Protein AF-0000000077101411 (afdb_homodimer)

Sequence (562 aa):
MYTNLKKVLKKADELNMAVGAFNTHSLEMLPAIILAAKEQGTPVIIQTSVGTAKYVGHKNLVSVCRTMSEEAGIDVVLHLDHAKEYDEIKEAIDAGYSSVMFDGSSLPLKENILKTQQIIEYARKFDVSVEAELGIVGGTEDGVAVSEAEVRYTDPKEAVDFVKKTGIDALAVAIGTNHGQYKSKTNINFERLKEIKEAVDLPLVIHGGTGVKDEDVRQVIDLGIRKFNVGTELLVTWTKKSKELFGQTSESSSLRNNVMPCIEAVNQVVQRKIELFKNLNMYTNLKKVLKKADELNMAVGAFNTHSLEMLPAIILAAKEQGTPVIIQTSVGTAKYVGHKNLVSVCRTMSEEAGIDVVLHLDHAKEYDEIKEAIDAGYSSVMFDGSSLPLKENILKTQQIIEYARKFDVSVEAELGIVGGTEDGVAVSEAEVRYTDPKEAVDFVKKTGIDALAVAIGTNHGQYKSKTNINFERLKEIKEAVDLPLVIHGGTGVKDEDVRQVIDLGIRKFNVGTELLVTWTKKSKELFGQTSESSSLRNNVMPCIEAVNQVVQRKIELFKNLN

pLDDT: mean 96.67, std 3.77, range [76.56, 99.0]

Secondary structure (DSSP, 8-state):
-B--HHHHHHHHHHTT--EEEEE-SSTTTHHHHHHHHHHHT--EEEEE-HHHHHHH-HHHHHHHHHHHHHHHTS-EEEEEEEE--HHHHHHHHHHT-SEEEE--TTS-HHHHHHHHHHHHHHHHTTT-EEEEEESB-EEEETTEEEPGGG-BPPPHHHHHHHHHHH--SEEEE-SS-EET--SS-PPP-HHHHHHHHHH--S-EEES-GGGS-HHHHHHHHHTTEEEEEE-HHHHHHHHHHHHHHHHHS-TTS-THHHHHHHHHHHHHHHHHHHHHHT---/-EE-HHHHHHHHHHTT--EEEEE-SSTTTHHHHHHHHHHHT--EEEEE-HHHHHHH-HHHHHHHHHHHHHHHTS-EEEEEEEE--HHHHHHHHHHT-SEEEE--TTS-HHHHHHHHHHHHHHHHTTT-EEEEEESB-EEEETTEEEPGGG-BPPPHHHHHHHHHHH--SEEEE-SS-EET--SS-PPP-HHHHHHHHHH--S-EEES-GGGS-HHHHHHHHHTTEEEEEE-HHHHHHHHHHHHHHHHHS-TTS-THHHHHHHHHHHHHHHHHHHHHHT---

Nearest PDB structures (foldseek):
  3q94-assembly1_A  TM=9.301E-01  e=3.418E-32  Bacillus anthracis str. 'Ames Ancestor'
  7ncc-assembly1_B  TM=9.217E-01  e=2.971E-30  Bacillus methanolicus MGA3
  8q5a-assembly1_A  TM=9.328E-01  e=5.622E-30  Hafnia paralvei
  3n9s-assembly1_A  TM=9.083E-01  e=1.793E-29  Helicobacter pylori 51
  1rvg-assembly2_D  TM=8.846E-01  e=6.804E-29  Thermus aquaticus

Solvent-accessible surface area (backbone atoms only — not comparable to full-atom values): 27478 Å² total; per-residue (Å²): 59,65,40,30,48,50,62,58,39,51,52,19,56,76,62,56,17,32,36,47,27,37,44,36,72,45,68,57,48,41,60,28,52,54,51,24,24,45,76,68,72,40,55,36,32,43,24,25,44,62,67,44,34,62,75,65,31,50,49,47,53,37,37,38,46,43,52,47,11,59,75,59,68,29,41,31,22,41,31,42,40,72,29,75,46,69,69,62,50,50,51,38,48,74,45,55,39,20,19,37,28,46,45,38,37,89,45,58,67,71,58,28,42,55,54,47,33,55,49,43,63,56,32,54,78,70,65,26,28,38,33,36,39,42,30,31,62,24,35,38,51,96,90,46,73,40,52,76,88,63,42,34,64,45,50,38,69,56,46,37,56,46,45,72,71,38,63,59,52,30,39,31,51,18,42,54,39,28,30,62,35,70,88,54,69,47,66,69,40,61,67,60,42,45,49,33,43,74,51,41,92,62,44,25,27,39,57,24,39,51,10,53,44,78,87,48,47,53,58,47,32,76,43,42,27,19,34,37,31,37,39,50,55,48,48,29,52,37,42,50,46,41,33,58,39,42,69,70,50,60,48,80,50,66,54,57,76,43,49,51,57,27,36,50,54,41,19,50,54,46,38,54,51,44,58,57,30,49,41,84,123,58,66,42,31,48,52,62,57,39,51,53,19,56,76,64,56,16,32,37,46,27,36,44,36,72,46,67,58,48,40,60,29,52,54,51,24,25,45,77,69,71,41,54,36,31,42,24,24,45,61,68,45,34,62,75,66,31,50,47,46,54,37,38,41,48,44,52,44,10,59,75,58,68,29,42,31,23,40,30,42,40,73,29,76,45,69,69,62,48,49,52,38,47,75,44,54,40,19,19,37,28,46,44,39,34,90,44,59,68,70,58,28,41,54,53,48,33,55,50,44,63,56,31,52,77,72,65,27,28,39,32,36,39,42,30,30,60,24,36,37,52,96,88,47,74,40,51,77,87,64,44,34,65,45,50,39,70,57,46,37,54,46,45,72,72,38,62,61,51,30,40,30,51,18,44,55,38,28,29,61,33,70,90,54,68,45,66,69,41,62,67,59,42,45,49,32,44,73,49,40,94,62,44,26,28,39,58,24,38,50,10,54,45,78,85,48,48,51,57,47,32,76,42,41,29,17,35,37,32,37,37,52,55,47,48,28,50,36,42,49,46,40,34,59,41,41,69,70,52,61,49,82,50,65,53,56,76,43,49,49,59,26,37,52,53,43,18,51,53,47,36,56,50,45,59,56,28,50,40,82,124

Organism: Anaerostipes caccae (strain DSM 14662 / CCUG 47493 / JCM 13470 / NCIMB 13811 / L1-92) (NCBI:txid411490)

Foldseek 3Di:
DAAADLVQLVVCLVLLFAAEEEEDQALLLLLLLLVLCLVVVGEHEYEYELVRCVVRPLLSSQVVQVVSCVVSVYYYAYEHPADADLVSLLVNVVSPHQEYEHEPQLPDLVVQLVVLQVSLVNNVVRNHAYEYEHWDAAADDPRDGDDPVRGGWGDLVSLLVSCVRRVHQEYETRFWAHPLDQPEATDGNLVSLLSNLVRDDHAYEYDNLNRHDLVCLLSSSNSRHHYYYDYNVLVVLLVVQLVVQVVPDDPPDDCCSRSVVSSVSSSVVSNVVSVSRSSPD/DEAADLVQLVVCLVLLFAAEEEEDQALLLLLLLLVLCLVVVGEHEYEYELVRCVVRPLLSSVVVQVVSCVVSVYYYAYEHPADADLVSLLVNVVSPHQEYEHEPQLPPLVVQLVVLQVSLVNNVVRNHAYEYEHWDAAEDDPRDGDDPVRGGWGDLVSLLVSCVRRVHQEYETRFWAHPLDQPEATDGNLVSLLSNLVSDDHAYEYDNLNRHDLVCLLSSSNSRHHYYYDYNVLVVLLVVQLVVQVVPDDPPDDCCSRSVVSSVSSSVVSNVVSVSRSSPD

Structure (mmCIF, N/CA/C/O backbone):
data_AF-0000000077101411-model_v1
#
loop_
_entity.id
_entity.type
_entity.pdbx_description
1 polymer 'Ketose-bisphosphate aldolase'
#
loop_
_atom_site.group_PDB
_atom_site.id
_atom_site.type_symbol
_atom_site.label_atom_id
_atom_site.label_alt_id
_atom_site.label_comp_id
_atom_site.label_asym_id
_atom_site.label_entity_id
_atom_site.label_seq_id
_atom_site.pdbx_PDB_ins_code
_atom_site.Cartn_x
_atom_site.Cartn_y
_atom_site.Cartn_z
_atom_site.occupancy
_atom_site.B_iso_or_equiv
_atom_site.auth_seq_id
_atom_site.auth_comp_id
_atom_site.auth_asym_id
_atom_site.auth_atom_id
_atom_site.pdbx_PDB_model_num
ATOM 1 N N . MET A 1 1 ? 11.133 15.031 -6.23 1 95.75 1 MET A N 1
ATOM 2 C CA . MET A 1 1 ? 12.195 14.383 -5.473 1 95.75 1 MET A CA 1
ATOM 3 C C . MET A 1 1 ? 11.766 14.141 -4.027 1 95.75 1 MET A C 1
ATOM 5 O O . MET A 1 1 ? 10.977 14.906 -3.473 1 95.75 1 MET A O 1
ATOM 9 N N . TYR A 1 2 ? 12.211 13.039 -3.502 1 98.75 2 TYR A N 1
ATOM 10 C CA . TYR A 1 2 ? 12.062 12.82 -2.066 1 98.75 2 TYR A CA 1
ATOM 11 C C . TYR A 1 2 ? 12.93 13.789 -1.273 1 98.75 2 TYR A C 1
ATOM 13 O O . TYR A 1 2 ? 14.148 13.797 -1.409 1 98.75 2 TYR A O 1
ATOM 21 N N . THR A 1 3 ? 12.312 14.648 -0.481 1 98.81 3 THR A N 1
ATOM 22 C CA . THR A 1 3 ? 13.008 15.773 0.135 1 98.81 3 THR A CA 1
ATOM 23 C C . THR A 1 3 ? 12.477 16.031 1.544 1 98.81 3 THR A C 1
ATOM 25 O O . THR A 1 3 ? 11.797 15.172 2.121 1 98.81 3 THR A O 1
ATOM 28 N N . ASN A 1 4 ? 12.914 17.078 2.174 1 98.75 4 ASN A N 1
ATOM 29 C CA . ASN A 1 4 ? 12.523 17.297 3.561 1 98.75 4 ASN A CA 1
ATOM 30 C C . ASN A 1 4 ? 11.641 18.531 3.703 1 98.75 4 ASN A C 1
ATOM 32 O O . ASN A 1 4 ? 11.422 19.266 2.732 1 98.75 4 ASN A O 1
ATOM 36 N N . LEU A 1 5 ? 11.133 18.719 4.836 1 98.81 5 LEU A N 1
ATOM 37 C CA . LEU A 1 5 ? 10.125 19.734 5.148 1 98.81 5 LEU A CA 1
ATOM 38 C C . LEU A 1 5 ? 10.688 21.141 4.941 1 98.81 5 LEU A C 1
ATOM 40 O O . LEU A 1 5 ? 10.008 22 4.375 1 98.81 5 LEU A O 1
ATOM 44 N N . LYS A 1 6 ? 11.883 21.422 5.363 1 98.62 6 LYS A N 1
ATOM 45 C CA . LYS A 1 6 ? 12.516 22.734 5.297 1 98.62 6 LYS A CA 1
ATOM 46 C C . LYS A 1 6 ? 12.539 23.25 3.865 1 98.62 6 LYS A C 1
ATOM 48 O O . LYS A 1 6 ? 12.195 24.406 3.619 1 98.62 6 LYS A O 1
ATOM 53 N N . LYS A 1 7 ? 12.891 22.438 2.963 1 98.44 7 LYS A N 1
ATOM 54 C CA . LYS A 1 7 ? 13.031 22.828 1.563 1 98.44 7 LYS A CA 1
ATOM 55 C C . LYS A 1 7 ? 11.672 23.188 0.96 1 98.44 7 LYS A C 1
ATOM 57 O O . LYS A 1 7 ? 11.539 24.203 0.291 1 98.44 7 LYS A O 1
ATOM 62 N N . VAL A 1 8 ? 10.656 22.344 1.237 1 98.69 8 VAL A N 1
ATOM 63 C CA . VAL A 1 8 ? 9.367 22.594 0.586 1 98.69 8 VAL A CA 1
ATOM 64 C C . VAL A 1 8 ? 8.68 23.797 1.231 1 98.69 8 VAL A C 1
ATOM 66 O O . VAL A 1 8 ? 7.977 24.547 0.557 1 98.69 8 VAL A O 1
ATOM 69 N N . LEU A 1 9 ? 8.898 24.047 2.484 1 98.81 9 LEU A N 1
ATOM 70 C CA . LEU A 1 9 ? 8.25 25.172 3.143 1 98.81 9 LEU A CA 1
ATOM 71 C C . LEU A 1 9 ? 8.938 26.484 2.785 1 98.81 9 LEU A C 1
ATOM 73 O O . LEU A 1 9 ? 8.305 27.547 2.762 1 98.81 9 LEU A O 1
ATOM 77 N N . LYS A 1 10 ? 10.25 26.438 2.533 1 98.19 10 LYS A N 1
ATOM 78 C CA . LYS A 1 10 ? 10.938 27.625 2.041 1 98.19 10 LYS A CA 1
ATOM 79 C C . LYS A 1 10 ? 10.336 28.094 0.723 1 98.19 10 LYS A C 1
ATOM 81 O O . LYS A 1 10 ? 10.086 29.297 0.547 1 98.19 10 LYS A O 1
ATOM 86 N N . LYS A 1 11 ? 10.133 27.156 -0.109 1 97.5 11 LYS A N 1
ATOM 87 C CA . LYS A 1 11 ? 9.523 27.484 -1.393 1 97.5 11 LYS A CA 1
ATOM 88 C C . LYS A 1 11 ? 8.109 28.016 -1.202 1 97.5 11 LYS A C 1
ATOM 90 O O . LYS A 1 11 ? 7.691 28.938 -1.909 1 97.5 11 LYS A O 1
ATOM 95 N N . ALA A 1 12 ? 7.355 27.406 -0.344 1 98.44 12 ALA A N 1
ATOM 96 C CA . ALA A 1 12 ? 6.004 27.875 -0.044 1 98.44 12 ALA A CA 1
ATOM 97 C C . ALA A 1 12 ? 6.023 29.312 0.469 1 98.44 12 ALA A C 1
ATOM 99 O O . ALA A 1 12 ? 5.148 30.109 0.124 1 98.44 12 ALA A O 1
ATOM 100 N N . ASP A 1 13 ? 6.953 29.578 1.263 1 98 13 ASP A N 1
ATOM 101 C CA . ASP A 1 13 ? 7.094 30.922 1.802 1 98 13 ASP A CA 1
ATOM 102 C C . ASP A 1 13 ? 7.383 31.938 0.69 1 98 13 ASP A C 1
ATOM 104 O O . ASP A 1 13 ? 6.785 33 0.652 1 98 13 ASP A O 1
ATOM 108 N N . GLU A 1 14 ? 8.25 31.594 -0.204 1 97.69 14 GLU A N 1
ATOM 109 C CA . GLU A 1 14 ? 8.625 32.438 -1.318 1 97.69 14 GLU A CA 1
ATOM 110 C C . GLU A 1 14 ? 7.434 32.719 -2.227 1 97.69 14 GLU A C 1
ATOM 112 O O . GLU A 1 14 ? 7.328 33.812 -2.814 1 97.69 14 GLU A O 1
ATOM 117 N N . LEU A 1 15 ? 6.523 31.812 -2.248 1 97.94 15 LEU A N 1
ATOM 118 C CA . LEU A 1 15 ? 5.406 31.922 -3.18 1 97.94 15 LEU A CA 1
ATOM 119 C C . LEU A 1 15 ? 4.129 32.312 -2.455 1 97.94 15 LEU A C 1
ATOM 121 O O . LEU A 1 15 ? 3.057 32.375 -3.061 1 97.94 15 LEU A O 1
ATOM 125 N N . ASN A 1 16 ? 4.203 32.531 -1.181 1 98.06 16 ASN A N 1
ATOM 126 C CA . ASN A 1 16 ? 3.064 32.844 -0.328 1 98.06 16 ASN A CA 1
ATOM 127 C C . ASN A 1 16 ? 1.934 31.828 -0.494 1 98.06 16 ASN A C 1
ATOM 129 O O . ASN A 1 16 ? 0.8 32.219 -0.796 1 98.06 16 ASN A O 1
ATOM 133 N N . MET A 1 17 ? 2.205 30.609 -0.353 1 98.62 17 MET A N 1
ATOM 134 C CA . MET A 1 17 ? 1.271 29.484 -0.348 1 98.62 17 MET A CA 1
ATOM 135 C C . MET A 1 17 ? 1.553 28.547 0.819 1 98.62 17 MET A C 1
ATOM 137 O O . MET A 1 17 ? 2.467 28.781 1.608 1 98.62 17 MET A O 1
ATOM 141 N N . ALA A 1 18 ? 0.764 27.578 0.95 1 98.75 18 ALA A N 1
ATOM 142 C CA . ALA A 1 18 ? 1 26.516 1.925 1 98.75 18 ALA A CA 1
ATOM 143 C C . ALA A 1 18 ? 1.083 25.156 1.243 1 98.75 18 ALA A C 1
ATOM 145 O O . ALA A 1 18 ? 0.519 24.953 0.163 1 98.75 18 ALA A O 1
ATOM 146 N N . VAL A 1 19 ? 1.831 24.281 1.826 1 98.88 19 VAL A N 1
ATOM 147 C CA . VAL A 1 19 ? 1.909 22.906 1.351 1 98.88 19 VAL A CA 1
ATOM 148 C C . VAL A 1 19 ? 0.971 22.031 2.17 1 98.88 19 VAL A C 1
ATOM 150 O O . VAL A 1 19 ? 0.963 22.094 3.4 1 98.88 19 VAL A O 1
ATOM 153 N N . GLY A 1 20 ? 0.142 21.281 1.446 1 98.75 20 GLY A N 1
ATOM 154 C CA . GLY A 1 20 ? -0.737 20.344 2.137 1 98.75 20 GLY A CA 1
ATOM 155 C C . GLY A 1 20 ? -0.001 19.172 2.742 1 98.75 20 GLY A C 1
ATOM 156 O O . GLY A 1 20 ? 0.811 18.516 2.072 1 98.75 20 GLY A O 1
ATOM 157 N N . ALA A 1 21 ? -0.187 18.938 4.004 1 98.88 21 ALA A N 1
ATOM 158 C CA . ALA A 1 21 ? 0.235 17.734 4.699 1 98.88 21 ALA A CA 1
ATOM 159 C C . ALA A 1 21 ? -0.954 16.812 4.965 1 98.88 21 ALA A C 1
ATOM 161 O O . ALA A 1 21 ? -1.835 17.141 5.762 1 98.88 21 ALA A O 1
ATOM 162 N N . PHE A 1 22 ? -0.94 15.719 4.332 1 98.88 22 PHE A N 1
ATOM 163 C CA . PHE A 1 22 ? -2.104 14.844 4.355 1 98.88 22 PHE A CA 1
ATOM 164 C C . PHE A 1 22 ? -1.776 13.531 5.059 1 98.88 22 PHE A C 1
ATOM 166 O O . PHE A 1 22 ? -0.807 12.852 4.707 1 98.88 22 PHE A O 1
ATOM 173 N N . ASN A 1 23 ? -2.568 13.211 6.059 1 98.19 23 ASN A N 1
ATOM 174 C CA . ASN A 1 23 ? -2.387 11.93 6.734 1 98.19 23 ASN A CA 1
ATOM 175 C C . ASN A 1 23 ? -2.809 10.766 5.848 1 98.19 23 ASN A C 1
ATOM 177 O O . ASN A 1 23 ? -3.965 10.68 5.434 1 98.19 23 ASN A O 1
ATOM 181 N N . THR A 1 24 ? -1.89 9.922 5.562 1 98.69 24 THR A N 1
ATOM 182 C CA . THR A 1 24 ? -2.309 8.617 5.051 1 98.69 24 THR A CA 1
ATOM 183 C C . THR A 1 24 ? -2.676 7.68 6.195 1 98.69 24 THR A C 1
ATOM 185 O O . THR A 1 24 ? -1.91 7.523 7.148 1 98.69 24 THR A O 1
ATOM 188 N N . HIS A 1 25 ? -3.816 7.043 6.094 1 97.75 25 HIS A N 1
ATOM 189 C CA . HIS A 1 25 ? -4.297 6.156 7.145 1 97.75 25 HIS A CA 1
ATOM 190 C C . HIS A 1 25 ? -4.043 4.691 6.793 1 97.75 25 HIS A C 1
ATOM 192 O O . HIS A 1 25 ? -4.348 3.797 7.582 1 97.75 25 HIS A O 1
ATOM 198 N N . SER A 1 26 ? -3.549 4.414 5.633 1 97.69 26 SER A N 1
ATOM 199 C CA . SER A 1 26 ? -3.164 3.1 5.137 1 97.69 26 SER A CA 1
ATOM 200 C C . SER A 1 26 ? -2.135 3.211 4.016 1 97.69 26 SER A C 1
ATOM 202 O O . SER A 1 26 ? -1.92 4.297 3.471 1 97.69 26 SER A O 1
ATOM 204 N N . LEU A 1 27 ? -1.498 2.1 3.75 1 98.5 27 LEU A N 1
ATOM 205 C CA . LEU A 1 27 ? -0.558 2.072 2.635 1 98.5 27 LEU A CA 1
ATOM 206 C C . LEU A 1 27 ? -1.272 2.34 1.313 1 98.5 27 LEU A C 1
ATOM 208 O O . LEU A 1 27 ? -0.711 2.973 0.417 1 98.5 27 LEU A O 1
ATOM 212 N N . GLU A 1 28 ? -2.494 1.936 1.19 1 97.75 28 GLU A N 1
ATOM 213 C CA . GLU A 1 28 ? -3.303 2.031 -0.021 1 97.75 28 GLU A CA 1
ATOM 214 C C . GLU A 1 28 ? -3.693 3.479 -0.312 1 97.75 28 GLU A C 1
ATOM 216 O O . GLU A 1 28 ? -3.844 3.863 -1.473 1 97.75 28 GLU A O 1
ATOM 221 N N . MET A 1 29 ? -3.881 4.281 0.655 1 98.44 29 MET A N 1
ATOM 222 C CA . MET A 1 29 ? -4.316 5.668 0.517 1 98.44 29 MET A CA 1
ATOM 223 C C . MET A 1 29 ? -3.176 6.551 0.025 1 98.44 29 MET A C 1
ATOM 225 O O . MET A 1 29 ? -3.404 7.531 -0.685 1 98.44 29 MET A O 1
ATOM 229 N N . LEU A 1 30 ? -2 6.188 0.296 1 98.75 30 LEU A N 1
ATOM 230 C CA . LEU A 1 30 ? -0.797 6.988 0.102 1 98.75 30 LEU A CA 1
ATOM 231 C C . LEU A 1 30 ? -0.651 7.406 -1.357 1 98.75 30 LEU A C 1
ATOM 233 O O . LEU A 1 30 ? -0.5 8.594 -1.656 1 98.75 30 LEU A O 1
ATOM 237 N N . PRO A 1 31 ? -0.777 6.492 -2.342 1 98.69 31 PRO A N 1
ATOM 238 C CA . PRO A 1 31 ? -0.606 6.887 -3.742 1 98.69 31 PRO A CA 1
ATOM 239 C C . PRO A 1 31 ? -1.644 7.91 -4.199 1 98.69 31 PRO A C 1
ATOM 241 O O . PRO A 1 31 ? -1.344 8.773 -5.031 1 98.69 31 PRO A O 1
ATOM 244 N N . ALA A 1 32 ? -2.852 7.852 -3.66 1 98.44 32 ALA A N 1
ATOM 245 C CA . ALA A 1 32 ? -3.918 8.781 -4.031 1 98.44 32 ALA A CA 1
ATOM 246 C C . ALA A 1 32 ? -3.523 10.219 -3.719 1 98.44 32 ALA A C 1
ATOM 248 O O . ALA A 1 32 ? -3.842 11.133 -4.48 1 98.44 32 ALA A O 1
ATOM 249 N N . ILE A 1 33 ? -2.869 10.375 -2.648 1 98.94 33 ILE A N 1
ATOM 250 C CA . ILE A 1 33 ? -2.461 11.703 -2.195 1 98.94 33 ILE A CA 1
ATOM 251 C C . ILE A 1 33 ? -1.379 12.25 -3.121 1 98.94 33 ILE A C 1
ATOM 253 O O . ILE A 1 33 ? -1.475 13.391 -3.592 1 98.94 33 ILE A O 1
ATOM 257 N N . ILE A 1 34 ? -0.382 11.477 -3.424 1 98.88 34 ILE A N 1
ATOM 258 C CA . ILE A 1 34 ? 0.739 11.93 -4.242 1 98.88 34 ILE A CA 1
ATOM 259 C C . ILE A 1 34 ? 0.258 12.219 -5.66 1 98.88 34 ILE A C 1
ATOM 261 O O . ILE A 1 34 ? 0.679 13.195 -6.277 1 98.88 34 ILE A O 1
ATOM 265 N N . LEU A 1 35 ? -0.62 11.383 -6.164 1 98.56 35 LEU A N 1
ATOM 266 C CA . LEU A 1 35 ? -1.13 11.578 -7.516 1 98.56 35 LEU A CA 1
ATOM 267 C C . LEU A 1 35 ? -1.921 12.883 -7.609 1 98.56 35 LEU A C 1
ATOM 269 O O . LEU A 1 35 ? -1.857 13.578 -8.625 1 98.56 35 LEU A O 1
ATOM 273 N N . ALA A 1 36 ? -2.703 13.188 -6.559 1 98.81 36 ALA A N 1
ATOM 274 C CA . ALA A 1 36 ? -3.422 14.461 -6.531 1 98.81 36 ALA A CA 1
ATOM 275 C C . ALA A 1 36 ? -2.455 15.641 -6.609 1 98.81 36 ALA A C 1
ATOM 277 O O . ALA A 1 36 ? -2.699 16.609 -7.34 1 98.81 36 ALA A O 1
ATOM 278 N N . ALA A 1 37 ? -1.398 15.562 -5.852 1 98.88 37 ALA A N 1
ATOM 279 C CA . ALA A 1 37 ? -0.394 16.625 -5.859 1 98.88 37 ALA A CA 1
ATOM 280 C C . ALA A 1 37 ? 0.276 16.734 -7.227 1 98.88 37 ALA A C 1
ATOM 282 O O . ALA A 1 37 ? 0.547 17.844 -7.707 1 98.88 37 ALA A O 1
ATOM 283 N N . LYS A 1 38 ? 0.576 15.586 -7.852 1 98.75 38 LYS A N 1
ATOM 284 C CA . LYS A 1 38 ? 1.137 15.57 -9.195 1 98.75 38 LYS A CA 1
ATOM 285 C C . LYS A 1 38 ? 0.242 16.328 -10.18 1 98.75 38 LYS A C 1
ATOM 287 O O . LYS A 1 38 ? 0.723 17.156 -10.953 1 98.75 38 LYS A O 1
ATOM 292 N N . GLU A 1 39 ? -1.044 16.031 -10.102 1 98.5 39 GLU A N 1
ATOM 293 C CA . GLU A 1 39 ? -2.01 16.672 -10.992 1 98.5 39 GLU A CA 1
ATOM 294 C C . GLU A 1 39 ? -2.045 18.172 -10.789 1 98.5 39 GLU A C 1
ATOM 296 O O . GLU A 1 39 ? -2.266 18.938 -11.734 1 98.5 39 GLU A O 1
ATOM 301 N N . GLN A 1 40 ? -1.78 18.609 -9.555 1 98.25 40 GLN A N 1
ATOM 302 C CA . GLN A 1 40 ? -1.831 20.016 -9.203 1 98.25 40 GLN A CA 1
ATOM 303 C C . GLN A 1 40 ? -0.474 20.688 -9.406 1 98.25 40 GLN A C 1
ATOM 305 O O . GLN A 1 40 ? -0.365 21.906 -9.352 1 98.25 40 GLN A O 1
ATOM 310 N N . GLY A 1 41 ? 0.576 19.891 -9.609 1 97.94 41 GLY A N 1
ATOM 311 C CA . GLY A 1 41 ? 1.914 20.406 -9.844 1 97.94 41 GLY A CA 1
ATOM 312 C C . GLY A 1 41 ? 2.529 21.047 -8.609 1 97.94 41 GLY A C 1
ATOM 313 O O . GLY A 1 41 ? 3.188 22.094 -8.703 1 97.94 41 GLY A O 1
ATOM 314 N N . THR A 1 42 ? 2.242 20.5 -7.434 1 98.56 42 THR A N 1
ATOM 315 C CA . THR A 1 42 ? 2.76 21.047 -6.184 1 98.56 42 THR A CA 1
ATOM 316 C C . THR A 1 42 ? 3.527 19.984 -5.402 1 98.56 42 THR A C 1
ATOM 318 O O . THR A 1 42 ? 3.34 18.781 -5.629 1 98.56 42 THR A O 1
ATOM 321 N N . PRO A 1 43 ? 4.445 20.422 -4.488 1 98.81 43 PRO A N 1
ATOM 322 C CA . PRO A 1 43 ? 4.93 19.469 -3.488 1 98.81 43 PRO A CA 1
ATOM 323 C C . PRO A 1 43 ? 3.824 18.969 -2.559 1 98.81 43 PRO A C 1
ATOM 325 O O . PRO A 1 43 ? 2.76 19.594 -2.48 1 98.81 43 PRO A O 1
ATOM 328 N N . VAL A 1 44 ? 4.102 17.875 -1.938 1 98.94 44 VAL A N 1
ATOM 329 C CA . VAL A 1 44 ? 3.125 17.344 -0.993 1 98.94 44 VAL A CA 1
ATOM 330 C C . VAL A 1 44 ? 3.848 16.734 0.206 1 98.94 44 VAL A C 1
ATOM 332 O O . VAL A 1 44 ? 4.977 16.266 0.081 1 98.94 44 VAL A O 1
ATOM 335 N N . ILE A 1 45 ? 3.236 16.844 1.348 1 98.94 45 ILE A N 1
ATOM 336 C CA . ILE A 1 45 ? 3.713 16.188 2.566 1 98.94 45 ILE A CA 1
ATOM 337 C C . ILE A 1 45 ? 2.799 15.023 2.92 1 98.94 45 ILE A C 1
ATOM 339 O O . ILE A 1 45 ? 1.604 15.211 3.16 1 98.94 45 ILE A O 1
ATOM 343 N N . ILE A 1 46 ? 3.365 13.828 2.857 1 98.94 46 ILE A N 1
ATOM 344 C CA . ILE A 1 46 ? 2.691 12.648 3.387 1 98.94 46 ILE A CA 1
ATOM 345 C C . ILE A 1 46 ? 2.953 12.531 4.887 1 98.94 46 ILE A C 1
ATOM 347 O O . ILE A 1 46 ? 4.105 12.477 5.32 1 98.94 46 ILE A O 1
ATOM 351 N N . GLN A 1 47 ? 1.836 12.453 5.586 1 98.44 47 GLN A N 1
ATOM 352 C CA . GLN A 1 47 ? 1.973 12.398 7.039 1 98.44 47 GLN A CA 1
ATOM 353 C C . GLN A 1 47 ? 1.41 11.094 7.594 1 98.44 47 GLN A C 1
ATOM 355 O O . GLN A 1 47 ? 0.396 10.594 7.105 1 98.44 47 GLN A O 1
ATOM 360 N N . THR A 1 48 ? 2.131 10.594 8.578 1 98.44 48 THR A N 1
ATOM 361 C CA . THR A 1 48 ? 1.612 9.43 9.289 1 98.44 48 THR A CA 1
ATOM 362 C C . THR A 1 48 ? 1.629 9.672 10.797 1 98.44 48 THR A C 1
ATOM 364 O O . THR A 1 48 ? 2.535 10.32 11.32 1 98.44 48 THR A O 1
ATOM 367 N N . SER A 1 49 ? 0.646 9.125 11.5 1 97.44 49 SER A N 1
ATOM 368 C CA . SER A 1 49 ? 0.798 8.938 12.938 1 97.44 49 SER A CA 1
ATOM 369 C C . SER A 1 49 ? 1.818 7.844 13.25 1 97.44 49 SER A C 1
ATOM 371 O O . SER A 1 49 ? 2.221 7.094 12.359 1 97.44 49 SER A O 1
ATOM 373 N N . VAL A 1 50 ? 2.221 7.785 14.523 1 97.56 50 VAL A N 1
ATOM 374 C CA . VAL A 1 50 ? 3.121 6.727 14.961 1 97.56 50 VAL A CA 1
ATOM 375 C C . VAL A 1 50 ? 2.461 5.367 14.758 1 97.56 50 VAL A C 1
ATOM 377 O O . VAL A 1 50 ? 3.104 4.422 14.289 1 97.56 50 VAL A O 1
ATOM 380 N N . GLY A 1 51 ? 1.168 5.266 15.047 1 96.69 51 GLY A N 1
ATOM 381 C CA . GLY A 1 51 ? 0.436 4.02 14.898 1 96.69 51 GLY A CA 1
ATOM 382 C C . GLY A 1 51 ? 0.368 3.535 13.461 1 96.69 51 GLY A C 1
ATOM 383 O O . GLY A 1 51 ? 0.597 2.355 13.188 1 96.69 51 GLY A O 1
ATOM 384 N N . THR A 1 52 ? 0.069 4.449 12.547 1 97.62 52 THR A N 1
ATOM 385 C CA . THR A 1 52 ? -0.012 4.09 11.133 1 97.62 52 THR A CA 1
ATOM 386 C C . THR A 1 52 ? 1.355 3.666 10.602 1 97.62 52 THR A C 1
ATOM 388 O O . THR A 1 52 ? 1.462 2.689 9.859 1 97.62 52 THR A O 1
ATOM 391 N N . ALA A 1 53 ? 2.373 4.402 11.016 1 98.38 53 ALA A N 1
ATOM 392 C CA . ALA A 1 53 ? 3.73 4.066 10.594 1 98.38 53 ALA A CA 1
ATOM 393 C C . ALA A 1 53 ? 4.105 2.652 11.031 1 98.38 53 ALA A C 1
ATOM 395 O O . ALA A 1 53 ? 4.715 1.9 10.266 1 98.38 53 ALA A O 1
ATOM 396 N N . LYS A 1 54 ? 3.723 2.299 12.25 1 96.94 54 LYS A N 1
ATOM 397 C CA . LYS A 1 54 ? 4.098 1.006 12.812 1 96.94 54 LYS A CA 1
ATOM 398 C C . LYS A 1 54 ? 3.371 -0.135 12.109 1 96.94 54 LYS A C 1
ATOM 400 O O . LYS A 1 54 ? 3.986 -1.141 11.742 1 96.94 54 LYS A O 1
ATOM 405 N N . TYR A 1 55 ? 2.076 0.029 11.859 1 95.75 55 TYR A N 1
ATOM 406 C CA . TYR A 1 55 ? 1.365 -1.128 11.328 1 95.75 55 TYR A CA 1
ATOM 407 C C . TYR A 1 55 ? 1.652 -1.309 9.844 1 95.75 55 TYR A C 1
ATOM 409 O O . TYR A 1 55 ? 1.688 -2.436 9.344 1 95.75 55 TYR A O 1
ATOM 417 N N . VAL A 1 56 ? 1.895 -0.184 9.078 1 97.88 56 VAL A N 1
ATOM 418 C CA . VAL A 1 56 ? 2.176 -0.257 7.652 1 97.88 56 VAL A CA 1
ATOM 419 C C . VAL A 1 56 ? 3.625 -0.68 7.43 1 97.88 56 VAL A C 1
ATOM 421 O O . VAL A 1 56 ? 3.93 -1.405 6.48 1 97.88 56 VAL A O 1
ATOM 424 N N . GLY A 1 57 ? 4.52 -0.233 8.391 1 98.31 57 GLY A N 1
ATOM 425 C CA . GLY A 1 57 ? 5.957 -0.368 8.219 1 98.31 57 GLY A CA 1
ATOM 426 C C . GLY A 1 57 ? 6.617 0.896 7.699 1 98.31 57 GLY A C 1
ATOM 427 O O . GLY A 1 57 ? 6.34 1.336 6.582 1 98.31 57 GLY A O 1
ATOM 428 N N . HIS A 1 58 ? 7.566 1.421 8.5 1 98.81 58 HIS A N 1
ATOM 429 C CA . HIS A 1 58 ? 8.242 2.672 8.164 1 98.81 58 HIS A CA 1
ATOM 430 C C . HIS A 1 58 ? 8.906 2.59 6.793 1 98.81 58 HIS A C 1
ATOM 432 O O . HIS A 1 58 ? 8.742 3.49 5.969 1 98.81 58 HIS A O 1
ATOM 438 N N . LYS A 1 59 ? 9.578 1.521 6.547 1 98.88 59 LYS A N 1
ATOM 439 C CA . LYS A 1 59 ? 10.367 1.404 5.328 1 98.88 59 LYS A CA 1
ATOM 440 C C . LYS A 1 59 ? 9.469 1.239 4.105 1 98.88 59 LYS A C 1
ATOM 442 O O . LYS A 1 59 ? 9.812 1.683 3.008 1 98.88 59 LYS A O 1
ATOM 447 N N . ASN A 1 60 ? 8.281 0.551 4.289 1 98.88 60 ASN A N 1
ATOM 448 C CA . ASN A 1 60 ? 7.32 0.481 3.197 1 98.88 60 ASN A CA 1
ATOM 449 C C . ASN A 1 60 ? 6.844 1.87 2.781 1 98.88 60 ASN A C 1
ATOM 451 O O . ASN A 1 60 ? 6.758 2.168 1.588 1 98.88 60 ASN A O 1
ATOM 455 N N . LEU A 1 61 ? 6.535 2.705 3.766 1 98.94 61 LEU A N 1
ATOM 456 C CA . LEU A 1 61 ? 6.113 4.074 3.498 1 98.94 61 LEU A CA 1
ATOM 457 C C . LEU A 1 61 ? 7.207 4.848 2.768 1 98.94 61 LEU A C 1
ATOM 459 O O . LEU A 1 61 ? 6.938 5.516 1.769 1 98.94 61 LEU A O 1
ATOM 463 N N . VAL A 1 62 ? 8.398 4.719 3.232 1 98.94 62 VAL A N 1
ATOM 464 C CA . VAL A 1 62 ? 9.531 5.418 2.631 1 98.94 62 VAL A CA 1
ATOM 465 C C . VAL A 1 62 ? 9.711 4.965 1.184 1 98.94 62 VAL A C 1
ATOM 467 O O . VAL A 1 62 ? 9.867 5.793 0.284 1 98.94 62 VAL A O 1
ATOM 470 N N . SER A 1 63 ? 9.664 3.676 0.946 1 98.88 63 SER A N 1
ATOM 471 C CA . SER A 1 63 ? 9.906 3.125 -0.383 1 98.88 63 SER A CA 1
ATOM 472 C C . SER A 1 63 ? 8.867 3.617 -1.385 1 98.88 63 SER A C 1
ATOM 474 O O . SER A 1 63 ? 9.203 3.98 -2.512 1 98.88 63 SER A O 1
ATOM 476 N N . VAL A 1 64 ? 7.629 3.637 -0.993 1 98.88 64 VAL A N 1
ATOM 477 C CA . VAL A 1 64 ? 6.57 4.074 -1.897 1 98.88 64 VAL A CA 1
ATOM 478 C C . VAL A 1 64 ? 6.695 5.574 -2.148 1 98.88 64 VAL A C 1
ATOM 480 O O . VAL A 1 64 ? 6.566 6.035 -3.285 1 98.88 64 VAL A O 1
ATOM 483 N N . CYS A 1 65 ? 6.934 6.336 -1.12 1 98.94 65 CYS A N 1
ATOM 484 C CA . CYS A 1 65 ? 7.098 7.773 -1.288 1 98.94 65 CYS A CA 1
ATOM 485 C C . CYS A 1 65 ? 8.242 8.086 -2.242 1 98.94 65 CYS A C 1
ATOM 487 O O . CYS A 1 65 ? 8.102 8.914 -3.141 1 98.94 65 CYS A O 1
ATOM 489 N N . ARG A 1 66 ? 9.391 7.453 -2.021 1 98.88 66 ARG A N 1
ATOM 490 C CA . ARG A 1 66 ? 10.539 7.68 -2.895 1 98.88 66 ARG A CA 1
ATOM 491 C C . ARG A 1 66 ? 10.211 7.297 -4.336 1 98.88 66 ARG A C 1
ATOM 493 O O . ARG A 1 66 ? 10.492 8.055 -5.262 1 98.88 66 ARG A O 1
ATOM 500 N N . THR A 1 67 ? 9.633 6.148 -4.5 1 98.81 67 THR A N 1
ATOM 501 C CA . THR A 1 67 ? 9.281 5.645 -5.824 1 98.81 67 THR A CA 1
ATOM 502 C C . THR A 1 67 ? 8.328 6.598 -6.531 1 98.81 67 THR A C 1
ATOM 504 O O . THR A 1 67 ? 8.57 6.988 -7.676 1 98.81 67 THR A O 1
ATOM 507 N N . MET A 1 68 ? 7.34 7.035 -5.84 1 98.81 68 MET A N 1
ATOM 508 C CA . MET A 1 68 ? 6.309 7.844 -6.488 1 98.81 68 MET A CA 1
ATOM 509 C C . MET A 1 68 ? 6.797 9.273 -6.699 1 98.81 68 MET A C 1
ATOM 511 O O . MET A 1 68 ? 6.395 9.938 -7.66 1 98.81 68 MET A O 1
ATOM 515 N N . SER A 1 69 ? 7.645 9.742 -5.793 1 98.81 69 SER A N 1
ATOM 516 C CA . SER A 1 69 ? 8.211 11.07 -6.035 1 98.81 69 SER A CA 1
ATOM 517 C C . SER A 1 69 ? 8.977 11.109 -7.352 1 98.81 69 SER A C 1
ATOM 519 O O . SER A 1 69 ? 8.859 12.07 -8.117 1 98.81 69 SER A O 1
ATOM 521 N N . GLU A 1 70 ? 9.75 10.102 -7.605 1 98.5 70 GLU A N 1
ATOM 522 C CA . GLU A 1 70 ? 10.508 10 -8.844 1 98.5 70 GLU A CA 1
ATOM 523 C C . GLU A 1 70 ? 9.586 9.875 -10.055 1 98.5 70 GLU A C 1
ATOM 525 O O . GLU A 1 70 ? 9.766 10.578 -11.047 1 98.5 70 GLU A O 1
ATOM 530 N N . GLU A 1 71 ? 8.609 9.047 -9.992 1 97.94 71 GLU A N 1
ATOM 531 C CA . GLU A 1 71 ? 7.699 8.797 -11.109 1 97.94 71 GLU A CA 1
ATOM 532 C C . GLU A 1 71 ? 6.855 10.031 -11.414 1 97.94 71 GLU A C 1
ATOM 534 O O . GLU A 1 71 ? 6.594 10.328 -12.586 1 97.94 71 GLU A O 1
ATOM 539 N N . ALA A 1 72 ? 6.445 10.688 -10.352 1 98.06 72 ALA A N 1
ATOM 540 C CA . ALA A 1 72 ? 5.531 11.82 -10.508 1 98.06 72 ALA A CA 1
ATOM 541 C C . ALA A 1 72 ? 6.289 13.094 -10.859 1 98.06 72 ALA A C 1
ATOM 543 O O . ALA A 1 72 ? 5.711 14.039 -11.391 1 98.06 72 ALA A O 1
ATOM 544 N N . GLY A 1 73 ? 7.562 13.148 -10.484 1 98.38 73 GLY A N 1
ATOM 545 C CA . GLY A 1 73 ? 8.367 14.328 -10.758 1 98.38 73 GLY A CA 1
ATOM 546 C C . GLY A 1 73 ? 8.023 15.508 -9.875 1 98.38 73 GLY A C 1
ATOM 547 O O . GLY A 1 73 ? 8.039 16.656 -10.328 1 98.38 73 GLY A O 1
ATOM 548 N N . ILE A 1 74 ? 7.574 15.242 -8.648 1 98.62 74 ILE A N 1
ATOM 549 C CA . ILE A 1 74 ? 7.273 16.312 -7.707 1 98.62 74 ILE A CA 1
ATOM 550 C C . ILE A 1 74 ? 8.008 16.062 -6.395 1 98.62 74 ILE A C 1
ATOM 552 O O . ILE A 1 74 ? 8.484 14.953 -6.141 1 98.62 74 ILE A O 1
ATOM 556 N N . ASP A 1 75 ? 8.078 17.078 -5.555 1 98.94 75 ASP A N 1
ATOM 557 C CA . ASP A 1 75 ? 8.688 16.953 -4.234 1 98.94 75 ASP A CA 1
ATOM 558 C C . ASP A 1 75 ? 7.727 16.281 -3.248 1 98.94 75 ASP A C 1
ATOM 560 O O . ASP A 1 75 ? 6.578 16.703 -3.117 1 98.94 75 ASP A O 1
ATOM 564 N N . VAL A 1 76 ? 8.188 15.227 -2.621 1 98.94 76 VAL A N 1
ATOM 565 C CA . VAL A 1 76 ? 7.406 14.508 -1.623 1 98.94 76 VAL A CA 1
ATOM 566 C C . VAL A 1 76 ? 8.164 14.477 -0.299 1 98.94 76 VAL A C 1
ATOM 568 O O . VAL A 1 76 ? 9.359 14.148 -0.267 1 98.94 76 VAL A O 1
ATOM 571 N N . VAL A 1 77 ? 7.531 14.867 0.755 1 98.94 77 VAL A N 1
ATOM 572 C CA . VAL A 1 77 ? 8.047 14.781 2.117 1 98.94 77 VAL A CA 1
ATOM 573 C C . VAL A 1 77 ? 7.289 13.703 2.893 1 98.94 77 VAL A C 1
ATOM 575 O O . VAL A 1 77 ? 6.062 13.617 2.805 1 98.94 77 VAL A O 1
ATOM 578 N N . LEU A 1 78 ? 7.949 12.836 3.516 1 99 78 LEU A N 1
ATOM 579 C CA . LEU A 1 78 ? 7.332 11.922 4.473 1 99 78 LEU A CA 1
ATOM 580 C C . LEU A 1 78 ? 7.578 12.383 5.902 1 99 78 LEU A C 1
ATOM 582 O O . LEU A 1 78 ? 8.727 12.547 6.32 1 99 78 LEU A O 1
ATOM 586 N N . HIS A 1 79 ? 6.445 12.594 6.641 1 98.94 79 HIS A N 1
ATOM 587 C CA . HIS A 1 79 ? 6.465 13.305 7.918 1 98.94 79 HIS A CA 1
ATOM 588 C C . HIS A 1 79 ? 5.816 12.469 9.016 1 98.94 79 HIS A C 1
ATOM 590 O O . HIS A 1 79 ? 4.66 12.062 8.891 1 98.94 79 HIS A O 1
ATOM 596 N N . LEU A 1 80 ? 6.598 12.133 10.117 1 98.88 80 LEU A N 1
ATOM 597 C CA . LEU A 1 80 ? 6.008 11.523 11.305 1 98.88 80 LEU A CA 1
ATOM 598 C C . LEU A 1 80 ? 5.332 12.578 12.172 1 98.88 80 LEU A C 1
ATOM 600 O O . LEU A 1 80 ? 6 13.469 12.711 1 98.88 80 LEU A O 1
ATOM 604 N N . ASP A 1 81 ? 4.051 12.391 12.328 1 97.69 81 ASP A N 1
ATOM 605 C CA . ASP A 1 81 ? 3.227 13.398 12.984 1 97.69 81 ASP A CA 1
ATOM 606 C C . ASP A 1 81 ? 2.967 13.047 14.445 1 97.69 81 ASP A C 1
ATOM 608 O O . ASP A 1 81 ? 2.758 11.875 14.773 1 97.69 81 ASP A O 1
ATOM 612 N N . HIS A 1 82 ? 3.082 14.023 15.398 1 96.94 82 HIS A N 1
ATOM 613 C CA . HIS A 1 82 ? 2.684 14 16.797 1 96.94 82 HIS A CA 1
ATOM 614 C C . HIS A 1 82 ? 3.414 12.898 17.562 1 96.94 82 HIS A C 1
ATOM 616 O O . HIS A 1 82 ? 2.812 12.195 18.375 1 96.94 82 HIS A O 1
ATOM 622 N N . ALA A 1 83 ? 4.598 12.625 17.234 1 97.69 83 ALA A N 1
ATOM 623 C CA . ALA A 1 83 ? 5.379 11.695 18.047 1 97.69 83 ALA A CA 1
ATOM 624 C C . ALA A 1 83 ? 5.723 12.312 19.391 1 97.69 83 ALA A C 1
ATOM 626 O O . ALA A 1 83 ? 6.047 13.5 19.484 1 97.69 83 ALA A O 1
ATOM 627 N N . LYS A 1 84 ? 5.742 11.516 20.438 1 96.56 84 LYS A N 1
ATOM 628 C CA . LYS A 1 84 ? 5.973 12.031 21.781 1 96.56 84 LYS A CA 1
ATOM 629 C C . LYS A 1 84 ? 7.215 11.406 22.406 1 96.56 84 LYS A C 1
ATOM 631 O O . LYS A 1 84 ? 7.719 11.883 23.422 1 96.56 84 LYS A O 1
ATOM 636 N N . GLU A 1 85 ? 7.691 10.375 21.734 1 97.19 85 GLU A N 1
ATOM 637 C CA . GLU A 1 85 ? 8.828 9.641 22.281 1 97.19 85 GLU A CA 1
ATOM 638 C C . GLU A 1 85 ? 10.023 9.688 21.328 1 97.19 85 GLU A C 1
ATOM 640 O O . GLU A 1 85 ? 9.875 9.516 20.125 1 97.19 85 GLU A O 1
ATOM 645 N N . TYR A 1 86 ? 11.133 9.859 21.953 1 98.12 86 TYR A N 1
ATOM 646 C CA . TYR A 1 86 ? 12.383 9.938 21.203 1 98.12 86 TYR A CA 1
ATOM 647 C C . TYR A 1 86 ? 12.586 8.688 20.359 1 98.12 86 TYR A C 1
ATOM 649 O O . TYR A 1 86 ? 12.969 8.781 19.188 1 98.12 86 TYR A O 1
ATOM 657 N N . ASP A 1 87 ? 12.367 7.547 20.922 1 98.25 87 ASP A N 1
ATOM 658 C CA . ASP A 1 87 ? 12.633 6.285 20.25 1 98.25 87 ASP A CA 1
ATOM 659 C C . ASP A 1 87 ? 11.766 6.133 19 1 98.25 87 ASP A C 1
ATOM 661 O O . ASP A 1 87 ? 12.195 5.562 18 1 98.25 87 ASP A O 1
ATOM 665 N N . GLU A 1 88 ? 10.531 6.59 19.062 1 98.12 88 GLU A N 1
ATOM 666 C CA . GLU A 1 88 ? 9.641 6.559 17.906 1 98.12 88 GLU A CA 1
ATOM 667 C C . GLU A 1 88 ? 10.172 7.43 16.781 1 98.12 88 GLU A C 1
ATOM 669 O O . GLU A 1 88 ? 10.133 7.039 15.609 1 98.12 88 GLU A O 1
ATOM 674 N N . ILE A 1 89 ? 10.625 8.531 17.172 1 98.75 89 ILE A N 1
ATOM 675 C CA . ILE A 1 89 ? 11.164 9.492 16.203 1 98.75 89 ILE A CA 1
ATOM 676 C C . ILE A 1 89 ? 12.445 8.938 15.586 1 98.75 89 ILE A C 1
ATOM 678 O O . ILE A 1 89 ? 12.625 8.984 14.367 1 98.75 89 ILE A O 1
ATOM 682 N N . LYS A 1 90 ? 13.32 8.422 16.406 1 98.75 90 LYS A N 1
ATOM 683 C CA . LYS A 1 90 ? 14.57 7.836 15.93 1 98.75 90 LYS A CA 1
ATOM 684 C C . LYS A 1 90 ? 14.297 6.699 14.945 1 98.75 90 LYS A C 1
ATOM 686 O O . LYS A 1 90 ? 14.992 6.562 13.938 1 98.75 90 LYS A O 1
ATOM 691 N N . GLU A 1 91 ? 13.344 5.906 15.281 1 98.75 91 GLU A N 1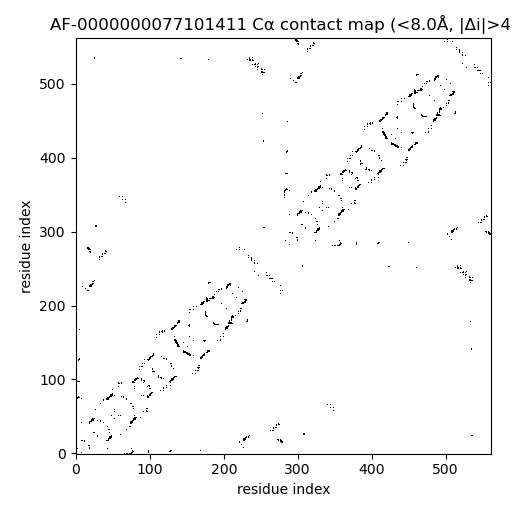
ATOM 692 C CA . GLU A 1 91 ? 12.984 4.793 14.406 1 98.75 91 GLU A CA 1
ATOM 693 C C . GLU A 1 91 ? 12.57 5.285 13.023 1 98.75 91 GLU A C 1
ATOM 695 O O . GLU A 1 91 ? 12.977 4.707 12.008 1 98.75 91 GLU A O 1
ATOM 700 N N . ALA A 1 92 ? 11.734 6.277 12.984 1 98.88 92 ALA A N 1
ATOM 701 C CA . ALA A 1 92 ? 11.273 6.84 11.719 1 98.88 92 ALA A CA 1
ATOM 702 C C . ALA A 1 92 ? 12.445 7.41 10.922 1 98.88 92 ALA A C 1
ATOM 704 O O . ALA A 1 92 ? 12.562 7.164 9.719 1 98.88 92 ALA A O 1
ATOM 705 N N . ILE A 1 93 ? 13.297 8.148 11.617 1 98.94 93 ILE A N 1
ATOM 706 C CA . ILE A 1 93 ? 14.445 8.742 10.953 1 98.94 93 ILE A CA 1
ATOM 707 C C . ILE A 1 93 ? 15.344 7.645 10.391 1 98.94 93 ILE A C 1
ATOM 709 O O . ILE A 1 93 ? 15.766 7.711 9.227 1 98.94 93 ILE A O 1
ATOM 713 N N . ASP A 1 94 ? 15.594 6.613 11.203 1 98.88 94 ASP A N 1
ATOM 714 C CA . ASP A 1 94 ? 16.453 5.508 10.781 1 98.88 94 ASP A CA 1
ATOM 715 C C . ASP A 1 94 ? 15.859 4.785 9.578 1 98.88 94 ASP A C 1
ATOM 717 O O . ASP A 1 94 ? 16.594 4.25 8.742 1 98.88 94 ASP A O 1
ATOM 721 N N . ALA A 1 95 ? 14.578 4.82 9.43 1 98.81 95 ALA A N 1
ATOM 722 C CA . ALA A 1 95 ? 13.906 4.133 8.328 1 98.81 95 ALA A CA 1
ATOM 723 C C . ALA A 1 95 ? 13.961 4.965 7.051 1 98.81 95 ALA A C 1
ATOM 725 O O . ALA A 1 95 ? 13.734 4.445 5.953 1 98.81 95 ALA A O 1
ATOM 726 N N . GLY A 1 96 ? 14.141 6.301 7.246 1 98.88 96 GLY A N 1
ATOM 727 C CA . GLY A 1 96 ? 14.289 7.117 6.051 1 98.88 96 GLY A CA 1
ATOM 728 C C . GLY A 1 96 ? 13.273 8.242 5.961 1 98.88 96 GLY A C 1
ATOM 729 O O . GLY A 1 96 ? 13.164 8.906 4.93 1 98.88 96 GLY A O 1
ATOM 730 N N . TYR A 1 97 ? 12.484 8.469 7.008 1 98.94 97 TYR A N 1
ATOM 731 C CA . TYR A 1 97 ? 11.625 9.648 7.016 1 98.94 97 TYR A CA 1
ATOM 732 C C . TYR A 1 97 ? 12.438 10.914 6.793 1 98.94 97 TYR A C 1
ATOM 734 O O . TYR A 1 97 ? 13.555 11.047 7.309 1 98.94 97 TYR A O 1
ATOM 742 N N . SER A 1 98 ? 11.828 11.836 6.102 1 98.94 98 SER A N 1
ATOM 743 C CA . SER A 1 98 ? 12.578 13.047 5.773 1 98.94 98 SER A CA 1
ATOM 744 C C . SER A 1 98 ? 12.156 14.211 6.656 1 98.94 98 SER A C 1
ATOM 746 O O . SER A 1 98 ? 12.742 15.297 6.578 1 98.94 98 SER A O 1
ATOM 748 N N . SER A 1 99 ? 11.156 13.992 7.457 1 98.94 99 SER A N 1
ATOM 749 C CA . SER A 1 99 ? 10.648 14.977 8.406 1 98.94 99 SER A CA 1
ATOM 750 C C . SER A 1 99 ? 9.984 14.305 9.602 1 98.94 99 SER A C 1
ATOM 752 O O . SER A 1 99 ? 9.391 13.234 9.469 1 98.94 99 SER A O 1
ATOM 754 N N . VAL A 1 100 ? 10.133 14.906 10.766 1 98.94 100 VAL A N 1
ATOM 755 C CA . VAL A 1 100 ? 9.484 14.391 11.969 1 98.94 100 VAL A CA 1
ATOM 756 C C . VAL A 1 100 ? 8.977 15.555 12.82 1 98.94 100 VAL A C 1
ATOM 758 O O . VAL A 1 100 ? 9.492 16.672 12.734 1 98.94 100 VAL A O 1
ATOM 761 N N . MET A 1 101 ? 7.98 15.258 13.539 1 98.69 101 MET A N 1
ATOM 762 C CA . MET A 1 101 ? 7.488 16.219 14.531 1 98.69 101 MET A CA 1
ATOM 763 C C . MET A 1 101 ? 7.633 15.648 15.938 1 98.69 101 MET A C 1
ATOM 765 O O . MET A 1 101 ? 7.363 14.469 16.172 1 98.69 101 MET A O 1
ATOM 769 N N . PHE A 1 102 ? 8.109 16.438 16.844 1 98.5 102 PHE A N 1
ATOM 770 C CA . PHE A 1 102 ? 8.016 16.156 18.266 1 98.5 102 PHE A CA 1
ATOM 771 C C . PHE A 1 102 ? 6.898 16.953 18.922 1 98.5 102 PHE A C 1
ATOM 773 O O . PHE A 1 102 ? 6.906 18.188 18.859 1 98.5 102 PHE A O 1
ATOM 780 N N . ASP A 1 103 ? 5.98 16.281 19.438 1 97.56 103 ASP A N 1
ATOM 781 C CA . ASP A 1 103 ? 4.887 16.938 20.156 1 97.56 103 ASP A CA 1
ATOM 782 C C . ASP A 1 103 ? 5.168 17 21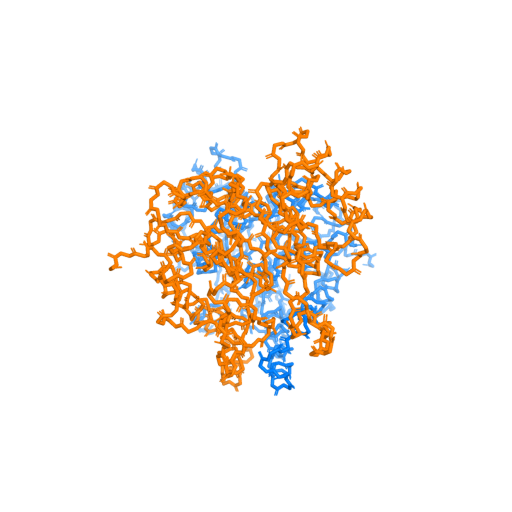.656 1 97.56 103 ASP A C 1
ATOM 784 O O . ASP A 1 103 ? 4.734 16.125 22.406 1 97.56 103 ASP A O 1
ATOM 788 N N . GLY A 1 104 ? 5.82 18.031 22.031 1 97.19 104 GLY A N 1
ATOM 789 C CA . GLY A 1 104 ? 6.066 18.297 23.453 1 97.19 104 GLY A CA 1
ATOM 790 C C . GLY A 1 104 ? 5.133 19.344 24.031 1 97.19 104 GLY A C 1
ATOM 791 O O . GLY A 1 104 ? 5.453 19.969 25.047 1 97.19 104 GLY A O 1
ATOM 792 N N . SER A 1 105 ? 4.039 19.531 23.391 1 94.94 105 SER A N 1
ATOM 793 C CA . SER A 1 105 ? 3.174 20.656 23.703 1 94.94 105 SER A CA 1
ATOM 794 C C . SER A 1 105 ? 2.617 20.562 25.125 1 94.94 105 SER A C 1
ATOM 796 O O . SER A 1 105 ? 2.305 21.578 25.75 1 94.94 105 SER A O 1
ATOM 798 N N . SER A 1 106 ? 2.471 19.359 25.656 1 93.69 106 SER A N 1
ATOM 799 C CA . SER A 1 106 ? 1.898 19.172 26.984 1 93.69 106 SER A CA 1
ATOM 800 C C . SER A 1 106 ? 2.963 19.281 28.062 1 93.69 106 SER A C 1
ATOM 802 O O . SER A 1 106 ? 2.648 19.266 29.25 1 93.69 106 SER A O 1
ATOM 804 N N . LEU A 1 107 ? 4.199 19.438 27.703 1 96.81 107 LEU A N 1
ATOM 805 C CA . LEU A 1 107 ? 5.309 19.531 28.656 1 96.81 107 LEU A CA 1
ATOM 806 C C . LEU A 1 107 ? 5.547 20.969 29.062 1 96.81 107 LEU A C 1
ATOM 808 O O . LEU A 1 107 ? 5.227 21.906 28.312 1 96.81 107 LEU A O 1
ATOM 812 N N . PRO A 1 108 ? 6.129 21.125 30.266 1 97.19 108 PRO A N 1
ATOM 813 C CA . PRO A 1 108 ? 6.672 22.453 30.547 1 97.19 108 PRO A CA 1
ATOM 814 C C . PRO A 1 108 ? 7.668 22.922 29.484 1 97.19 108 PRO A C 1
ATOM 816 O O . PRO A 1 108 ? 8.422 22.125 28.953 1 97.19 108 PRO A O 1
ATOM 819 N N . LEU A 1 109 ? 7.699 24.203 29.266 1 97.81 109 LEU A N 1
ATOM 820 C CA . LEU A 1 109 ? 8.461 24.797 28.172 1 97.81 109 LEU A CA 1
ATOM 821 C C . LEU A 1 109 ? 9.914 24.328 28.203 1 97.81 109 LEU A C 1
ATOM 823 O O . LEU A 1 109 ? 10.461 23.938 27.172 1 97.81 109 LEU A O 1
ATOM 827 N N . LYS A 1 110 ? 10.539 24.391 29.375 1 98.12 110 LYS A N 1
ATOM 828 C CA . LYS A 1 110 ? 11.945 23.984 29.516 1 98.12 110 LYS A CA 1
ATOM 829 C C . LYS A 1 110 ? 12.148 22.547 29.062 1 98.12 110 LYS A C 1
ATOM 831 O O . LYS A 1 110 ? 13.117 22.234 28.375 1 98.12 110 LYS A O 1
ATOM 836 N N . GLU A 1 111 ? 11.328 21.625 29.469 1 98.25 111 GLU A N 1
ATOM 837 C CA . GLU A 1 111 ? 11.422 20.219 29.094 1 98.25 111 GLU A CA 1
ATOM 838 C C . GLU A 1 111 ? 11.188 20.031 27.594 1 98.25 111 GLU A C 1
ATOM 840 O O . GLU A 1 111 ? 11.852 19.219 26.953 1 98.25 111 GLU A O 1
ATOM 845 N N . ASN A 1 112 ? 10.195 20.719 27.078 1 98.5 112 ASN A N 1
ATOM 846 C CA . ASN A 1 112 ? 9.945 20.703 25.641 1 98.5 112 ASN A CA 1
ATOM 847 C C . ASN A 1 112 ? 11.188 21.125 24.844 1 98.5 112 ASN A C 1
ATOM 849 O O . ASN A 1 112 ? 11.555 20.469 23.875 1 98.5 112 ASN A O 1
ATOM 853 N N . ILE A 1 113 ? 11.844 22.172 25.297 1 98.69 113 ILE A N 1
ATOM 854 C CA . ILE A 1 113 ? 13.047 22.672 24.641 1 98.69 113 ILE A CA 1
ATOM 855 C C . ILE A 1 113 ? 14.133 21.609 24.672 1 98.69 113 ILE A C 1
ATOM 857 O O . ILE A 1 113 ? 14.727 21.266 23.641 1 98.69 113 ILE A O 1
ATOM 861 N N . LEU A 1 114 ? 14.359 20.969 25.828 1 98.56 114 LEU A N 1
ATOM 862 C CA . LEU A 1 114 ? 15.422 19.984 26 1 98.56 114 LEU A CA 1
ATOM 863 C C . LEU A 1 114 ? 15.188 18.781 25.109 1 98.56 114 LEU A C 1
ATOM 865 O O . LEU A 1 114 ? 16.109 18.312 24.422 1 98.56 114 LEU A O 1
ATOM 869 N N . LYS A 1 115 ? 14.023 18.312 25.094 1 98.62 115 LYS A N 1
ATOM 870 C CA . LYS A 1 115 ? 13.711 17.125 24.297 1 98.62 115 LYS A CA 1
ATOM 871 C C . LYS A 1 115 ? 13.766 17.438 22.797 1 98.62 115 LYS A C 1
ATOM 873 O O . LYS A 1 115 ? 14.25 16.625 22.016 1 98.62 115 LYS A O 1
ATOM 878 N N . THR A 1 116 ? 13.258 18.562 22.453 1 98.75 116 THR A N 1
ATOM 879 C CA . THR A 1 116 ? 13.32 18.984 21.062 1 98.75 116 THR A CA 1
ATOM 880 C C . THR A 1 116 ? 14.766 19.109 20.594 1 98.75 116 THR A C 1
ATOM 882 O O . THR A 1 116 ? 15.094 18.719 19.469 1 98.75 116 THR A O 1
ATOM 885 N N . GLN A 1 117 ? 15.602 19.672 21.422 1 98.75 117 GLN A N 1
ATOM 886 C CA . GLN A 1 117 ? 17.016 19.797 21.094 1 98.75 117 GLN A CA 1
ATOM 887 C C . GLN A 1 117 ? 17.641 18.438 20.828 1 98.75 117 GLN A C 1
ATOM 889 O O . GLN A 1 117 ? 18.438 18.281 19.906 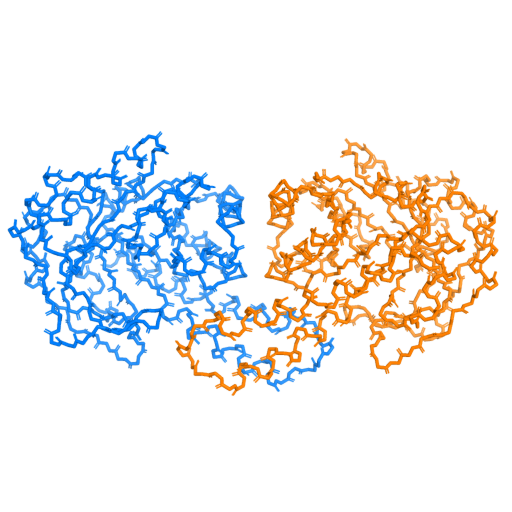1 98.75 117 GLN A O 1
ATOM 894 N N . GLN A 1 118 ? 17.297 17.5 21.656 1 98.5 118 GLN A N 1
ATOM 895 C CA . GLN A 1 118 ? 17.797 16.141 21.469 1 98.5 118 GLN A CA 1
ATOM 896 C C . GLN A 1 118 ? 17.391 15.578 20.109 1 98.5 118 GLN A C 1
ATOM 898 O O . GLN A 1 118 ? 18.203 14.953 19.422 1 98.5 118 GLN A O 1
ATOM 903 N N . ILE A 1 119 ? 16.188 15.812 19.781 1 98.75 119 ILE A N 1
ATOM 904 C CA . ILE A 1 119 ? 15.656 15.328 18.516 1 98.75 119 ILE A CA 1
ATOM 905 C C . ILE A 1 119 ? 16.375 16.031 17.359 1 98.75 119 ILE A C 1
ATOM 907 O O . ILE A 1 119 ? 16.75 15.383 16.375 1 98.75 119 ILE A O 1
ATOM 911 N N . ILE A 1 120 ? 16.562 17.312 17.484 1 98.69 120 ILE A N 1
ATOM 912 C CA . ILE A 1 120 ? 17.219 18.094 16.453 1 98.69 120 ILE A CA 1
ATOM 913 C C . ILE A 1 120 ? 18.641 17.578 16.234 1 98.69 120 ILE A C 1
ATOM 915 O O . ILE A 1 120 ? 19.078 17.438 15.094 1 98.69 120 ILE A O 1
ATOM 919 N N . GLU A 1 121 ? 19.328 17.328 17.266 1 98.44 121 GLU A N 1
ATOM 920 C CA . GLU A 1 121 ? 20.688 16.828 17.172 1 98.44 121 GLU A CA 1
ATOM 921 C C . GLU A 1 121 ? 20.766 15.531 16.375 1 98.44 121 GLU A C 1
ATOM 923 O O . GLU A 1 121 ? 21.656 15.352 15.547 1 98.44 121 GLU A O 1
ATOM 928 N N . TYR A 1 122 ? 19.828 14.703 16.609 1 98.69 122 TYR A N 1
ATOM 929 C CA . TYR A 1 122 ? 19.812 13.438 15.875 1 98.69 122 TYR A CA 1
ATOM 930 C C . TYR A 1 122 ? 19.359 13.641 14.438 1 98.69 122 TYR A C 1
ATOM 932 O O . TYR A 1 122 ? 19.984 13.125 13.508 1 98.69 122 TYR A O 1
ATOM 940 N N . ALA A 1 123 ? 18.312 14.375 14.258 1 98.81 123 ALA A N 1
ATOM 941 C CA . ALA A 1 123 ? 17.688 14.57 12.945 1 98.81 123 ALA A CA 1
ATOM 942 C C . ALA A 1 123 ? 18.656 15.227 11.969 1 98.81 123 ALA A C 1
ATOM 944 O O . ALA A 1 123 ? 18.688 14.883 10.789 1 98.81 123 ALA A O 1
ATOM 945 N N . ARG A 1 124 ? 19.453 16.109 12.43 1 98.12 124 ARG A N 1
ATOM 946 C CA . ARG A 1 124 ? 20.359 16.891 11.578 1 98.12 124 ARG A CA 1
ATOM 947 C C . ARG A 1 124 ? 21.438 15.992 10.977 1 98.12 124 ARG A C 1
ATOM 949 O O . ARG A 1 124 ? 21.891 16.234 9.859 1 98.12 124 ARG A O 1
ATOM 956 N N . LYS A 1 125 ? 21.766 14.93 11.695 1 98.25 125 LYS A N 1
ATOM 957 C CA . LYS A 1 125 ? 22.75 13.984 11.18 1 98.25 125 LYS A CA 1
ATOM 958 C C . LYS A 1 125 ? 22.281 13.367 9.859 1 98.25 125 LYS A C 1
ATOM 960 O O . LYS A 1 125 ? 23.094 12.914 9.055 1 98.25 125 LYS A O 1
ATOM 965 N N . PHE A 1 126 ? 21.016 13.391 9.609 1 98.44 126 PHE A N 1
ATOM 966 C CA . PHE A 1 126 ? 20.453 12.703 8.453 1 98.44 126 PHE A CA 1
ATOM 967 C C . PHE A 1 126 ? 19.734 13.68 7.539 1 98.44 126 PHE A C 1
ATOM 969 O O . PHE A 1 126 ? 18.984 13.266 6.652 1 98.44 126 PHE A O 1
ATOM 976 N N . ASP A 1 127 ? 19.844 14.984 7.773 1 98.44 127 ASP A N 1
ATOM 977 C CA . ASP A 1 127 ? 19.172 16.047 7.012 1 98.44 127 ASP A CA 1
ATOM 978 C C . ASP A 1 127 ? 17.656 15.914 7.094 1 98.44 127 ASP A C 1
ATOM 980 O O . ASP A 1 127 ? 16.953 16.109 6.098 1 98.44 127 ASP A O 1
ATOM 984 N N . VAL A 1 128 ? 17.188 15.5 8.234 1 98.94 128 VAL A N 1
ATOM 985 C CA . VAL A 1 128 ? 15.75 15.383 8.5 1 98.94 128 VAL A CA 1
ATOM 986 C C . VAL A 1 128 ? 15.242 16.656 9.164 1 98.94 128 VAL A C 1
ATOM 988 O O . VAL A 1 128 ? 15.875 17.172 10.086 1 98.94 128 VAL A O 1
ATOM 991 N N . SER A 1 129 ? 14.109 17.188 8.664 1 98.94 129 SER A N 1
ATOM 992 C CA . SER A 1 129 ? 13.523 18.391 9.242 1 98.94 129 SER A CA 1
ATOM 993 C C . SER A 1 129 ? 12.742 18.078 10.516 1 98.94 129 SER A C 1
ATOM 995 O O . SER A 1 129 ? 12.219 16.969 10.664 1 98.94 129 SER A O 1
ATOM 997 N N . VAL A 1 130 ? 12.664 19.062 11.391 1 98.94 130 VAL A N 1
ATOM 998 C CA . VAL A 1 130 ? 11.977 18.859 12.664 1 98.94 130 VAL A CA 1
ATOM 999 C C . VAL A 1 130 ? 10.914 19.938 12.859 1 98.94 130 VAL A C 1
ATOM 1001 O O . VAL A 1 130 ? 11.211 21.125 12.781 1 98.94 130 VAL A O 1
ATOM 1004 N N . GLU A 1 131 ? 9.727 19.5 13.016 1 98.94 131 GLU A N 1
ATOM 1005 C CA . GLU A 1 131 ? 8.594 20.328 13.445 1 98.94 131 GLU A CA 1
ATOM 1006 C C . GLU A 1 131 ? 8.305 20.141 14.93 1 98.94 131 GLU A C 1
ATOM 1008 O O . GLU A 1 131 ? 8.461 19.047 15.469 1 98.94 131 GLU A O 1
ATOM 1013 N N . ALA A 1 132 ? 7.938 21.172 15.594 1 98.75 132 ALA A N 1
ATOM 1014 C CA . ALA A 1 132 ? 7.5 21.094 16.984 1 98.75 132 ALA A CA 1
ATOM 1015 C C . ALA A 1 132 ? 6.223 21.906 17.203 1 98.75 132 ALA A C 1
ATOM 1017 O O . ALA A 1 132 ? 5.777 22.625 16.297 1 98.75 132 ALA A O 1
ATOM 1018 N N . GLU A 1 133 ? 5.656 21.703 18.359 1 98.06 133 GLU A N 1
ATOM 1019 C CA . GLU A 1 133 ? 4.375 22.344 18.641 1 98.06 133 GLU A CA 1
ATOM 1020 C C . GLU A 1 133 ? 4.43 23.109 19.953 1 98.06 133 GLU A C 1
ATOM 1022 O O . GLU A 1 133 ? 5 22.641 20.938 1 98.06 133 GLU A O 1
ATOM 1027 N N . LEU A 1 134 ? 3.969 24.266 19.922 1 98.25 134 LEU A N 1
ATOM 1028 C CA . LEU A 1 134 ? 3.705 25.078 21.109 1 98.25 134 LEU A CA 1
ATOM 1029 C C . LEU A 1 134 ? 2.217 25.375 21.25 1 98.25 134 LEU A C 1
ATOM 1031 O O . LEU A 1 134 ? 1.542 25.641 20.25 1 98.25 134 LEU A O 1
ATOM 1035 N N . GLY A 1 135 ? 1.736 25.453 22.453 1 96.88 135 GLY A N 1
ATOM 1036 C CA . GLY A 1 135 ? 0.301 25.469 22.688 1 96.88 135 GLY A CA 1
ATOM 1037 C C . GLY A 1 135 ? -0.33 24.094 22.625 1 96.88 135 GLY A C 1
ATOM 1038 O O . GLY A 1 135 ? 0.335 23.109 22.266 1 96.88 135 GLY A O 1
ATOM 1039 N N . ILE A 1 136 ? -1.512 24.047 23.094 1 95.25 136 ILE A N 1
ATOM 1040 C CA . ILE A 1 136 ? -2.217 22.766 23.094 1 95.25 136 ILE A CA 1
ATOM 1041 C C . ILE A 1 136 ? -3.441 22.859 22.188 1 95.25 136 ILE A C 1
ATOM 1043 O O . ILE A 1 136 ? -4.391 23.578 22.484 1 95.25 136 ILE A O 1
ATOM 1047 N N . VAL A 1 137 ? -3.369 22.109 21.078 1 93.38 137 VAL A N 1
ATOM 1048 C CA . VAL A 1 137 ? -4.488 22.047 20.141 1 93.38 137 VAL A CA 1
ATOM 1049 C C . VAL A 1 137 ? -5.559 21.094 20.672 1 93.38 137 VAL A C 1
ATOM 1051 O O . VAL A 1 137 ? -5.25 20.016 21.156 1 93.38 137 VAL A O 1
ATOM 1054 N N . GLY A 1 138 ? -6.781 21.484 20.594 1 91.06 138 GLY A N 1
ATOM 1055 C CA . GLY A 1 138 ? -7.879 20.703 21.141 1 91.06 138 GLY A CA 1
ATOM 1056 C C . GLY A 1 138 ? -8.359 19.609 20.188 1 91.06 138 GLY A C 1
ATOM 1057 O O . GLY A 1 138 ? -7.762 19.391 19.141 1 91.06 138 GLY A O 1
ATOM 1058 N N . GLY A 1 139 ? -9.383 18.812 20.734 1 91.31 139 GLY A N 1
ATOM 1059 C CA . GLY A 1 139 ? -10.031 17.797 19.922 1 91.31 139 GLY A CA 1
ATOM 1060 C C . GLY A 1 139 ? -9.461 16.406 20.156 1 91.31 139 GLY A C 1
ATOM 1061 O O . GLY A 1 139 ? -8.93 16.109 21.219 1 91.31 139 GLY A O 1
ATOM 1062 N N . THR A 1 140 ? -9.789 15.586 19.219 1 85.38 140 THR A N 1
ATOM 1063 C CA . THR A 1 140 ? -9.375 14.188 19.328 1 85.38 140 THR A CA 1
ATOM 1064 C C . THR A 1 140 ? -8.547 13.766 18.109 1 85.38 140 THR A C 1
ATOM 1066 O O . THR A 1 140 ? -8.953 13.984 16.969 1 85.38 140 THR A O 1
ATOM 1069 N N . GLU A 1 141 ? -7.391 13.227 18.438 1 80.38 141 GLU A N 1
ATOM 1070 C CA . GLU A 1 141 ? -6.527 12.688 17.391 1 80.38 141 GLU A CA 1
ATOM 1071 C C . GLU A 1 141 ? -6.07 11.273 17.719 1 80.38 141 GLU A C 1
ATOM 1073 O O . GLU A 1 141 ? -5.543 11.023 18.812 1 80.38 141 GLU A O 1
ATOM 1078 N N . ASP A 1 142 ? -6.246 10.391 16.828 1 79.69 142 ASP A N 1
ATOM 1079 C CA . ASP A 1 142 ? -5.848 8.992 16.953 1 79.69 142 ASP A CA 1
ATOM 1080 C C . ASP A 1 142 ? -6.316 8.406 18.281 1 79.69 142 ASP A C 1
ATOM 1082 O O . ASP A 1 142 ? -5.531 7.793 19.016 1 79.69 142 ASP A O 1
ATOM 1086 N N . GLY A 1 143 ? -7.477 8.695 18.625 1 78.06 143 GLY A N 1
ATOM 1087 C CA . GLY A 1 143 ? -8.117 8.125 19.797 1 78.06 143 GLY A CA 1
ATOM 1088 C C . GLY A 1 143 ? -7.781 8.859 21.078 1 78.06 143 GLY A C 1
ATOM 1089 O O . GLY A 1 143 ? -8.305 8.531 22.141 1 78.06 143 GLY A O 1
ATOM 1090 N N . VAL A 1 144 ? -6.906 9.93 21.109 1 80 144 VAL A N 1
ATOM 1091 C CA . VAL A 1 144 ? -6.52 10.703 22.281 1 80 144 VAL A CA 1
ATOM 1092 C C . VAL A 1 144 ? -7.262 12.031 22.297 1 80 144 VAL A C 1
ATOM 1094 O O . VAL A 1 144 ? -7.066 12.867 21.406 1 80 144 VAL A O 1
ATOM 1097 N N . ALA A 1 145 ? -8 12.312 23.344 1 87.19 145 ALA A N 1
ATOM 1098 C CA . ALA A 1 145 ? -8.812 13.523 23.438 1 87.19 145 ALA A CA 1
ATOM 1099 C C . ALA A 1 145 ? -8.148 14.555 24.344 1 87.19 145 ALA A C 1
ATOM 1101 O O . ALA A 1 145 ? -7.602 14.211 25.391 1 87.19 145 ALA A O 1
ATOM 1102 N N . VAL A 1 146 ? -8.133 15.75 23.797 1 87.88 146 VAL A N 1
ATOM 1103 C CA . VAL A 1 146 ? -7.746 16.906 24.609 1 87.88 146 VAL A CA 1
ATOM 1104 C C . VAL A 1 146 ? -8.992 17.703 25 1 87.88 146 VAL A C 1
ATOM 1106 O O . VAL A 1 146 ? -9.758 18.125 24.125 1 87.88 146 VAL A O 1
ATOM 1109 N N . SER A 1 147 ? -9.133 17.859 26.25 1 87 147 SER A N 1
ATOM 1110 C CA . SER A 1 147 ? -10.312 18.594 26.719 1 87 147 SER A CA 1
ATOM 1111 C C . SER A 1 147 ? -10.18 20.094 26.438 1 87 147 SER A C 1
ATOM 1113 O O . SER A 1 147 ? -9.062 20.609 26.328 1 87 147 SER A O 1
ATOM 1115 N N . GLU A 1 148 ? -11.297 20.719 26.359 1 85.69 148 GLU A N 1
ATOM 1116 C CA . GLU A 1 148 ? -11.328 22.156 26.094 1 85.69 148 GLU A CA 1
ATOM 1117 C C . GLU A 1 148 ? -10.578 22.922 27.172 1 85.69 148 GLU A C 1
ATOM 1119 O O . GLU A 1 148 ? -9.961 23.953 26.891 1 85.69 148 GLU A O 1
ATOM 1124 N N . ALA A 1 149 ? -10.609 22.422 28.344 1 90.5 149 ALA A N 1
ATOM 1125 C CA . ALA A 1 149 ? -9.984 23.094 29.484 1 90.5 149 ALA A CA 1
ATOM 1126 C C . ALA A 1 149 ? -8.461 23.078 29.359 1 90.5 149 ALA A C 1
ATOM 1128 O O . ALA A 1 149 ? -7.777 23.891 29.984 1 90.5 149 ALA A O 1
ATOM 1129 N N . GLU A 1 150 ? -8.031 22.172 28.562 1 92 150 GLU A N 1
ATOM 1130 C CA . GLU A 1 150 ? -6.59 22 28.438 1 92 150 GLU A CA 1
ATOM 1131 C C . GLU A 1 150 ? -6.035 22.797 27.25 1 92 150 GLU A C 1
ATOM 1133 O O . GLU A 1 150 ? -4.824 23 27.141 1 92 150 GLU A O 1
ATOM 1138 N N . VAL A 1 151 ? -6.902 23.328 26.5 1 93.19 151 VAL A N 1
ATOM 1139 C CA . VAL A 1 151 ? -6.496 24.062 25.312 1 93.19 151 VAL A CA 1
ATOM 1140 C C . VAL A 1 151 ? -5.766 25.328 25.719 1 93.19 151 VAL A C 1
ATOM 1142 O O . VAL A 1 151 ? -6.176 26.016 26.656 1 93.19 151 VAL A O 1
ATOM 1145 N N . ARG A 1 152 ? -4.68 25.578 25.062 1 95.75 152 ARG A N 1
ATOM 1146 C CA . ARG A 1 152 ? -3.873 26.766 25.312 1 95.75 152 ARG A CA 1
ATOM 1147 C C . ARG A 1 152 ? -3.273 27.297 24.016 1 95.75 152 ARG A C 1
ATOM 1149 O O . ARG A 1 152 ? -2.545 26.594 23.328 1 95.75 152 ARG A O 1
ATOM 1156 N N . TYR A 1 153 ? -3.537 28.562 23.797 1 97.31 153 TYR A N 1
ATOM 1157 C CA . TYR A 1 153 ? -2.984 29.188 22.594 1 97.31 153 TYR A CA 1
ATOM 1158 C C . TYR A 1 153 ? -1.476 29.359 22.719 1 97.31 153 TYR A C 1
ATOM 1160 O O . TYR A 1 153 ? -0.953 29.531 23.828 1 97.31 153 TYR A O 1
ATOM 1168 N N . THR A 1 154 ? -0.799 29.266 21.625 1 98.31 154 THR A N 1
ATOM 1169 C CA . THR A 1 154 ? 0.64 29.5 21.578 1 98.31 154 THR A CA 1
ATOM 1170 C C . THR A 1 154 ? 0.972 30.922 22.047 1 98.31 154 THR A C 1
ATOM 1172 O O . THR A 1 154 ? 0.362 31.891 21.609 1 98.31 154 THR A O 1
ATOM 1175 N N . ASP A 1 155 ? 1.874 31.016 22.938 1 98.06 155 ASP A N 1
ATOM 1176 C CA . ASP A 1 155 ? 2.357 32.312 23.438 1 98.06 155 ASP A CA 1
ATOM 1177 C C . ASP A 1 155 ? 3.506 32.812 22.578 1 98.06 155 ASP A C 1
ATOM 1179 O O . ASP A 1 155 ? 4.562 32.188 22.484 1 98.06 155 ASP A O 1
ATOM 1183 N N . PRO A 1 156 ? 3.369 34 21.984 1 98.44 156 PRO A N 1
ATOM 1184 C CA . PRO A 1 156 ? 4.406 34.531 21.094 1 98.44 156 PRO A CA 1
ATOM 1185 C C . PRO A 1 156 ? 5.762 34.656 21.781 1 98.44 156 PRO A C 1
ATOM 1187 O O . PRO A 1 156 ? 6.801 34.438 21.156 1 98.44 156 PRO A O 1
ATOM 1190 N N . LYS A 1 157 ? 5.738 35 23.047 1 98 157 LYS A N 1
ATOM 1191 C CA . LYS A 1 157 ? 7.004 35.156 23.766 1 98 157 LYS A CA 1
ATOM 1192 C C . LYS A 1 157 ? 7.688 33.812 23.953 1 98 157 LYS A C 1
ATOM 1194 O O . LYS A 1 157 ? 8.906 33.688 23.766 1 98 157 LYS A O 1
ATOM 1199 N N . GLU A 1 158 ? 6.914 32.844 24.281 1 98.19 158 GLU A N 1
ATOM 1200 C CA . GLU A 1 158 ? 7.453 31.484 24.391 1 98.19 158 GLU A CA 1
ATOM 1201 C C . GLU A 1 158 ? 7.965 30.984 23.047 1 98.19 158 GLU A C 1
ATOM 1203 O O . GLU A 1 158 ? 8.977 30.281 22.984 1 98.19 158 GLU A O 1
ATOM 1208 N N . ALA A 1 159 ? 7.27 31.359 22.031 1 98.69 159 ALA A N 1
ATOM 1209 C CA . ALA A 1 159 ? 7.656 30.938 20.688 1 98.69 159 ALA A CA 1
ATOM 1210 C C . ALA A 1 159 ? 9.039 31.469 20.328 1 98.69 159 ALA A C 1
ATOM 1212 O O . ALA A 1 159 ? 9.859 30.734 19.75 1 98.69 159 ALA A O 1
ATOM 1213 N N . VAL A 1 160 ? 9.305 32.719 20.609 1 98.56 160 VAL A N 1
ATOM 1214 C CA . VAL A 1 160 ? 10.602 33.344 20.312 1 98.56 160 VAL A CA 1
ATOM 1215 C C . VAL A 1 160 ? 11.703 32.531 21.016 1 98.56 160 VAL A C 1
ATOM 1217 O O . VAL A 1 160 ? 12.695 32.156 20.391 1 98.56 160 VAL A O 1
ATOM 1220 N N . ASP A 1 161 ? 11.469 32.344 22.312 1 98.12 161 ASP A N 1
ATOM 1221 C CA . ASP A 1 161 ? 12.461 31.625 23.125 1 98.12 161 ASP A CA 1
ATOM 1222 C C . ASP A 1 161 ? 12.648 30.188 22.609 1 98.12 161 ASP A C 1
ATOM 1224 O O . ASP A 1 161 ? 13.781 29.719 22.484 1 98.12 161 ASP A O 1
ATOM 1228 N N . PHE A 1 162 ? 11.617 29.547 22.359 1 98.69 162 PHE A N 1
ATOM 1229 C CA . PHE A 1 162 ? 11.609 28.156 21.906 1 98.69 162 PHE A CA 1
ATOM 1230 C C . PHE A 1 162 ? 12.359 28 20.594 1 98.69 162 PHE A C 1
ATOM 1232 O O . PHE A 1 162 ? 13.227 27.141 20.453 1 98.69 162 PHE A O 1
ATOM 1239 N N . VAL A 1 163 ? 12.031 28.812 19.641 1 98.62 163 VAL A N 1
ATOM 1240 C CA . VAL A 1 163 ? 12.625 28.75 18.312 1 98.62 163 VAL A CA 1
ATOM 1241 C C . VAL A 1 163 ? 14.125 29.047 18.391 1 98.62 163 VAL A C 1
ATOM 1243 O O . VAL A 1 163 ? 14.938 28.359 17.766 1 98.62 163 VAL A O 1
ATOM 1246 N N . LYS A 1 164 ? 14.469 30.047 19.141 1 98.19 164 LYS A N 1
ATOM 1247 C CA . LYS A 1 164 ? 15.867 30.438 19.297 1 98.19 164 LYS A CA 1
ATOM 1248 C C . LYS A 1 164 ? 16.688 29.312 19.906 1 98.19 164 LYS A C 1
ATOM 1250 O O . LYS A 1 164 ? 17.812 29.047 19.484 1 98.19 164 LYS A O 1
ATOM 1255 N N . LYS A 1 165 ? 16.125 28.625 20.812 1 98.5 165 LYS A N 1
ATOM 1256 C CA . LYS A 1 165 ? 16.875 27.641 21.594 1 98.5 165 LYS A CA 1
ATOM 1257 C C . LYS A 1 165 ? 16.891 26.281 20.891 1 98.5 165 LYS A C 1
ATOM 1259 O O . LYS A 1 165 ? 17.781 25.469 21.141 1 98.5 165 LYS A O 1
ATOM 1264 N N . THR A 1 166 ? 15.938 25.969 20.078 1 98.56 166 THR A N 1
ATOM 1265 C CA . THR A 1 166 ? 15.828 24.625 19.531 1 98.56 166 THR A CA 1
ATOM 1266 C C . THR A 1 166 ? 16.281 24.594 18.078 1 98.56 166 THR A C 1
ATOM 1268 O O . THR A 1 166 ? 16.797 23.578 17.594 1 98.56 166 THR A O 1
ATOM 1271 N N . GLY A 1 167 ? 16 25.641 17.344 1 98.12 167 GLY A N 1
ATOM 1272 C CA . GLY A 1 167 ? 16.359 25.656 15.93 1 98.12 167 GLY A CA 1
ATOM 1273 C C . GLY A 1 167 ? 15.469 24.781 15.07 1 98.12 167 GLY A C 1
ATOM 1274 O O . GLY A 1 167 ? 15.914 24.219 14.07 1 98.12 167 GLY A O 1
ATOM 1275 N N . ILE A 1 168 ? 14.234 24.625 15.43 1 98.75 168 ILE A N 1
ATOM 1276 C CA . ILE A 1 168 ? 13.297 23.812 14.672 1 98.75 168 ILE A CA 1
ATOM 1277 C C . ILE A 1 168 ? 13.078 24.422 13.289 1 98.75 168 ILE A C 1
ATOM 1279 O O . ILE A 1 168 ? 13.422 25.578 13.062 1 98.75 168 ILE A O 1
ATOM 1283 N N . ASP A 1 169 ? 12.484 23.594 12.375 1 98.81 169 ASP A N 1
ATOM 1284 C CA . ASP A 1 169 ? 12.312 24.031 10.992 1 98.81 169 ASP A CA 1
ATOM 1285 C C . ASP A 1 169 ? 10.914 24.578 10.75 1 98.81 169 ASP A C 1
ATOM 1287 O O . ASP A 1 169 ? 10.688 25.312 9.781 1 98.81 169 ASP A O 1
ATOM 1291 N N . ALA A 1 170 ? 9.992 24.172 11.57 1 98.88 170 ALA A N 1
ATOM 1292 C CA . ALA A 1 170 ? 8.602 24.609 11.484 1 98.88 170 ALA A CA 1
ATOM 1293 C C . ALA A 1 170 ? 7.922 24.547 12.852 1 98.88 170 ALA A C 1
ATOM 1295 O O . ALA A 1 170 ? 8.273 23.719 13.688 1 98.88 170 ALA A O 1
ATOM 1296 N N . LEU A 1 171 ? 6.969 25.422 13.078 1 98.88 171 LEU A N 1
ATOM 1297 C CA . LEU A 1 171 ? 6.297 25.5 14.367 1 98.88 171 LEU A CA 1
ATOM 1298 C C . LEU A 1 171 ? 4.789 25.344 14.211 1 98.88 171 LEU A C 1
ATOM 1300 O O . LEU A 1 171 ? 4.137 26.188 13.586 1 98.88 171 LEU A O 1
ATOM 1304 N N . ALA A 1 172 ? 4.27 24.297 14.742 1 98.75 172 ALA A N 1
ATOM 1305 C CA . ALA A 1 172 ? 2.822 24.141 14.852 1 98.75 172 ALA A CA 1
ATOM 1306 C C . ALA A 1 172 ? 2.266 25.016 15.977 1 98.75 172 ALA A C 1
ATOM 1308 O O . ALA A 1 172 ? 2.773 24.984 17.094 1 98.75 172 ALA A O 1
ATOM 1309 N N . VAL A 1 173 ? 1.211 25.734 15.688 1 98.44 173 VAL A N 1
ATOM 1310 C CA . VAL A 1 173 ? 0.712 26.703 16.656 1 98.44 173 VAL A CA 1
ATOM 1311 C C . VAL A 1 173 ? -0.747 26.391 17 1 98.44 173 VAL A C 1
ATOM 131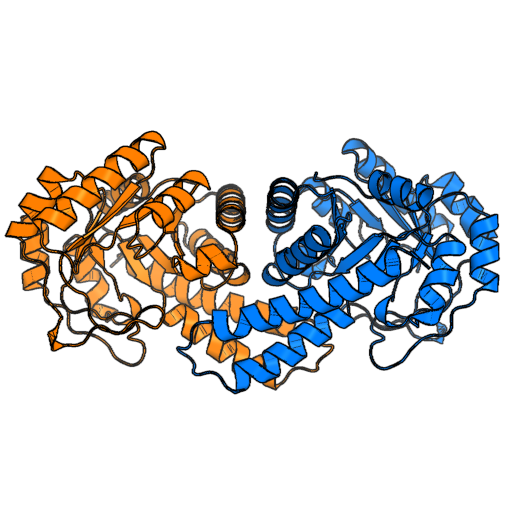3 O O . VAL A 1 173 ? -1.498 25.922 16.141 1 98.44 173 VAL A O 1
ATOM 1316 N N . ALA A 1 174 ? -1.069 26.688 18.203 1 97.25 174 ALA A N 1
ATOM 1317 C CA . ALA A 1 174 ? -2.457 26.594 18.656 1 97.25 174 ALA A CA 1
ATOM 1318 C C . ALA A 1 174 ? -3.141 27.969 18.578 1 97.25 174 ALA A C 1
ATOM 1320 O O . ALA A 1 174 ? -2.803 28.875 19.344 1 97.25 174 ALA A O 1
ATOM 1321 N N . ILE A 1 175 ? -4.09 28.062 17.703 1 97.25 175 ILE A N 1
ATOM 1322 C CA . ILE A 1 175 ? -4.734 29.344 17.484 1 97.25 175 ILE A CA 1
ATOM 1323 C C . ILE A 1 175 ? -6.242 29.156 17.328 1 97.25 175 ILE A C 1
ATOM 1325 O O . ILE A 1 175 ? -6.906 29.922 16.625 1 97.25 175 ILE A O 1
ATOM 1329 N N . GLY A 1 176 ? -6.734 27.984 17.828 1 94.62 176 GLY A N 1
ATOM 1330 C CA . GLY A 1 176 ? -8.18 27.812 17.891 1 94.62 176 GLY A CA 1
ATOM 1331 C C . GLY A 1 176 ? -8.664 26.594 17.125 1 94.62 176 GLY A C 1
ATOM 1332 O O . GLY A 1 176 ? -9.82 26.188 17.266 1 94.62 176 GLY A O 1
ATOM 1333 N N . THR A 1 177 ? -7.84 25.906 16.297 1 93.62 177 THR A N 1
ATOM 1334 C CA . THR A 1 177 ? -8.234 24.703 15.562 1 93.62 177 THR A CA 1
ATOM 1335 C C . THR A 1 177 ? -8.32 23.5 16.5 1 93.62 177 THR A C 1
ATOM 1337 O O . THR A 1 177 ? -7.824 23.562 17.625 1 93.62 177 THR A O 1
ATOM 1340 N N . ASN A 1 178 ? -8.992 22.484 16.016 1 92.31 178 ASN A N 1
ATOM 1341 C CA . ASN A 1 178 ? -9.141 21.25 16.766 1 92.31 178 ASN A CA 1
ATOM 1342 C C . ASN A 1 178 ? -8.859 20.031 15.906 1 92.31 178 ASN A C 1
ATOM 1344 O O . ASN A 1 178 ? -9.258 19.984 14.742 1 92.31 178 ASN A O 1
ATOM 1348 N N . HIS A 1 179 ? -8.164 19.062 16.516 1 90.38 179 HIS A N 1
ATOM 1349 C CA . HIS A 1 179 ? -8.023 17.766 15.859 1 90.38 179 HIS A CA 1
ATOM 1350 C C . HIS A 1 179 ? -9.375 17.062 15.719 1 90.38 179 HIS A C 1
ATOM 1352 O O . HIS A 1 179 ? -10.211 17.141 16.625 1 90.38 179 HIS A O 1
ATOM 1358 N N . GLY A 1 180 ? -9.594 16.328 14.641 1 88.5 180 GLY A N 1
ATOM 1359 C CA . GLY A 1 180 ? -10.758 15.477 14.484 1 88.5 180 GLY A CA 1
ATOM 1360 C C . GLY A 1 180 ? -12.016 16.25 14.102 1 88.5 180 GLY A C 1
ATOM 1361 O O . GLY A 1 180 ? -13.078 15.648 13.922 1 88.5 180 GLY A O 1
ATOM 1362 N N . GLN A 1 181 ? -11.961 17.453 14.008 1 84.25 181 GLN A N 1
ATOM 1363 C CA . GLN A 1 181 ? -13.125 18.281 13.672 1 84.25 181 GLN A CA 1
ATOM 1364 C C . GLN A 1 181 ? -13.461 18.172 12.188 1 84.25 181 GLN A C 1
ATOM 1366 O O . GLN A 1 181 ? -12.695 18.641 11.344 1 84.25 181 GLN A O 1
ATOM 1371 N N . TYR A 1 182 ? -14.633 17.469 11.922 1 84 182 TYR A N 1
ATOM 1372 C CA . TYR A 1 182 ? -14.992 17.328 10.516 1 84 182 TYR A CA 1
ATOM 1373 C C . TYR A 1 182 ? -16.469 17.641 10.297 1 84 182 TYR A C 1
ATOM 1375 O O . TYR A 1 182 ? -16.938 17.719 9.156 1 84 182 TYR A O 1
ATOM 1383 N N . LYS A 1 183 ? -17.219 17.875 11.414 1 85.62 183 LYS A N 1
ATOM 1384 C CA . LYS A 1 183 ? -18.641 18.188 11.289 1 85.62 183 LYS A CA 1
ATOM 1385 C C . LYS A 1 183 ? -18.891 19.688 11.414 1 85.62 183 LYS A C 1
ATOM 1387 O O . LYS A 1 183 ? -19.906 20.188 10.914 1 85.62 183 LYS A O 1
ATOM 1392 N N . SER A 1 184 ? -17.922 20.266 12.078 1 86.5 184 SER A N 1
ATOM 1393 C CA . SER A 1 184 ? -18.031 21.703 12.273 1 86.5 184 SER A CA 1
ATOM 1394 C C . SER A 1 184 ? -16.719 22.406 11.953 1 86.5 184 SER A C 1
ATOM 1396 O O . SER A 1 184 ? -15.688 21.766 11.75 1 86.5 184 SER A O 1
ATOM 1398 N N . LYS A 1 185 ? -16.906 23.812 11.828 1 90.56 185 LYS A N 1
ATOM 1399 C CA . LYS A 1 185 ? -15.719 24.609 11.547 1 90.56 185 LYS A CA 1
ATOM 1400 C C . LYS A 1 185 ? -15.289 25.406 12.773 1 90.56 185 LYS A C 1
ATOM 1402 O O . LYS A 1 185 ? -16.094 25.672 13.664 1 90.56 185 LYS A O 1
ATOM 1407 N N . THR A 1 186 ? -14.023 25.672 12.789 1 90.69 186 THR A N 1
ATOM 1408 C CA . THR A 1 186 ? -13.461 26.359 13.953 1 90.69 186 THR A CA 1
ATOM 1409 C C . THR A 1 186 ? -13.281 27.844 13.656 1 90.69 186 THR A C 1
ATOM 1411 O O . THR A 1 186 ? -13.312 28.266 12.5 1 90.69 186 THR A O 1
ATOM 1414 N N . ASN A 1 187 ? -13.219 28.625 14.781 1 91.06 187 ASN A N 1
ATOM 1415 C CA . ASN A 1 187 ? -12.867 30.047 14.68 1 91.06 187 ASN A CA 1
ATOM 1416 C C . ASN A 1 187 ? -11.391 30.281 15.008 1 91.06 187 ASN A C 1
ATOM 1418 O O . ASN A 1 187 ? -10.938 29.969 16.109 1 91.06 187 ASN A O 1
ATOM 1422 N N . ILE A 1 188 ? -10.719 30.859 14.07 1 96.44 188 ILE A N 1
ATOM 1423 C CA . ILE A 1 188 ? -9.281 31.109 14.172 1 96.44 188 ILE A CA 1
ATOM 1424 C C . ILE A 1 188 ? -9.031 32.406 14.922 1 96.44 188 ILE A C 1
ATOM 1426 O O . ILE A 1 188 ? -9.719 33.406 14.688 1 96.44 188 ILE A O 1
ATOM 1430 N N . ASN A 1 189 ? -8.172 32.406 15.844 1 97.25 189 ASN A N 1
ATOM 1431 C CA . ASN A 1 189 ? -7.691 33.625 16.484 1 97.25 189 ASN A CA 1
ATOM 1432 C C . ASN A 1 189 ? -6.637 34.344 15.641 1 97.25 189 ASN A C 1
ATOM 1434 O O . ASN A 1 189 ? -5.438 34.188 15.898 1 97.25 189 ASN A O 1
ATOM 1438 N N . PHE A 1 190 ? -7.043 35.156 14.703 1 98.19 190 PHE A N 1
ATOM 1439 C CA . PHE A 1 190 ? -6.172 35.812 13.742 1 98.19 190 PHE A CA 1
ATOM 1440 C C . PHE A 1 190 ? -5.219 36.781 14.438 1 98.19 190 PHE A C 1
ATOM 1442 O O . PHE A 1 190 ? -4.082 36.969 14 1 98.19 190 PHE A O 1
ATOM 1449 N N . GLU A 1 191 ? -5.719 37.375 15.492 1 98.12 191 GLU A N 1
ATOM 1450 C CA . GLU A 1 191 ? -4.859 38.312 16.25 1 98.12 191 GLU A CA 1
ATOM 1451 C C . GLU A 1 191 ? -3.656 37.562 16.828 1 98.12 191 GLU A C 1
ATOM 1453 O O . GLU A 1 191 ? -2.521 38.031 16.719 1 98.12 191 GLU A O 1
ATOM 1458 N N . ARG A 1 192 ? -3.938 36.469 17.438 1 98.12 192 ARG A N 1
ATOM 1459 C CA . ARG A 1 192 ? -2.863 35.656 18 1 98.12 192 ARG A CA 1
ATOM 1460 C C . ARG A 1 192 ? -1.893 35.188 16.922 1 98.12 192 ARG A C 1
ATOM 1462 O O . ARG A 1 192 ? -0.677 35.188 17.125 1 98.12 192 ARG A O 1
ATOM 1469 N N . LEU A 1 193 ? -2.4 34.75 15.82 1 98.44 193 LEU A N 1
ATOM 1470 C CA . LEU A 1 193 ? -1.561 34.312 14.711 1 98.44 193 LEU A CA 1
ATOM 1471 C C . LEU A 1 193 ? -0.654 35.438 14.227 1 98.44 193 LEU A C 1
ATOM 1473 O O . LEU A 1 193 ? 0.528 35.219 13.961 1 98.44 193 LEU A O 1
ATOM 1477 N N . LYS A 1 194 ? -1.206 36.625 14.109 1 98.38 194 LYS A N 1
ATOM 1478 C CA . LYS A 1 194 ? -0.429 37.781 13.695 1 98.38 194 LYS A CA 1
ATOM 1479 C C . LYS A 1 194 ? 0.706 38.062 14.68 1 98.38 194 LYS A C 1
ATOM 1481 O O . LYS A 1 194 ? 1.834 38.344 14.266 1 98.38 194 LYS A O 1
ATOM 1486 N N . GLU A 1 195 ? 0.392 37.969 15.945 1 98.62 195 GLU A N 1
ATOM 1487 C CA . GLU A 1 195 ? 1.401 38.188 16.984 1 98.62 195 GLU A CA 1
ATOM 1488 C C . GLU A 1 195 ? 2.543 37.188 16.844 1 98.62 195 GLU A C 1
ATOM 1490 O O . GLU A 1 195 ? 3.715 37.562 16.984 1 98.62 195 GLU A O 1
ATOM 1495 N N . ILE A 1 196 ? 2.201 35.938 16.656 1 98.62 196 ILE A N 1
ATOM 1496 C CA . ILE A 1 196 ? 3.203 34.875 16.547 1 98.62 196 ILE A CA 1
ATOM 1497 C C . ILE A 1 196 ? 4.062 35.125 15.297 1 98.62 196 ILE A C 1
ATOM 1499 O O . ILE A 1 196 ? 5.289 35 15.359 1 98.62 196 ILE A O 1
ATOM 1503 N N . LYS A 1 197 ? 3.402 35.406 14.18 1 98.19 197 LYS A N 1
ATOM 1504 C CA . LYS A 1 197 ? 4.102 35.656 12.922 1 98.19 197 LYS A CA 1
ATOM 1505 C C . LYS A 1 197 ? 5.117 36.812 13.07 1 98.19 197 LYS A C 1
ATOM 1507 O O . LYS A 1 197 ? 6.215 36.719 12.516 1 98.19 197 LYS A O 1
ATOM 1512 N N . GLU A 1 198 ? 4.73 37.781 13.773 1 98.06 198 GLU A N 1
ATOM 1513 C CA . GLU A 1 198 ? 5.602 38.938 13.984 1 98.06 198 GLU A CA 1
ATOM 1514 C C . GLU A 1 198 ? 6.754 38.594 14.922 1 98.06 198 GLU A C 1
ATOM 1516 O O . GLU A 1 198 ? 7.812 39.219 14.875 1 98.06 198 GLU A O 1
ATOM 1521 N N . ALA A 1 199 ? 6.547 37.594 15.734 1 98.31 199 ALA A N 1
ATOM 1522 C CA . ALA A 1 199 ? 7.5 37.281 16.797 1 98.31 199 ALA A CA 1
ATOM 1523 C C . ALA A 1 199 ? 8.578 36.312 16.297 1 98.31 199 ALA A C 1
ATOM 1525 O O . ALA A 1 199 ? 9.711 36.344 16.781 1 98.31 199 ALA A O 1
ATOM 1526 N N . VAL A 1 200 ? 8.234 35.438 15.383 1 97.69 200 VAL A N 1
ATOM 1527 C CA . VAL A 1 200 ? 9.195 34.438 14.938 1 97.69 200 VAL A CA 1
ATOM 1528 C C . VAL A 1 200 ? 9.281 34.438 13.414 1 97.69 200 VAL A C 1
ATOM 1530 O O . VAL A 1 200 ? 8.297 34.75 12.734 1 97.69 200 VAL A O 1
ATOM 1533 N N . ASP A 1 201 ? 10.5 34.094 12.914 1 95 201 ASP A N 1
ATOM 1534 C CA . ASP A 1 201 ? 10.75 34.031 11.477 1 95 201 ASP A CA 1
ATOM 1535 C C . ASP A 1 201 ? 10.93 32.594 11 1 95 201 ASP A C 1
ATOM 1537 O O . ASP A 1 201 ? 12.031 32.219 10.586 1 95 201 ASP A O 1
ATOM 1541 N N . LEU A 1 202 ? 10 31.812 10.984 1 96.69 202 LEU A N 1
ATOM 1542 C CA . LEU A 1 202 ? 9.992 30.469 10.43 1 96.69 202 LEU A CA 1
ATOM 1543 C C . LEU A 1 202 ? 8.586 30.047 10.008 1 96.69 202 LEU A C 1
ATOM 1545 O O . LEU A 1 202 ? 7.602 30.609 10.484 1 96.69 202 LEU A O 1
ATOM 1549 N N . PRO A 1 203 ? 8.43 29.078 9.148 1 98.5 203 PRO A N 1
ATOM 1550 C CA . PRO A 1 203 ? 7.113 28.609 8.703 1 98.5 203 PRO A CA 1
ATOM 1551 C C . PRO A 1 203 ? 6.238 28.125 9.852 1 98.5 203 PRO A C 1
ATOM 1553 O O . PRO A 1 203 ? 6.715 27.406 10.734 1 98.5 203 PRO A O 1
ATOM 1556 N N . LEU A 1 204 ? 5.023 28.562 9.859 1 98.88 204 LEU A N 1
ATOM 1557 C CA . LEU A 1 204 ? 4.043 28.125 10.852 1 98.88 204 LEU A CA 1
ATOM 1558 C C . LEU A 1 204 ? 3.141 27.047 10.273 1 98.88 204 LEU A C 1
ATOM 1560 O O . LEU A 1 204 ? 2.955 26.969 9.055 1 98.88 204 LEU A O 1
ATOM 1564 N N . VAL A 1 205 ? 2.646 26.219 11.18 1 98.81 205 VAL A N 1
ATOM 1565 C CA . VAL A 1 205 ? 1.874 25.047 10.773 1 98.81 205 VAL A CA 1
ATOM 1566 C C . VAL A 1 205 ? 0.516 25.062 11.469 1 98.81 205 VAL A C 1
ATOM 1568 O O . VAL A 1 205 ? 0.428 25.344 12.664 1 98.81 205 VAL A O 1
ATOM 1571 N N . ILE A 1 206 ? -0.498 24.719 10.727 1 97.19 206 ILE A N 1
ATOM 1572 C CA . ILE A 1 206 ? -1.823 24.531 11.305 1 97.19 206 ILE A CA 1
ATOM 1573 C C . ILE A 1 206 ? -2.107 23.031 11.461 1 97.19 206 ILE A C 1
ATOM 1575 O O . ILE A 1 206 ? -2.049 22.281 10.484 1 97.19 206 ILE A O 1
ATOM 1579 N N . HIS A 1 207 ? -2.367 22.594 12.641 1 96.31 207 HIS A N 1
ATOM 1580 C CA . HIS A 1 207 ? -2.982 21.2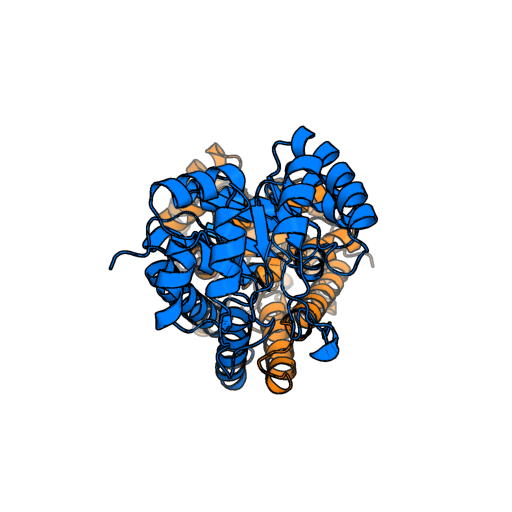97 12.914 1 96.31 207 HIS A CA 1
ATOM 1581 C C . HIS A 1 207 ? -4.504 21.406 12.961 1 96.31 207 HIS A C 1
ATOM 1583 O O . HIS A 1 207 ? -5.043 22.484 13.25 1 96.31 207 HIS A O 1
ATOM 1589 N N . GLY A 1 208 ? -5.219 20.359 12.641 1 92.75 208 GLY A N 1
ATOM 1590 C CA . GLY A 1 208 ? -6.668 20.422 12.586 1 92.75 208 GLY A CA 1
ATOM 1591 C C . GLY A 1 208 ? -7.188 21.203 11.391 1 92.75 208 GLY A C 1
ATOM 1592 O O . GLY A 1 208 ? -8.203 21.891 11.484 1 92.75 208 GLY A O 1
ATOM 1593 N N . GLY A 1 209 ? -6.516 21.062 10.352 1 91.38 209 GLY A N 1
ATOM 1594 C CA . GLY A 1 209 ? -6.84 21.828 9.148 1 91.38 209 GLY A CA 1
ATOM 1595 C C . GLY A 1 209 ? -8.203 21.484 8.578 1 91.38 209 GLY A C 1
ATOM 1596 O O . GLY A 1 209 ? -8.828 22.312 7.91 1 91.38 209 GLY A O 1
ATOM 1597 N N . THR A 1 210 ? -8.703 20.359 8.891 1 90.94 210 THR A N 1
ATOM 1598 C CA . THR A 1 210 ? -10.016 19.938 8.43 1 90.94 210 THR A CA 1
ATOM 1599 C C . THR A 1 210 ? -11.094 20.922 8.875 1 90.94 210 THR A C 1
ATOM 1601 O O . THR A 1 210 ? -12.078 21.141 8.164 1 90.94 210 THR A O 1
ATOM 1604 N N . GLY A 1 211 ? -10.93 21.516 9.961 1 92 211 GLY A N 1
ATOM 1605 C CA . GLY A 1 211 ? -11.953 22.375 10.539 1 92 211 GLY A CA 1
ATOM 1606 C C . GLY A 1 211 ? -11.836 23.828 10.117 1 92 211 GLY A C 1
ATOM 1607 O O . GLY A 1 211 ? -12.68 24.641 10.477 1 92 211 GLY A O 1
ATOM 1608 N N . VAL A 1 212 ? -10.844 24.172 9.414 1 94.5 212 VAL A N 1
ATOM 1609 C CA . VAL A 1 212 ? -10.648 25.562 9.016 1 94.5 212 VAL A CA 1
ATOM 1610 C C . VAL A 1 212 ? -11.586 25.906 7.859 1 94.5 212 VAL A C 1
ATOM 1612 O O . VAL A 1 212 ? -11.664 25.172 6.875 1 94.5 212 VAL A O 1
ATOM 1615 N N . LYS A 1 213 ? -12.281 27.031 7.969 1 95.81 213 LYS A N 1
ATOM 1616 C CA . LYS A 1 213 ? -13.172 27.5 6.91 1 95.81 213 LYS A CA 1
ATOM 1617 C C . LYS A 1 213 ? -12.383 27.875 5.656 1 95.81 213 LYS A C 1
ATOM 1619 O O . LYS A 1 213 ? -11.32 28.484 5.746 1 95.81 213 LYS A O 1
ATOM 1624 N N . ASP A 1 214 ? -12.945 27.516 4.492 1 94.12 214 ASP A N 1
ATOM 1625 C CA . ASP A 1 214 ? -12.289 27.844 3.229 1 94.12 214 ASP A CA 1
ATOM 1626 C C . ASP A 1 214 ? -11.953 29.328 3.154 1 94.12 214 ASP A C 1
ATOM 1628 O O . ASP A 1 214 ? -10.891 29.703 2.658 1 94.12 214 ASP A O 1
ATOM 1632 N N . GLU A 1 215 ? -12.836 30.172 3.674 1 94.69 215 GLU A N 1
ATOM 1633 C CA . GLU A 1 215 ? -12.68 31.609 3.576 1 94.69 215 GLU A CA 1
ATOM 1634 C C . GLU A 1 215 ? -11.523 32.094 4.449 1 94.69 215 GLU A C 1
ATOM 1636 O O . GLU A 1 215 ? -11.023 33.219 4.262 1 94.69 215 GLU A O 1
ATOM 1641 N N . ASP A 1 216 ? -11.141 31.281 5.434 1 96.94 216 ASP A N 1
ATOM 1642 C CA . ASP A 1 216 ? -10.086 31.688 6.363 1 96.94 216 ASP A CA 1
ATOM 1643 C C . ASP A 1 216 ? -8.711 31.25 5.844 1 96.94 216 ASP A C 1
ATOM 1645 O O . ASP A 1 216 ? -7.684 31.734 6.324 1 96.94 216 ASP A O 1
ATOM 1649 N N . VAL A 1 217 ? -8.625 30.344 4.898 1 96.94 217 VAL A N 1
ATOM 1650 C CA . VAL A 1 217 ? -7.391 29.703 4.465 1 96.94 217 VAL A CA 1
ATOM 1651 C C . VAL A 1 217 ? -6.43 30.766 3.91 1 96.94 217 VAL A C 1
ATOM 1653 O O . VAL A 1 217 ? -5.246 30.766 4.254 1 96.94 217 VAL A O 1
ATOM 1656 N N . ARG A 1 218 ? -6.926 31.672 3.162 1 96.69 218 ARG A N 1
ATOM 1657 C CA . ARG A 1 218 ? -6.082 32.719 2.582 1 96.69 218 ARG A CA 1
ATOM 1658 C C . ARG A 1 218 ? -5.438 33.562 3.668 1 96.69 218 ARG A C 1
ATOM 1660 O O . ARG A 1 218 ? -4.234 33.844 3.623 1 96.69 218 ARG A O 1
ATOM 1667 N N . GLN A 1 219 ? -6.273 33.969 4.578 1 97.12 219 GLN A N 1
ATOM 1668 C CA . GLN A 1 219 ? -5.793 34.875 5.621 1 97.12 219 GLN A CA 1
ATOM 1669 C C . GLN A 1 219 ? -4.719 34.188 6.477 1 97.12 219 GLN A C 1
ATOM 1671 O O . GLN A 1 219 ? -3.725 34.812 6.84 1 97.12 219 GLN A O 1
ATOM 1676 N N . VAL A 1 220 ? -4.922 32.906 6.84 1 97.56 220 VAL A N 1
ATOM 1677 C CA . VAL A 1 220 ? -3.938 32.25 7.688 1 97.56 220 VAL A CA 1
ATOM 1678 C C . VAL A 1 220 ? -2.633 32.062 6.914 1 97.56 220 VAL A C 1
ATOM 1680 O O . VAL A 1 220 ? -1.546 32.156 7.492 1 97.56 220 VAL A O 1
ATOM 1683 N N . ILE A 1 221 ? -2.719 31.812 5.582 1 98.38 221 ILE A N 1
ATOM 1684 C CA . ILE A 1 221 ? -1.52 31.688 4.758 1 98.38 221 ILE A CA 1
ATOM 1685 C C . ILE A 1 221 ? -0.798 33.031 4.707 1 98.38 221 ILE A C 1
ATOM 1687 O O . ILE A 1 221 ? 0.42 33.094 4.887 1 98.38 221 ILE A O 1
ATOM 1691 N N . ASP A 1 222 ? -1.562 34.125 4.555 1 97.62 222 ASP A N 1
ATOM 1692 C CA . ASP A 1 222 ? -0.979 35.438 4.492 1 97.62 222 ASP A CA 1
ATOM 1693 C C . ASP A 1 222 ? -0.289 35.812 5.809 1 97.62 222 ASP A C 1
ATOM 1695 O O . ASP A 1 222 ? 0.624 36.625 5.828 1 97.62 222 ASP A O 1
ATOM 1699 N N . LEU A 1 223 ? -0.75 35.125 6.879 1 97.88 223 LEU A N 1
ATOM 1700 C CA . LEU A 1 223 ? -0.193 35.406 8.195 1 97.88 223 LEU A CA 1
ATOM 1701 C C . LEU A 1 223 ? 0.868 34.375 8.57 1 97.88 223 LEU A C 1
ATOM 1703 O O . LEU A 1 223 ? 1.146 34.156 9.75 1 97.88 223 LEU A O 1
ATOM 1707 N N . GLY A 1 224 ? 1.356 33.625 7.633 1 98.12 224 GLY A N 1
ATOM 1708 C CA . GLY A 1 224 ? 2.605 32.906 7.887 1 98.12 224 GLY A CA 1
ATOM 1709 C C . GLY A 1 224 ? 2.455 31.406 7.902 1 98.12 224 GLY A C 1
ATOM 1710 O O . GLY A 1 224 ? 3.447 30.672 7.957 1 98.12 224 GLY A O 1
ATOM 1711 N N . ILE A 1 225 ? 1.212 30.906 7.758 1 98.69 225 ILE A N 1
ATOM 1712 C CA . ILE A 1 225 ? 1.031 29.453 7.703 1 98.69 225 ILE A CA 1
ATOM 1713 C C . ILE A 1 225 ? 1.571 28.922 6.383 1 98.69 225 ILE A C 1
ATOM 1715 O O . ILE A 1 225 ? 1.227 29.422 5.312 1 98.69 225 ILE A O 1
ATOM 1719 N N . ARG A 1 226 ? 2.371 27.906 6.477 1 98.88 226 ARG A N 1
ATOM 1720 C CA . ARG A 1 226 ? 3 27.344 5.281 1 98.88 226 ARG A CA 1
ATOM 1721 C C . ARG A 1 226 ? 2.752 25.844 5.18 1 98.88 226 ARG A C 1
ATOM 1723 O O . ARG A 1 226 ? 3.061 25.234 4.16 1 98.88 226 ARG A O 1
ATOM 1730 N N . LYS A 1 227 ? 2.252 25.203 6.199 1 98.81 227 LYS A N 1
ATOM 1731 C CA . LYS A 1 227 ? 1.871 23.797 6.234 1 98.81 227 LYS A CA 1
ATOM 1732 C C . LYS A 1 227 ? 0.492 23.609 6.863 1 98.81 227 LYS A C 1
ATOM 1734 O O . LYS A 1 227 ? 0.217 24.156 7.934 1 98.81 227 LYS A O 1
ATOM 1739 N N . PHE A 1 228 ? -0.374 22.891 6.141 1 97.88 228 PHE A N 1
ATOM 1740 C CA . PHE A 1 228 ? -1.721 22.594 6.605 1 97.88 228 PHE A CA 1
ATOM 1741 C C . PHE A 1 228 ? -1.905 21.094 6.793 1 97.88 228 PHE A C 1
ATOM 1743 O O . PHE A 1 228 ? -1.854 20.328 5.824 1 97.88 228 PHE A O 1
ATOM 1750 N N . ASN A 1 229 ? -2.188 20.672 8.016 1 97.75 229 ASN A N 1
ATOM 1751 C CA . ASN A 1 229 ? -2.486 19.266 8.266 1 97.75 229 ASN A CA 1
ATOM 1752 C C . ASN A 1 229 ? -3.947 18.938 7.957 1 97.75 229 ASN A C 1
ATOM 1754 O O . ASN A 1 229 ? -4.852 19.594 8.477 1 97.75 229 ASN A O 1
ATOM 1758 N N . VAL A 1 230 ? -4.18 18.016 7.148 1 96.81 230 VAL A N 1
ATOM 1759 C CA . VAL A 1 230 ? -5.512 17.484 6.867 1 96.81 230 VAL A CA 1
ATOM 1760 C C . VAL A 1 230 ? -5.516 15.969 7.059 1 96.81 230 VAL A C 1
ATOM 1762 O O . VAL A 1 230 ? -4.762 15.25 6.395 1 96.81 230 VAL A O 1
ATOM 1765 N N . GLY A 1 231 ? -6.258 15.438 7.988 1 96 231 GLY A N 1
ATOM 1766 C CA . GLY A 1 231 ? -6.27 14.008 8.258 1 96 231 GLY A CA 1
ATOM 1767 C C . GLY A 1 231 ? -7.672 13.43 8.352 1 96 231 GLY A C 1
ATOM 1768 O O . GLY A 1 231 ? -8.023 12.508 7.613 1 96 231 GLY A O 1
ATOM 1769 N N . THR A 1 232 ? -8.5 14.062 9.195 1 95.06 232 THR A N 1
ATOM 1770 C CA . THR A 1 232 ? -9.812 13.523 9.523 1 95.06 232 THR A CA 1
ATOM 1771 C C . THR A 1 232 ? -10.703 13.492 8.281 1 95.06 232 THR A C 1
ATOM 1773 O O . THR A 1 232 ? -11.492 12.562 8.102 1 95.06 232 THR A O 1
ATOM 1776 N N . GLU A 1 233 ? -10.617 14.477 7.488 1 95.94 233 GLU A N 1
ATOM 1777 C CA . GLU A 1 233 ? -11.438 14.531 6.285 1 95.94 233 GLU A CA 1
ATOM 1778 C C . GLU A 1 233 ? -11.133 13.359 5.355 1 95.94 233 GLU A C 1
ATOM 1780 O O . GLU A 1 233 ? -12.039 12.805 4.73 1 95.94 233 GLU A O 1
ATOM 1785 N N . LEU A 1 234 ? -9.883 12.984 5.203 1 98 234 LEU A N 1
ATOM 1786 C CA . LEU A 1 234 ? -9.508 11.859 4.363 1 98 234 LEU A CA 1
ATOM 1787 C C . LEU A 1 234 ? -10.008 10.547 4.953 1 98 234 LEU A C 1
ATOM 1789 O O . LEU A 1 234 ? -10.531 9.695 4.234 1 98 234 LEU A O 1
ATOM 1793 N N . LEU A 1 235 ? -9.852 10.43 6.285 1 96.94 235 LEU A N 1
ATOM 1794 C CA . LEU A 1 235 ? -10.305 9.234 6.988 1 96.94 235 LEU A CA 1
ATOM 1795 C C . LEU A 1 235 ? -11.805 9.039 6.812 1 96.94 235 LEU A C 1
ATOM 1797 O O . LEU A 1 235 ? -12.258 7.953 6.441 1 96.94 235 LEU A O 1
ATOM 1801 N N . VAL A 1 236 ? -12.531 10.07 7.059 1 96.88 236 VAL A N 1
ATOM 1802 C CA . VAL A 1 236 ? -13.992 10.016 6.992 1 96.88 236 VAL A CA 1
ATOM 1803 C C . VAL A 1 236 ? -14.43 9.727 5.559 1 96.88 236 VAL A C 1
ATOM 1805 O O . VAL A 1 236 ? -15.336 8.914 5.332 1 96.88 236 VAL A O 1
ATOM 1808 N N . THR A 1 237 ? -13.789 10.375 4.594 1 97.88 237 THR A N 1
ATOM 1809 C CA . THR A 1 237 ? -14.094 10.172 3.182 1 97.88 237 THR A CA 1
ATOM 1810 C C . THR A 1 237 ? -13.891 8.711 2.791 1 97.88 237 THR A C 1
ATOM 1812 O O . THR A 1 237 ? -14.766 8.094 2.178 1 97.88 237 THR A O 1
ATOM 1815 N N . TRP A 1 238 ? -12.773 8.133 3.137 1 98 238 TRP A N 1
ATOM 1816 C CA . TRP A 1 238 ? -12.461 6.742 2.826 1 98 238 TRP A CA 1
ATOM 1817 C C . TRP A 1 238 ? -13.461 5.801 3.49 1 98 238 TRP A C 1
ATOM 1819 O O . TRP A 1 238 ? -13.984 4.883 2.848 1 98 238 TRP A O 1
ATOM 1829 N N . THR A 1 239 ? -13.727 6.039 4.781 1 97.06 239 THR A N 1
ATOM 1830 C CA . THR A 1 239 ? -14.586 5.148 5.559 1 97.06 239 THR A CA 1
ATOM 1831 C C . THR A 1 239 ? -16.016 5.172 5.027 1 97.06 239 THR A C 1
ATOM 1833 O O . THR A 1 239 ? -16.641 4.121 4.863 1 97.06 239 THR A O 1
ATOM 1836 N N . LYS A 1 240 ? -16.531 6.387 4.738 1 96.94 240 LYS A N 1
ATOM 1837 C CA . LYS A 1 240 ? -17.891 6.508 4.215 1 96.94 240 LYS A CA 1
ATOM 1838 C C . LYS A 1 240 ? -18.031 5.777 2.879 1 96.94 240 LYS A C 1
ATOM 1840 O O . LYS A 1 240 ? -18.984 5.027 2.674 1 96.94 240 LYS A O 1
ATOM 1845 N N . LYS A 1 241 ? -17.094 5.992 1.99 1 97.25 241 LYS A N 1
ATOM 1846 C CA . LYS A 1 241 ? -17.125 5.359 0.674 1 97.25 241 LYS A CA 1
ATOM 1847 C C . LYS A 1 241 ? -16.984 3.844 0.787 1 97.25 241 LYS A C 1
ATOM 1849 O O . LYS A 1 241 ? -17.688 3.098 0.099 1 97.25 241 LYS A O 1
ATOM 1854 N N . SER A 1 242 ? -16.094 3.365 1.634 1 96.75 242 SER A N 1
ATOM 1855 C CA . SER A 1 242 ? -15.906 1.935 1.857 1 96.75 242 SER A CA 1
ATOM 1856 C C . SER A 1 242 ? -17.172 1.289 2.395 1 96.75 242 SER A C 1
ATOM 1858 O O . SER A 1 242 ? -17.578 0.218 1.934 1 96.75 242 SER A O 1
ATOM 1860 N N . LYS A 1 243 ? -17.719 1.949 3.389 1 95.12 243 LYS A N 1
ATOM 1861 C CA . LYS A 1 243 ? -18.969 1.45 3.98 1 95.12 243 LYS A CA 1
ATOM 1862 C C . LYS A 1 243 ? -20.047 1.283 2.922 1 95.12 243 LYS A C 1
ATOM 1864 O O . LYS A 1 243 ? -20.719 0.252 2.873 1 95.12 243 LYS A O 1
ATOM 1869 N N . GLU A 1 244 ? -20.219 2.234 2.088 1 95.62 244 GLU A N 1
ATOM 1870 C CA . GLU A 1 244 ? -21.203 2.217 1.01 1 95.62 244 GLU A CA 1
ATOM 1871 C C . GLU A 1 244 ? -20.938 1.074 0.035 1 95.62 244 GLU A C 1
ATOM 1873 O O . GLU A 1 244 ? -21.828 0.287 -0.269 1 95.62 244 GLU A O 1
ATOM 1878 N N . LEU A 1 245 ? -19.719 0.901 -0.403 1 96 245 LEU A N 1
ATOM 1879 C CA . LEU A 1 245 ? -19.391 0.003 -1.505 1 96 245 LEU A CA 1
ATOM 1880 C C . LEU A 1 245 ? -19.312 -1.442 -1.023 1 96 245 LEU A C 1
ATOM 1882 O O . LEU A 1 245 ? -19.859 -2.344 -1.662 1 96 245 LEU A O 1
ATOM 1886 N N . PHE A 1 246 ? -18.594 -1.686 0.077 1 93.75 246 PHE A N 1
ATOM 1887 C CA . PHE A 1 246 ? -18.484 -3.053 0.569 1 93.75 246 PHE A CA 1
ATOM 1888 C C . PHE A 1 246 ? -19.844 -3.607 0.95 1 93.75 246 PHE A C 1
ATOM 1890 O O . PHE A 1 246 ? -20.094 -4.809 0.822 1 93.75 246 PHE A O 1
ATOM 1897 N N . GLY A 1 247 ? -20.703 -2.746 1.37 1 90.75 247 GLY A N 1
ATOM 1898 C CA . GLY A 1 247 ? -22.062 -3.168 1.701 1 90.75 247 GLY A CA 1
ATOM 1899 C C . GLY A 1 247 ? -22.812 -3.738 0.515 1 90.75 247 GLY A C 1
ATOM 1900 O O . GLY A 1 247 ? -23.688 -4.582 0.681 1 90.75 247 GLY A O 1
ATOM 1901 N N . GLN A 1 248 ? -22.406 -3.393 -0.678 1 92.25 248 GLN A N 1
ATOM 1902 C CA . GLN A 1 248 ? -23.172 -3.74 -1.877 1 92.25 248 GLN A CA 1
ATOM 1903 C C . GLN A 1 248 ? -22.438 -4.789 -2.707 1 92.25 248 GLN A C 1
ATOM 1905 O O . GLN A 1 248 ? -23.016 -5.367 -3.631 1 92.25 248 GLN A O 1
ATOM 1910 N N . THR A 1 249 ? -21.312 -5.09 -2.381 1 90.94 249 THR A N 1
ATOM 1911 C CA . THR A 1 249 ? -20.484 -5.91 -3.256 1 90.94 249 THR A CA 1
ATOM 1912 C C . THR A 1 249 ? -20.594 -7.383 -2.877 1 90.94 249 THR A C 1
ATOM 1914 O O . THR A 1 249 ? -20.703 -7.719 -1.696 1 90.94 249 THR A O 1
ATOM 1917 N N . SER A 1 250 ? -20.547 -8.211 -3.959 1 91.38 250 SER A N 1
ATOM 1918 C CA . SER A 1 250 ? -20.422 -9.641 -3.703 1 91.38 250 SER A CA 1
ATOM 1919 C C . SER A 1 250 ? -19.047 -9.984 -3.148 1 91.38 250 SER A C 1
ATOM 1921 O O . SER A 1 250 ? -18.078 -9.266 -3.396 1 91.38 250 SER A O 1
ATOM 1923 N N . GLU A 1 251 ? -18.969 -11.055 -2.416 1 90.62 251 GLU A N 1
ATOM 1924 C CA . GLU A 1 251 ? -17.734 -11.43 -1.744 1 90.62 251 GLU A CA 1
ATOM 1925 C C . GLU A 1 251 ? -16.641 -11.781 -2.752 1 90.62 251 GLU A C 1
ATOM 1927 O O . GLU A 1 251 ? -15.453 -11.719 -2.436 1 90.62 251 GLU A O 1
ATOM 1932 N N . SER A 1 252 ? -17.016 -12.133 -3.951 1 90.19 252 SER A N 1
ATOM 1933 C CA . SER A 1 252 ? -16.047 -12.57 -4.941 1 90.19 252 SER A CA 1
ATOM 1934 C C . SER A 1 252 ? -15.766 -11.477 -5.961 1 90.19 252 SER A C 1
ATOM 1936 O O . SER A 1 252 ? -15.039 -11.695 -6.938 1 90.19 252 SER A O 1
ATOM 1938 N N . SER A 1 253 ? -16.344 -10.344 -5.688 1 91.31 253 SER A N 1
ATOM 1939 C CA . SER A 1 253 ? -16.109 -9.219 -6.594 1 91.31 253 SER A CA 1
ATOM 1940 C C . SER A 1 253 ? -14.68 -8.703 -6.461 1 91.31 253 SER A C 1
ATOM 1942 O O . SER A 1 253 ? -14.094 -8.742 -5.375 1 91.31 253 SER A O 1
ATOM 1944 N N . SER A 1 254 ? -14.18 -8.227 -7.605 1 93.94 254 SER A N 1
ATOM 1945 C CA . SER A 1 254 ? -12.852 -7.633 -7.586 1 93.94 254 SER A CA 1
ATOM 1946 C C . SER A 1 254 ? -12.75 -6.523 -6.547 1 93.94 254 SER A C 1
ATOM 1948 O O . SER A 1 254 ? -13.633 -5.66 -6.469 1 93.94 254 SER A O 1
ATOM 1950 N N . LEU A 1 255 ? -11.742 -6.504 -5.805 1 95.31 255 LEU A N 1
ATOM 1951 C CA . LEU A 1 255 ? -11.531 -5.473 -4.793 1 95.31 255 LEU A CA 1
ATOM 1952 C C . LEU A 1 255 ? -11.391 -4.098 -5.438 1 95.31 255 LEU A C 1
ATOM 1954 O O . LEU A 1 255 ? -11.641 -3.078 -4.793 1 95.31 255 LEU A O 1
ATOM 1958 N N . ARG A 1 256 ? -10.961 -4.066 -6.703 1 95.62 256 ARG A N 1
ATOM 1959 C CA . ARG A 1 256 ? -10.812 -2.812 -7.438 1 95.62 256 ARG A CA 1
ATOM 1960 C C . ARG A 1 256 ? -12.117 -2.025 -7.441 1 95.62 256 ARG A C 1
ATOM 1962 O O . ARG A 1 256 ? -12.109 -0.793 -7.402 1 95.62 256 ARG A O 1
ATOM 1969 N N . ASN A 1 257 ? -13.195 -2.762 -7.43 1 95.19 257 ASN A N 1
ATOM 1970 C CA . ASN A 1 257 ? -14.516 -2.135 -7.461 1 95.19 257 ASN A CA 1
ATOM 1971 C C . ASN A 1 257 ? -14.797 -1.355 -6.18 1 95.19 257 ASN A C 1
ATOM 1973 O O . ASN A 1 257 ? -15.641 -0.458 -6.164 1 95.19 257 ASN A O 1
ATOM 1977 N N . ASN A 1 258 ? -14.148 -1.678 -5.141 1 95.81 258 ASN A N 1
ATOM 1978 C CA . ASN A 1 258 ? -14.336 -1.017 -3.855 1 95.81 258 ASN A CA 1
ATOM 1979 C C . ASN A 1 258 ? -13.227 -0.009 -3.576 1 95.81 258 ASN A C 1
ATOM 1981 O O . ASN A 1 258 ? -13.5 1.129 -3.188 1 95.81 258 ASN A O 1
ATOM 1985 N N . VAL A 1 259 ? -12.031 -0.354 -3.9 1 97 259 VAL A N 1
ATOM 1986 C CA . VAL A 1 259 ? -10.867 0.41 -3.469 1 97 259 VAL A CA 1
ATOM 1987 C C . VAL A 1 259 ? -10.664 1.606 -4.395 1 97 259 VAL A C 1
ATOM 1989 O O . VAL A 1 259 ? -10.367 2.713 -3.936 1 97 259 VAL A O 1
ATOM 1992 N N . MET A 1 260 ? -10.797 1.396 -5.707 1 97.75 260 MET A N 1
ATOM 1993 C CA . MET A 1 260 ? -10.492 2.451 -6.668 1 97.75 260 MET A CA 1
ATOM 1994 C C . MET A 1 260 ? -11.406 3.656 -6.461 1 97.75 260 MET A C 1
ATOM 1996 O O . MET A 1 260 ? -10.945 4.801 -6.488 1 97.75 260 MET A O 1
ATOM 2000 N N . PRO A 1 261 ? -12.734 3.449 -6.195 1 98.25 261 PRO A N 1
ATOM 2001 C CA . PRO A 1 261 ? -13.578 4.609 -5.891 1 98.25 261 PRO A CA 1
ATOM 2002 C C . PRO A 1 261 ? -13.141 5.34 -4.621 1 98.25 261 PRO A C 1
ATOM 2004 O O . PRO A 1 261 ? -13.258 6.562 -4.539 1 98.25 261 PRO A O 1
ATOM 2007 N N . CYS A 1 262 ? -12.688 4.598 -3.598 1 98.25 262 CYS A N 1
ATOM 2008 C CA . CYS A 1 262 ? -12.18 5.234 -2.387 1 98.25 262 CYS A CA 1
ATOM 2009 C C . CYS A 1 262 ? -10.945 6.07 -2.691 1 98.25 262 CYS A C 1
ATOM 2011 O O . CYS A 1 262 ? -10.812 7.191 -2.195 1 98.25 262 CYS A O 1
ATOM 2013 N N . ILE A 1 263 ? -10.094 5.555 -3.51 1 98.31 263 ILE A N 1
ATOM 2014 C CA . ILE A 1 263 ? -8.891 6.258 -3.957 1 98.31 263 ILE A CA 1
ATOM 2015 C C . ILE A 1 263 ? -9.289 7.555 -4.656 1 98.31 263 ILE A C 1
ATOM 2017 O O . ILE A 1 263 ? -8.734 8.617 -4.363 1 98.31 263 ILE A O 1
ATOM 2021 N N . GLU A 1 264 ? -10.203 7.441 -5.527 1 98.56 264 GLU A N 1
ATOM 2022 C CA . GLU A 1 264 ? -10.664 8.609 -6.27 1 98.56 264 GLU A CA 1
ATOM 2023 C C . GLU A 1 264 ? -11.258 9.664 -5.336 1 98.56 264 GLU A C 1
ATOM 2025 O O . GLU A 1 264 ? -11.031 10.859 -5.512 1 98.56 264 GLU A O 1
ATOM 2030 N N . ALA A 1 265 ? -12.023 9.219 -4.379 1 98.69 265 ALA A N 1
ATOM 2031 C CA . ALA A 1 265 ? -12.633 10.141 -3.424 1 98.69 265 ALA A CA 1
ATOM 2032 C C . ALA A 1 265 ? -11.57 10.898 -2.633 1 98.69 265 ALA A C 1
ATOM 2034 O O . ALA A 1 265 ? -11.672 12.109 -2.439 1 98.69 265 ALA A O 1
ATOM 2035 N N . VAL A 1 266 ? -10.594 10.203 -2.172 1 98.69 266 VAL A N 1
ATOM 2036 C CA . VAL A 1 266 ? -9.5 10.82 -1.434 1 98.69 266 VAL A CA 1
ATOM 2037 C C . VAL A 1 266 ? -8.742 11.789 -2.342 1 98.69 266 VAL A C 1
ATOM 2039 O O . VAL A 1 266 ? -8.43 12.914 -1.94 1 98.69 266 VAL A O 1
ATOM 2042 N N . ASN A 1 267 ? -8.445 11.32 -3.564 1 98.81 267 ASN A N 1
ATOM 2043 C CA . ASN A 1 267 ? -7.766 12.164 -4.543 1 98.81 267 ASN A CA 1
ATOM 2044 C C . ASN A 1 267 ? -8.484 13.492 -4.734 1 98.81 267 ASN A C 1
ATOM 2046 O O . ASN A 1 267 ? -7.855 14.555 -4.742 1 98.81 267 ASN A O 1
ATOM 2050 N N . GLN A 1 268 ? -9.773 13.492 -4.805 1 98.75 268 GLN A N 1
ATOM 2051 C CA . GLN A 1 268 ? -10.57 14.688 -5.02 1 98.75 268 GLN A CA 1
ATOM 2052 C C . GLN A 1 268 ? -10.484 15.633 -3.822 1 98.75 268 GLN A C 1
ATOM 2054 O O . GLN A 1 268 ? -10.375 16.844 -3.99 1 98.75 268 GLN A O 1
ATOM 2059 N N . VAL A 1 269 ? -10.547 15.078 -2.625 1 98.56 269 VAL A N 1
ATOM 2060 C CA . VAL A 1 269 ? -10.438 15.891 -1.422 1 98.56 269 VAL A CA 1
ATOM 2061 C C . VAL A 1 269 ? -9.086 16.594 -1.396 1 98.56 269 VAL A C 1
ATOM 2063 O O . VAL A 1 269 ? -9 17.797 -1.122 1 98.56 269 VAL A O 1
ATOM 2066 N N . VAL A 1 270 ? -8.031 15.852 -1.726 1 98.81 270 VAL A N 1
ATOM 2067 C CA . VAL A 1 270 ? -6.672 16.391 -1.681 1 98.81 270 VAL A CA 1
ATOM 2068 C C . VAL A 1 270 ? -6.516 17.484 -2.734 1 98.81 270 VAL A C 1
ATOM 2070 O O . VAL A 1 270 ? -5.961 18.547 -2.453 1 98.81 270 VAL A O 1
ATOM 2073 N N . GLN A 1 271 ? -7.031 17.25 -3.902 1 98.75 271 GLN A N 1
ATOM 2074 C CA . GLN A 1 271 ? -6.957 18.25 -4.965 1 98.75 271 GLN A CA 1
ATOM 2075 C C . GLN A 1 271 ? -7.641 19.547 -4.547 1 98.75 271 GLN A C 1
ATOM 2077 O O . GLN A 1 271 ? -7.098 20.641 -4.758 1 98.75 271 GLN A O 1
ATOM 2082 N N . ARG A 1 272 ? -8.805 19.422 -3.99 1 98.19 272 ARG A N 1
ATOM 2083 C CA . ARG A 1 272 ? -9.547 20.609 -3.555 1 98.19 272 ARG A CA 1
ATOM 2084 C C . ARG A 1 272 ? -8.758 21.391 -2.514 1 98.19 272 ARG A C 1
ATOM 2086 O O . ARG A 1 272 ? -8.688 22.625 -2.58 1 98.19 272 ARG A O 1
ATOM 2093 N N . LYS A 1 273 ? -8.219 20.688 -1.579 1 98.25 273 LYS A N 1
ATOM 2094 C CA . LYS A 1 273 ? -7.461 21.359 -0.522 1 98.25 273 LYS A CA 1
ATOM 2095 C C . LYS A 1 273 ? -6.219 22.031 -1.084 1 98.25 273 LYS A C 1
ATOM 2097 O O . LYS A 1 273 ? -5.918 23.172 -0.732 1 98.25 273 LYS A O 1
ATOM 2102 N N . ILE A 1 274 ? -5.496 21.312 -1.973 1 98.62 274 ILE A N 1
ATOM 2103 C CA . ILE A 1 274 ? -4.281 21.875 -2.557 1 98.62 274 ILE A CA 1
ATOM 2104 C C . ILE A 1 274 ? -4.617 23.141 -3.334 1 98.62 274 ILE A C 1
ATOM 2106 O O . ILE A 1 274 ? -3.881 24.125 -3.275 1 98.62 274 ILE A O 1
ATOM 2110 N N . GLU A 1 275 ? -5.691 23.109 -4.02 1 97.94 275 GLU A N 1
ATOM 2111 C CA . GLU A 1 275 ? -6.117 24.297 -4.754 1 97.94 275 GLU A CA 1
ATOM 2112 C C . GLU A 1 275 ? -6.273 25.5 -3.824 1 97.94 275 GLU A C 1
ATOM 2114 O O . GLU A 1 275 ? -5.867 26.609 -4.164 1 97.94 275 GLU A O 1
ATOM 2119 N N . LEU A 1 276 ? -6.832 25.281 -2.66 1 97.56 276 LEU A N 1
ATOM 2120 C CA . LEU A 1 276 ? -6.988 26.328 -1.67 1 97.56 276 LEU A CA 1
ATOM 2121 C C . LEU A 1 276 ? -5.629 26.797 -1.15 1 97.56 276 LEU A C 1
ATOM 2123 O O . LEU A 1 276 ? -5.406 28 -0.957 1 97.56 276 LEU A O 1
ATOM 2127 N N . PHE A 1 277 ? -4.766 25.875 -0.955 1 98.5 277 PHE A N 1
ATOM 2128 C CA . PHE A 1 277 ? -3.492 26.141 -0.299 1 98.5 277 PHE A CA 1
ATOM 2129 C C . PHE A 1 277 ? -2.545 26.875 -1.241 1 98.5 277 PHE A C 1
ATOM 2131 O O . PHE A 1 277 ? -1.562 27.469 -0.8 1 98.5 277 PHE A O 1
ATOM 2138 N N . LYS A 1 278 ? -2.74 26.891 -2.545 1 98.06 278 LYS A N 1
ATOM 2139 C CA . LYS A 1 278 ? -1.935 27.625 -3.52 1 98.06 278 LYS A CA 1
ATOM 2140 C C . LYS A 1 278 ? -2.09 29.125 -3.346 1 98.06 278 LYS A C 1
ATOM 2142 O O . LYS A 1 278 ? -1.257 29.906 -3.818 1 98.06 278 LYS A O 1
ATOM 2147 N N . ASN A 1 279 ? -3.223 29.438 -2.744 1 97.56 279 ASN A N 1
ATOM 2148 C CA . ASN A 1 279 ? -3.439 30.844 -2.43 1 97.56 279 ASN A CA 1
ATOM 2149 C C . ASN A 1 279 ? -3.4 31.719 -3.688 1 97.56 279 ASN A C 1
ATOM 2151 O O . ASN A 1 279 ? -2.689 32.719 -3.73 1 97.56 279 ASN A O 1
ATOM 2155 N N . LEU A 1 280 ? -4.035 31.406 -4.773 1 93.31 280 LEU A N 1
ATOM 2156 C CA . LEU A 1 280 ? -3.982 32.094 -6.07 1 93.31 280 LEU A CA 1
ATOM 2157 C C . LEU A 1 280 ? -4.809 33.375 -6.051 1 93.31 280 LEU A C 1
ATOM 2159 O O . LEU A 1 280 ? -4.582 34.281 -6.859 1 93.31 280 LEU A O 1
ATOM 2163 N N . ASN A 1 281 ? -5.879 33.594 -5.289 1 76.56 281 ASN A N 1
ATOM 2164 C CA . ASN A 1 281 ? -6.695 34.781 -5.344 1 76.56 281 ASN A CA 1
ATOM 2165 C C . ASN A 1 281 ? -6.324 35.781 -4.234 1 76.56 281 ASN A C 1
ATOM 2167 O O . ASN A 1 281 ? -5.906 35.344 -3.152 1 76.56 281 ASN A O 1
ATOM 2171 N N . MET B 1 1 ? 15.609 -12.336 -0.066 1 95.94 1 MET B N 1
ATOM 2172 C CA . MET B 1 1 ? 16.078 -11.539 -1.195 1 95.94 1 MET B CA 1
ATOM 2173 C C . MET B 1 1 ? 15.008 -11.461 -2.283 1 95.94 1 MET B C 1
ATOM 2175 O O . MET B 1 1 ? 14.234 -12.406 -2.463 1 95.94 1 MET B O 1
ATOM 2179 N N . TYR B 1 2 ? 14.938 -10.336 -2.912 1 98.75 2 TYR B N 1
ATOM 2180 C CA . TYR B 1 2 ? 14.117 -10.227 -4.117 1 98.75 2 TYR B CA 1
ATOM 2181 C C . TYR B 1 2 ? 14.719 -11.047 -5.258 1 98.75 2 TYR B C 1
ATOM 2183 O O . TYR B 1 2 ? 15.844 -10.797 -5.68 1 98.75 2 TYR B O 1
ATOM 2191 N N . THR B 1 3 ? 14 -12.031 -5.738 1 98.81 3 THR B N 1
ATOM 2192 C CA . THR B 1 3 ? 14.562 -13.023 -6.652 1 98.81 3 THR B CA 1
ATOM 2193 C C . THR B 1 3 ? 13.523 -13.445 -7.688 1 98.81 3 THR B C 1
ATOM 2195 O O . THR B 1 3 ? 12.5 -12.773 -7.863 1 98.81 3 THR B O 1
ATOM 2198 N N . ASN B 1 4 ? 13.852 -14.414 -8.492 1 98.75 4 ASN B N 1
ATOM 2199 C CA . ASN B 1 4 ? 12.93 -14.773 -9.57 1 98.75 4 ASN B CA 1
ATOM 2200 C C . ASN B 1 4 ? 12.359 -16.172 -9.367 1 98.75 4 ASN B C 1
ATOM 2202 O O . ASN B 1 4 ? 12.758 -16.891 -8.438 1 98.75 4 ASN B O 1
ATOM 2206 N N . LEU B 1 5 ? 11.438 -16.516 -10.156 1 98.81 5 LEU B N 1
ATOM 2207 C CA . LEU B 1 5 ? 10.633 -17.734 -10.039 1 98.81 5 LEU B CA 1
ATOM 2208 C C . LEU B 1 5 ? 11.5 -18.969 -10.172 1 98.81 5 LEU B C 1
ATOM 2210 O O . LEU B 1 5 ? 11.344 -19.938 -9.406 1 98.81 5 LEU B O 1
ATOM 2214 N N . LYS B 1 6 ? 12.414 -19.016 -11.102 1 98.62 6 LYS B N 1
ATOM 2215 C CA . LYS B 1 6 ? 13.266 -20.172 -11.391 1 98.62 6 LYS B CA 1
ATOM 2216 C C . LYS B 1 6 ? 14.039 -20.609 -10.148 1 98.62 6 LYS B C 1
ATOM 2218 O O . LYS B 1 6 ? 14.086 -21.797 -9.828 1 98.62 6 LYS B O 1
ATOM 2223 N N . LYS B 1 7 ? 14.578 -19.688 -9.461 1 98.44 7 LYS B N 1
ATOM 2224 C CA . LYS B 1 7 ? 15.406 -19.969 -8.297 1 98.44 7 LYS B CA 1
ATOM 2225 C C . LYS B 1 7 ? 14.578 -20.578 -7.164 1 98.44 7 LYS B C 1
ATOM 2227 O O . LYS B 1 7 ? 14.969 -21.578 -6.559 1 98.44 7 LYS B O 1
ATOM 2232 N N . VAL B 1 8 ? 13.398 -19.984 -6.914 1 98.69 8 VAL B N 1
ATOM 2233 C CA . VAL B 1 8 ? 12.633 -20.453 -5.77 1 98.69 8 VAL B CA 1
ATOM 2234 C C . VAL B 1 8 ? 11.992 -21.797 -6.098 1 98.69 8 VAL B C 1
ATOM 2236 O O . VAL B 1 8 ? 11.836 -22.656 -5.219 1 98.69 8 VAL B O 1
ATOM 2239 N N . LEU B 1 9 ? 11.656 -22.062 -7.324 1 98.81 9 LEU B N 1
ATOM 2240 C CA . LEU B 1 9 ? 11.031 -23.344 -7.676 1 98.81 9 LEU B CA 1
ATOM 2241 C C . LEU B 1 9 ? 12.062 -24.453 -7.73 1 98.81 9 LEU B C 1
ATOM 2243 O O . LEU B 1 9 ? 11.742 -25.625 -7.473 1 98.81 9 LEU B O 1
ATOM 2247 N N . LYS B 1 10 ? 13.297 -24.125 -8.094 1 98.12 10 LYS B N 1
ATOM 2248 C CA . LYS B 1 10 ? 14.367 -25.125 -8.023 1 98.12 10 LYS B CA 1
ATOM 2249 C C . LYS B 1 10 ? 14.531 -25.656 -6.605 1 98.12 10 LYS B C 1
ATOM 2251 O O . LYS B 1 10 ? 14.633 -26.859 -6.395 1 98.12 10 LYS B O 1
ATOM 2256 N N . LYS B 1 11 ? 14.539 -24.719 -5.73 1 97.5 11 LYS B N 1
ATOM 2257 C CA . LYS B 1 11 ? 14.648 -25.109 -4.324 1 97.5 11 LYS B CA 1
ATOM 2258 C C . LYS B 1 11 ? 13.445 -25.938 -3.887 1 97.5 11 LYS B C 1
ATOM 2260 O O . LYS B 1 11 ? 13.594 -26.891 -3.121 1 97.5 11 LYS B O 1
ATOM 2265 N N . ALA B 1 12 ? 12.281 -25.547 -4.273 1 98.44 12 ALA B N 1
ATOM 2266 C CA . ALA B 1 12 ? 11.062 -26.281 -3.957 1 98.44 12 ALA B CA 1
ATOM 2267 C C . ALA B 1 12 ? 11.148 -27.719 -4.492 1 98.44 12 ALA B C 1
ATOM 2269 O O . ALA B 1 12 ? 10.703 -28.656 -3.83 1 98.44 12 ALA B O 1
ATOM 2270 N N . ASP B 1 13 ? 11.648 -27.812 -5.637 1 98 13 ASP B N 1
ATOM 2271 C CA . ASP B 1 13 ? 11.805 -29.141 -6.242 1 98 13 ASP B CA 1
ATOM 2272 C C . ASP B 1 13 ? 12.766 -30 -5.43 1 98 13 ASP B C 1
ATOM 2274 O O . ASP B 1 13 ? 12.484 -31.172 -5.18 1 98 13 ASP B O 1
ATOM 2278 N N . GLU B 1 14 ? 13.852 -29.438 -5.004 1 97.69 14 GLU B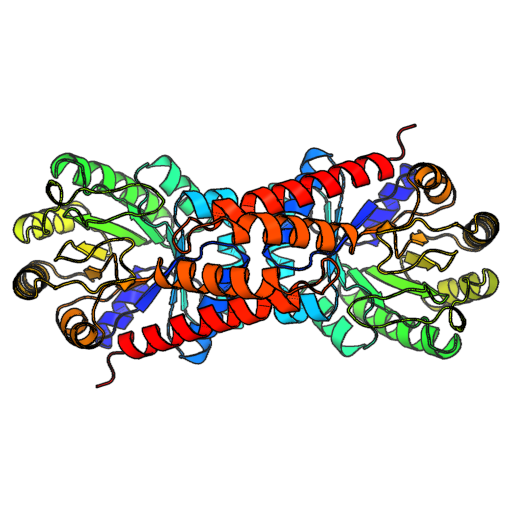 N 1
ATOM 2279 C CA . GLU B 1 14 ? 14.852 -30.156 -4.219 1 97.69 14 GLU B CA 1
ATOM 2280 C C . GLU B 1 14 ? 14.273 -30.625 -2.887 1 97.69 14 GLU B C 1
ATOM 2282 O O . GLU B 1 14 ? 14.672 -31.672 -2.369 1 97.69 14 GLU B O 1
ATOM 2287 N N . LEU B 1 15 ? 13.312 -29.906 -2.418 1 97.94 15 LEU B N 1
ATOM 2288 C CA . LEU B 1 15 ? 12.781 -30.203 -1.09 1 97.94 15 LEU B CA 1
ATOM 2289 C C . LEU B 1 15 ? 11.43 -30.891 -1.185 1 97.94 15 LEU B C 1
ATOM 2291 O O . LEU B 1 15 ? 10.781 -31.141 -0.166 1 97.94 15 LEU B O 1
ATOM 2295 N N . ASN B 1 16 ? 10.961 -31.141 -2.371 1 98.06 16 ASN B N 1
ATOM 2296 C CA . ASN B 1 16 ? 9.656 -31.734 -2.639 1 98.06 16 ASN B CA 1
ATOM 2297 C C . ASN B 1 16 ? 8.539 -30.969 -1.932 1 98.06 16 ASN B C 1
ATOM 2299 O O . ASN B 1 16 ? 7.766 -31.547 -1.172 1 98.06 16 ASN B O 1
ATOM 2303 N N . MET B 1 17 ? 8.461 -29.719 -2.109 1 98.62 17 MET B N 1
ATOM 2304 C CA . MET B 1 17 ? 7.41 -28.812 -1.638 1 98.62 17 MET B CA 1
ATOM 2305 C C . MET B 1 17 ? 6.938 -27.891 -2.76 1 98.62 17 MET B C 1
ATOM 2307 O O . MET B 1 17 ? 7.434 -27.984 -3.885 1 98.62 17 MET B O 1
ATOM 2311 N N . ALA B 1 18 ? 5.992 -27.125 -2.477 1 98.75 18 ALA B N 1
ATOM 2312 C CA . ALA B 1 18 ? 5.539 -26.078 -3.398 1 98.75 18 ALA B CA 1
ATOM 2313 C C . ALA B 1 18 ? 5.633 -24.703 -2.758 1 98.75 18 ALA B C 1
ATOM 2315 O O . ALA B 1 18 ? 5.578 -24.562 -1.532 1 98.75 18 ALA B O 1
ATOM 2316 N N . VAL B 1 19 ? 5.859 -23.734 -3.568 1 98.88 19 VAL B N 1
ATOM 2317 C CA . VAL B 1 19 ? 5.855 -22.344 -3.111 1 98.88 19 VAL B CA 1
ATOM 2318 C C . VAL B 1 19 ? 4.488 -21.719 -3.377 1 98.88 19 VAL B C 1
ATOM 2320 O O . VAL B 1 19 ? 3.941 -21.844 -4.477 1 98.88 19 VAL B O 1
ATOM 2323 N N . GLY B 1 20 ? 3.922 -21.109 -2.332 1 98.75 20 GLY B N 1
ATOM 2324 C CA . GLY B 1 20 ? 2.656 -20.422 -2.508 1 98.75 20 GLY B CA 1
ATOM 2325 C C . GLY B 1 20 ? 2.781 -19.156 -3.324 1 98.75 20 GLY B C 1
ATOM 2326 O O . GLY B 1 20 ? 3.654 -18.328 -3.062 1 98.75 20 GLY B O 1
ATOM 2327 N N . ALA B 1 21 ? 2.01 -19.031 -4.344 1 98.88 21 ALA B N 1
ATOM 2328 C CA . ALA B 1 21 ? 1.813 -17.797 -5.098 1 98.88 21 ALA B CA 1
ATOM 2329 C C . ALA B 1 21 ? 0.47 -17.156 -4.762 1 98.88 21 ALA B C 1
ATOM 2331 O O . ALA B 1 21 ? -0.585 -17.703 -5.09 1 98.88 21 ALA B O 1
ATOM 2332 N N . PHE B 1 22 ? 0.544 -16.047 -4.148 1 98.88 22 PHE B N 1
ATOM 2333 C CA . PHE B 1 22 ? -0.662 -15.438 -3.609 1 98.88 22 PHE B CA 1
ATOM 2334 C C . PHE B 1 22 ? -0.963 -14.125 -4.32 1 98.88 22 PHE B C 1
ATOM 2336 O O . PHE B 1 22 ? -0.101 -13.25 -4.406 1 98.88 22 PHE B O 1
ATOM 2343 N N . ASN B 1 23 ? -2.168 -14.031 -4.828 1 98.25 23 ASN B N 1
ATOM 2344 C CA . ASN B 1 23 ? -2.58 -12.773 -5.449 1 98.25 23 ASN B CA 1
ATOM 2345 C C . ASN B 1 23 ? -2.789 -11.68 -4.41 1 98.25 23 ASN B C 1
ATOM 2347 O O . ASN B 1 23 ? -3.625 -11.812 -3.512 1 98.25 23 ASN B O 1
ATOM 2351 N N . THR B 1 24 ? -2.031 -10.648 -4.523 1 98.69 24 THR B N 1
ATOM 2352 C CA . THR B 1 24 ? -2.434 -9.445 -3.812 1 98.69 24 THR B CA 1
ATOM 2353 C C . THR B 1 24 ? -3.459 -8.656 -4.621 1 98.69 24 THR B C 1
ATOM 2355 O O . THR B 1 24 ? -3.25 -8.391 -5.809 1 98.69 24 THR B O 1
ATOM 2358 N N . HIS B 1 25 ? -4.539 -8.266 -3.986 1 97.81 25 HIS B N 1
ATOM 2359 C CA . HIS B 1 25 ? -5.609 -7.547 -4.668 1 97.81 25 HIS B CA 1
ATOM 2360 C C . HIS B 1 25 ? -5.531 -6.047 -4.395 1 97.81 25 HIS B C 1
ATOM 2362 O O . HIS B 1 25 ? -6.332 -5.273 -4.918 1 97.81 25 HIS B O 1
ATOM 2368 N N . SER B 1 26 ? -4.641 -5.621 -3.57 1 97.75 26 SER B N 1
ATOM 2369 C CA . SER B 1 26 ? -4.355 -4.227 -3.236 1 97.75 26 SER B CA 1
ATOM 2370 C C . SER B 1 26 ? -2.938 -4.066 -2.699 1 97.75 26 SER B C 1
ATOM 2372 O O . SER B 1 26 ? -2.285 -5.055 -2.354 1 97.75 26 SER B O 1
ATOM 2374 N N . LEU B 1 27 ? -2.496 -2.834 -2.693 1 98.56 27 LEU B N 1
ATOM 2375 C CA . LEU B 1 27 ? -1.188 -2.555 -2.111 1 98.56 27 LEU B CA 1
ATOM 2376 C C . LEU B 1 27 ? -1.171 -2.891 -0.624 1 98.56 27 LEU B C 1
ATOM 2378 O O . LEU B 1 27 ? -0.154 -3.35 -0.098 1 98.56 27 LEU B O 1
ATOM 2382 N N . GLU B 1 28 ? -2.26 -2.732 0.055 1 97.88 28 GLU B N 1
ATOM 2383 C CA . GLU B 1 28 ? -2.412 -2.922 1.494 1 97.88 28 GLU B CA 1
ATOM 2384 C C . GLU B 1 28 ? -2.322 -4.398 1.867 1 97.88 28 GLU B C 1
ATOM 2386 O O . GLU B 1 28 ? -1.864 -4.742 2.959 1 97.88 28 GLU B O 1
ATOM 2391 N N . MET B 1 29 ? -2.744 -5.277 1.043 1 98.5 29 MET B N 1
ATOM 2392 C CA . MET B 1 29 ? -2.777 -6.715 1.3 1 98.5 29 MET B CA 1
ATOM 2393 C C . MET B 1 29 ? -1.383 -7.32 1.187 1 98.5 29 MET B C 1
ATOM 2395 O O . MET B 1 29 ? -1.062 -8.289 1.881 1 98.5 29 MET B O 1
ATOM 2399 N N . LEU B 1 30 ? -0.561 -6.746 0.425 1 98.81 30 LEU B N 1
ATOM 2400 C CA . LEU B 1 30 ? 0.735 -7.273 0.014 1 98.81 30 LEU B CA 1
ATOM 2401 C C . LEU B 1 30 ? 1.604 -7.59 1.228 1 98.81 30 LEU B C 1
ATOM 2403 O O . LEU B 1 30 ? 2.109 -8.703 1.361 1 98.81 30 LEU B O 1
ATOM 2407 N N . PRO B 1 31 ? 1.759 -6.684 2.209 1 98.75 31 PRO B N 1
ATOM 2408 C CA . PRO B 1 31 ? 2.625 -6.969 3.355 1 98.75 31 PRO B CA 1
ATOM 2409 C C . PRO B 1 31 ? 2.143 -8.164 4.176 1 98.75 31 PRO B C 1
ATOM 2411 O O . PRO B 1 31 ? 2.957 -8.898 4.734 1 98.75 31 PRO B O 1
ATOM 2414 N N . ALA B 1 32 ? 0.84 -8.375 4.25 1 98.5 32 ALA B N 1
ATOM 2415 C CA . ALA B 1 32 ? 0.275 -9.484 5.016 1 98.5 32 ALA B CA 1
ATOM 2416 C C . ALA B 1 32 ? 0.773 -10.828 4.484 1 98.5 32 ALA B C 1
ATOM 2418 O O . ALA B 1 32 ? 1.023 -11.75 5.262 1 98.5 32 ALA B O 1
ATOM 2419 N N . ILE B 1 33 ? 0.882 -10.898 3.225 1 98.94 33 ILE B N 1
ATOM 2420 C CA . ILE B 1 33 ? 1.306 -12.133 2.568 1 98.94 33 ILE B CA 1
ATOM 2421 C C . ILE B 1 33 ? 2.775 -12.398 2.879 1 98.94 33 ILE B C 1
ATOM 2423 O O . ILE B 1 33 ? 3.137 -13.508 3.285 1 98.94 33 ILE B O 1
ATOM 2427 N N . ILE B 1 34 ? 3.627 -11.422 2.738 1 98.94 34 ILE B N 1
ATOM 2428 C CA . ILE B 1 34 ? 5.062 -11.594 2.943 1 98.94 34 ILE B CA 1
ATOM 2429 C C . ILE B 1 34 ? 5.344 -11.906 4.41 1 98.94 34 ILE B C 1
ATOM 2431 O O . ILE B 1 34 ? 6.188 -12.75 4.723 1 98.94 34 ILE B O 1
ATOM 2435 N N . LEU B 1 35 ? 4.629 -11.242 5.293 1 98.62 35 LEU B N 1
ATOM 2436 C CA . LEU B 1 35 ? 4.836 -11.477 6.719 1 98.62 35 LEU B CA 1
ATOM 2437 C C . LEU B 1 35 ? 4.457 -12.906 7.09 1 98.62 35 LEU B C 1
ATOM 2439 O O . LEU B 1 35 ? 5.109 -13.523 7.934 1 98.62 35 LEU B O 1
ATOM 2443 N N . ALA B 1 36 ? 3.369 -13.422 6.492 1 98.88 36 ALA B N 1
ATOM 2444 C CA . ALA B 1 36 ? 2.992 -14.812 6.727 1 98.88 36 ALA B CA 1
ATOM 2445 C C . ALA B 1 36 ? 4.109 -15.766 6.305 1 98.88 36 ALA B C 1
ATOM 2447 O O . ALA B 1 36 ? 4.422 -16.719 7.016 1 98.88 36 ALA B O 1
ATOM 2448 N N . ALA B 1 37 ? 4.668 -15.508 5.152 1 98.88 37 ALA B N 1
ATOM 2449 C CA . ALA B 1 37 ? 5.766 -16.344 4.656 1 98.88 37 ALA B CA 1
ATOM 2450 C C . ALA B 1 37 ? 6.98 -16.25 5.57 1 98.88 37 ALA B C 1
ATOM 2452 O O . ALA B 1 37 ? 7.656 -17.25 5.82 1 98.88 37 ALA B O 1
ATOM 2453 N N . LYS B 1 38 ? 7.289 -15.031 6.059 1 98.75 38 LYS B N 1
ATOM 2454 C CA . LYS B 1 38 ? 8.375 -14.828 7.012 1 98.75 38 LYS B CA 1
ATOM 2455 C C . LYS B 1 38 ? 8.188 -15.711 8.25 1 98.75 38 LYS B C 1
ATOM 2457 O O . LYS B 1 38 ? 9.125 -16.375 8.688 1 98.75 38 LYS B O 1
ATOM 2462 N N . GLU B 1 39 ? 6.977 -15.688 8.766 1 98.5 39 GLU B N 1
ATOM 2463 C CA . GLU B 1 39 ? 6.664 -16.453 9.961 1 98.5 39 GLU B CA 1
ATOM 2464 C C . GLU B 1 39 ? 6.852 -17.953 9.719 1 98.5 39 GLU B C 1
ATOM 2466 O O . GLU B 1 39 ? 7.242 -18.688 10.625 1 98.5 39 GLU B O 1
ATOM 2471 N N . GLN B 1 40 ? 6.613 -18.375 8.492 1 98.31 40 GLN B N 1
ATOM 2472 C CA . GLN B 1 40 ? 6.695 -19.781 8.125 1 98.31 40 GLN B CA 1
ATOM 2473 C C . GLN B 1 40 ? 8.102 -20.156 7.66 1 98.31 40 GLN B C 1
ATOM 2475 O O . GLN B 1 40 ? 8.422 -21.328 7.496 1 98.31 40 GLN B O 1
ATOM 2480 N N . GLY B 1 41 ? 8.953 -19.156 7.41 1 98 41 GLY B N 1
ATOM 2481 C CA . GLY B 1 41 ? 10.328 -19.375 6.996 1 98 41 GLY B CA 1
ATOM 2482 C C . GLY B 1 41 ? 10.445 -19.938 5.59 1 98 41 GLY B C 1
ATOM 2483 O O . GLY B 1 41 ? 11.266 -20.812 5.332 1 98 41 GLY B O 1
ATOM 2484 N N . THR B 1 42 ? 9.555 -19.516 4.688 1 98.56 42 THR B N 1
ATOM 2485 C CA . THR B 1 42 ? 9.562 -20 3.311 1 98.56 42 THR B CA 1
ATOM 2486 C C . THR B 1 42 ? 9.664 -18.844 2.328 1 98.56 42 THR B C 1
ATOM 2488 O O . THR B 1 42 ? 9.352 -17.688 2.676 1 98.56 42 THR B O 1
ATOM 2491 N N . PRO B 1 43 ? 10.148 -19.109 1.081 1 98.81 43 PRO B N 1
ATOM 2492 C CA . PRO B 1 43 ? 9.93 -18.125 0.018 1 98.81 43 PRO B CA 1
ATOM 2493 C C . PRO B 1 43 ? 8.445 -17.922 -0.292 1 98.81 43 PRO B C 1
ATOM 2495 O O . PRO B 1 43 ? 7.609 -18.75 0.082 1 98.81 43 PRO B O 1
ATOM 2498 N N . VAL B 1 44 ? 8.18 -16.828 -0.924 1 98.94 44 VAL B N 1
ATOM 2499 C CA . VAL B 1 44 ? 6.801 -16.547 -1.303 1 98.94 44 VAL B CA 1
ATOM 2500 C C . VAL B 1 44 ? 6.766 -15.859 -2.666 1 98.94 44 VAL B C 1
ATOM 2502 O O . VAL B 1 44 ? 7.707 -15.156 -3.037 1 98.94 44 VAL B O 1
ATOM 2505 N N . ILE B 1 45 ? 5.742 -16.141 -3.408 1 98.94 45 ILE B N 1
ATOM 2506 C CA . ILE B 1 45 ? 5.48 -15.469 -4.676 1 98.94 45 ILE B CA 1
ATOM 2507 C C . ILE B 1 45 ? 4.285 -14.531 -4.527 1 98.94 45 ILE B C 1
ATOM 2509 O O . ILE B 1 45 ? 3.176 -14.977 -4.219 1 98.94 45 ILE B O 1
ATOM 2513 N N . ILE B 1 46 ? 4.559 -13.25 -4.668 1 98.94 46 ILE B N 1
ATOM 2514 C CA . ILE B 1 46 ? 3.494 -12.258 -4.773 1 98.94 46 ILE B CA 1
ATOM 2515 C C . ILE B 1 46 ? 3.025 -12.164 -6.227 1 98.94 46 ILE B C 1
ATOM 2517 O O . ILE B 1 46 ? 3.822 -11.883 -7.125 1 98.94 46 ILE B O 1
ATOM 2521 N N . GLN B 1 47 ? 1.723 -12.359 -6.352 1 98.44 47 GLN B N 1
ATOM 2522 C CA . GLN B 1 47 ? 1.182 -12.336 -7.707 1 98.44 47 GLN B CA 1
ATOM 2523 C C . GLN B 1 47 ? 0.174 -11.203 -7.879 1 98.44 47 GLN B C 1
ATOM 2525 O O . GLN B 1 47 ? -0.593 -10.906 -6.965 1 98.44 47 GLN B O 1
ATOM 2530 N N . THR B 1 48 ? 0.254 -10.617 -9.062 1 98.5 48 THR B N 1
ATOM 2531 C CA . THR B 1 48 ? -0.759 -9.625 -9.406 1 98.5 48 THR B CA 1
ATOM 2532 C C . THR B 1 48 ? -1.37 -9.922 -10.766 1 98.5 48 THR B C 1
ATOM 2534 O O . THR B 1 48 ? -0.68 -10.398 -11.672 1 98.5 48 THR B O 1
ATOM 2537 N N . SER B 1 49 ? -2.656 -9.633 -10.922 1 97.5 49 SER B N 1
ATOM 2538 C CA . SER B 1 49 ? -3.207 -9.484 -12.266 1 97.5 49 SER B CA 1
ATOM 2539 C C . SER B 1 49 ? -2.682 -8.227 -12.945 1 97.5 49 SER B C 1
ATOM 2541 O O . SER B 1 49 ? -2.088 -7.367 -12.289 1 97.5 49 SER B O 1
ATOM 2543 N N . VAL B 1 50 ? -2.916 -8.148 -14.25 1 97.62 50 VAL B N 1
ATOM 2544 C CA . VAL B 1 50 ? -2.549 -6.945 -15 1 97.62 50 VAL B CA 1
ATOM 2545 C C . VAL B 1 50 ? -3.312 -5.742 -14.453 1 97.62 50 VAL B C 1
ATOM 2547 O O . VAL B 1 50 ? -2.738 -4.664 -14.273 1 97.62 50 VAL B O 1
ATOM 2550 N N . GLY B 1 51 ? -4.594 -5.926 -14.133 1 96.69 51 GLY B N 1
ATOM 2551 C CA . GLY B 1 51 ? -5.422 -4.852 -13.602 1 96.69 51 GLY B CA 1
ATOM 2552 C C . GLY B 1 51 ? -4.938 -4.324 -12.266 1 96.69 51 GLY B C 1
ATOM 2553 O O . GLY B 1 51 ? -4.859 -3.111 -12.062 1 96.69 51 GLY B O 1
ATOM 2554 N N . THR B 1 52 ? -4.594 -5.238 -11.359 1 97.62 52 THR B N 1
ATOM 2555 C CA . THR B 1 52 ? -4.105 -4.836 -10.047 1 97.62 52 THR B CA 1
ATOM 2556 C C . THR B 1 52 ? -2.77 -4.109 -10.164 1 97.62 52 THR B C 1
ATOM 2558 O O . THR B 1 52 ? -2.543 -3.1 -9.492 1 97.62 52 THR B O 1
ATOM 2561 N N . ALA B 1 53 ? -1.914 -4.641 -11.031 1 98.38 53 ALA B N 1
ATOM 2562 C CA . ALA B 1 53 ? -0.613 -4.008 -11.242 1 98.38 53 ALA B CA 1
ATOM 2563 C C . ALA B 1 53 ? -0.773 -2.572 -11.727 1 98.38 53 ALA B C 1
ATOM 2565 O O . ALA B 1 53 ? -0.059 -1.674 -11.273 1 98.38 53 ALA B O 1
ATOM 2566 N N . LYS B 1 54 ? -1.726 -2.363 -12.617 1 96.88 54 LYS B N 1
ATOM 2567 C CA . LYS B 1 54 ? -1.922 -1.049 -13.227 1 96.88 54 LYS B CA 1
ATOM 2568 C C . LYS B 1 54 ? -2.477 -0.054 -12.211 1 96.88 54 LYS B C 1
ATOM 2570 O O . LYS B 1 54 ? -1.987 1.073 -12.109 1 96.88 54 LYS B O 1
ATOM 2575 N N . TYR B 1 55 ? -3.445 -0.485 -11.422 1 95.69 55 TYR B N 1
ATOM 2576 C CA . TYR B 1 55 ? -4.074 0.514 -10.57 1 95.69 55 TYR B CA 1
ATOM 2577 C C . TYR B 1 55 ? -3.195 0.827 -9.359 1 95.69 55 TYR B C 1
ATOM 2579 O O . TYR B 1 55 ? -3.18 1.96 -8.875 1 95.69 55 TYR B O 1
ATOM 2587 N N . VAL B 1 56 ? -2.402 -0.176 -8.852 1 97.81 56 VAL B N 1
ATOM 2588 C CA . VAL B 1 56 ? -1.531 0.025 -7.699 1 97.81 56 VAL B CA 1
ATOM 2589 C C . VAL B 1 56 ? -0.26 0.752 -8.133 1 97.81 56 VAL B C 1
ATOM 2591 O O . VAL B 1 56 ? 0.275 1.577 -7.387 1 97.81 56 VAL B O 1
ATOM 2594 N N . GLY B 1 57 ? 0.17 0.458 -9.406 1 98.25 57 GLY B N 1
ATOM 2595 C CA . GLY B 1 57 ? 1.468 0.897 -9.891 1 98.25 57 GLY B CA 1
ATOM 2596 C C . GLY B 1 57 ? 2.537 -0.175 -9.797 1 98.25 57 GLY B C 1
ATOM 2597 O O . GLY B 1 57 ? 2.893 -0.605 -8.695 1 98.25 57 GLY B O 1
ATOM 2598 N N . HIS B 1 58 ? 3.117 -0.527 -10.953 1 98.81 58 HIS B N 1
ATOM 2599 C CA . HIS B 1 58 ? 4.109 -1.593 -11.023 1 98.81 58 HIS B CA 1
ATOM 2600 C C . HIS B 1 58 ? 5.285 -1.31 -10.094 1 98.81 58 HIS B C 1
ATOM 2602 O O . HIS B 1 58 ? 5.703 -2.184 -9.328 1 98.81 58 HIS B O 1
ATOM 2608 N N . LYS B 1 59 ? 5.762 -0.113 -10.125 1 98.88 59 LYS B N 1
ATOM 2609 C CA . LYS B 1 59 ? 6.973 0.223 -9.391 1 98.88 59 LYS B CA 1
ATOM 2610 C C . LYS B 1 59 ? 6.707 0.259 -7.887 1 98.88 59 LYS B C 1
ATOM 2612 O O . LYS B 1 59 ? 7.59 -0.05 -7.086 1 98.88 59 LYS B O 1
ATOM 2617 N N . ASN B 1 60 ? 5.457 0.676 -7.48 1 98.88 60 ASN B N 1
ATOM 2618 C CA . ASN B 1 60 ? 5.094 0.597 -6.07 1 98.88 60 ASN B CA 1
ATOM 2619 C C . ASN B 1 60 ? 5.152 -0.838 -5.555 1 98.88 60 ASN B C 1
ATOM 2621 O O . ASN B 1 60 ? 5.676 -1.091 -4.469 1 98.88 60 ASN B O 1
ATOM 2625 N N . LEU B 1 61 ? 4.609 -1.766 -6.336 1 98.94 61 LEU B N 1
ATOM 2626 C CA . LEU B 1 61 ? 4.645 -3.18 -5.977 1 98.94 61 LEU B CA 1
ATOM 2627 C C . LEU B 1 61 ? 6.086 -3.672 -5.855 1 98.94 61 LEU B C 1
ATOM 2629 O O . LEU B 1 61 ? 6.438 -4.332 -4.875 1 98.94 61 LEU B O 1
ATOM 2633 N N . VAL B 1 62 ? 6.887 -3.324 -6.797 1 98.94 62 VAL B N 1
ATOM 2634 C CA . VAL B 1 62 ? 8.289 -3.74 -6.805 1 98.94 62 VAL B CA 1
ATOM 2635 C C . VAL B 1 62 ? 8.992 -3.191 -5.57 1 98.94 62 VAL B C 1
ATOM 2637 O O . VAL B 1 62 ? 9.711 -3.924 -4.883 1 98.94 62 VAL B O 1
ATOM 2640 N N . SER B 1 63 ? 8.797 -1.928 -5.27 1 98.88 63 SER B N 1
ATOM 2641 C CA . SER B 1 63 ? 9.484 -1.274 -4.164 1 98.88 63 SER B CA 1
ATOM 2642 C C . SER B 1 63 ? 9.133 -1.923 -2.828 1 98.88 63 SER B C 1
ATOM 2644 O O . SER B 1 63 ? 10.008 -2.152 -1.991 1 98.88 63 SER B O 1
ATOM 2646 N N . VAL B 1 64 ? 7.891 -2.225 -2.629 1 98.88 64 VAL B N 1
ATOM 2647 C CA . VAL B 1 64 ? 7.465 -2.826 -1.37 1 98.88 64 VAL B CA 1
ATOM 2648 C C . VAL B 1 64 ? 7.996 -4.258 -1.276 1 98.88 64 VAL B C 1
ATOM 2650 O O . VAL B 1 64 ? 8.492 -4.676 -0.226 1 98.88 64 VAL B O 1
ATOM 2653 N N . CYS B 1 65 ? 7.898 -4.992 -2.34 1 98.94 65 CYS B N 1
ATOM 2654 C CA . CYS B 1 65 ? 8.414 -6.359 -2.334 1 98.94 65 CYS B CA 1
ATOM 2655 C C . CYS B 1 65 ? 9.906 -6.375 -2.016 1 98.94 65 CYS B C 1
ATOM 2657 O O . CYS B 1 65 ? 10.359 -7.18 -1.196 1 98.94 65 CYS B O 1
ATOM 2659 N N . ARG B 1 66 ? 10.664 -5.539 -2.693 1 98.94 66 ARG B N 1
ATOM 2660 C CA . ARG B 1 66 ? 12.102 -5.477 -2.441 1 98.94 66 ARG B CA 1
ATOM 2661 C C . ARG B 1 66 ? 12.383 -5.102 -0.99 1 98.94 66 ARG B C 1
ATOM 2663 O O . ARG B 1 66 ? 13.203 -5.742 -0.325 1 98.94 66 ARG B O 1
ATOM 2670 N N . THR B 1 67 ? 11.711 -4.082 -0.525 1 98.81 67 THR B N 1
ATOM 2671 C CA . THR B 1 67 ? 11.906 -3.6 0.838 1 98.81 67 THR B CA 1
ATOM 2672 C C . THR B 1 67 ? 11.586 -4.695 1.851 1 98.81 67 THR B C 1
ATOM 2674 O O . THR B 1 67 ? 12.391 -4.969 2.748 1 98.81 67 THR B O 1
ATOM 2677 N N . MET B 1 68 ? 10.508 -5.363 1.652 1 98.81 68 MET B N 1
ATOM 2678 C CA . MET B 1 68 ? 10.07 -6.336 2.648 1 98.81 68 MET B CA 1
ATOM 2679 C C . MET B 1 68 ? 10.891 -7.621 2.551 1 98.81 68 MET B C 1
ATOM 2681 O O . MET B 1 68 ? 11.102 -8.305 3.555 1 98.81 68 MET B O 1
ATOM 2685 N N . SER B 1 69 ? 11.328 -7.949 1.34 1 98.81 69 SER B N 1
ATOM 2686 C CA . SER B 1 69 ? 12.195 -9.117 1.238 1 98.81 69 SER B CA 1
ATOM 2687 C C . SER B 1 69 ? 13.461 -8.938 2.072 1 98.81 69 SER B C 1
ATOM 2689 O O . SER B 1 69 ? 13.898 -9.867 2.756 1 98.81 69 SER B O 1
ATOM 2691 N N . GLU B 1 70 ? 14.031 -7.777 2.012 1 98.5 70 GLU B N 1
ATOM 2692 C CA . GLU B 1 70 ? 15.227 -7.461 2.787 1 98.5 70 GLU B CA 1
ATOM 2693 C C . GLU B 1 70 ? 14.938 -7.473 4.285 1 98.5 70 GLU B C 1
ATOM 2695 O O . GLU B 1 70 ? 15.68 -8.078 5.062 1 98.5 70 GLU B O 1
ATOM 2700 N N . GLU B 1 71 ? 13.891 -6.859 4.699 1 97.88 71 GLU B N 1
ATOM 2701 C CA . GLU B 1 71 ? 13.547 -6.746 6.113 1 97.88 71 GLU B CA 1
ATOM 2702 C C . GLU B 1 71 ? 13.203 -8.109 6.707 1 97.88 71 GLU B C 1
ATOM 2704 O O . GLU B 1 71 ? 13.562 -8.398 7.848 1 97.88 71 GLU B O 1
ATOM 2709 N N . ALA B 1 72 ? 12.5 -8.891 5.91 1 98 72 ALA B N 1
ATOM 2710 C CA . ALA B 1 72 ? 12.008 -10.172 6.398 1 98 72 ALA B CA 1
ATOM 2711 C C . ALA B 1 72 ? 13.086 -11.25 6.312 1 98 72 ALA B C 1
ATOM 2713 O O . ALA B 1 72 ? 13.023 -12.258 7.012 1 98 72 ALA B O 1
ATOM 2714 N N . GLY B 1 73 ? 14.031 -11.062 5.395 1 98.38 73 GLY B N 1
ATOM 2715 C CA . GLY B 1 73 ? 15.102 -12.023 5.223 1 98.38 73 GLY B CA 1
ATOM 2716 C C . GLY B 1 73 ? 14.656 -13.297 4.531 1 98.38 73 GLY B C 1
ATOM 2717 O O . GLY B 1 73 ? 15.109 -14.391 4.875 1 98.38 73 GLY B O 1
ATOM 2718 N N . ILE B 1 74 ? 13.664 -13.203 3.662 1 98.62 74 ILE B N 1
ATOM 2719 C CA . ILE B 1 74 ? 13.203 -14.352 2.896 1 98.62 74 ILE B CA 1
ATOM 2720 C C . ILE B 1 74 ? 13.203 -14.023 1.407 1 98.62 74 ILE B C 1
ATOM 2722 O O . ILE B 1 74 ? 13.273 -12.852 1.027 1 98.62 74 ILE B O 1
ATOM 2726 N N . ASP B 1 75 ? 13.109 -15.039 0.577 1 98.94 75 ASP B N 1
ATOM 2727 C CA . ASP B 1 75 ? 13.016 -14.852 -0.869 1 98.94 75 ASP B CA 1
ATOM 2728 C C . ASP B 1 75 ? 11.602 -14.445 -1.285 1 98.94 75 ASP B C 1
ATOM 2730 O O . ASP B 1 75 ? 10.633 -15.102 -0.902 1 98.94 75 ASP B O 1
ATOM 2734 N N . VAL B 1 76 ? 11.508 -13.352 -2.008 1 98.94 76 VAL B N 1
ATOM 2735 C CA . VAL B 1 76 ? 10.234 -12.852 -2.512 1 98.94 76 VAL B CA 1
ATOM 2736 C C . VAL B 1 76 ? 10.289 -12.727 -4.031 1 98.94 76 VAL B C 1
ATOM 2738 O O . VAL B 1 76 ? 11.242 -12.164 -4.578 1 98.94 76 VAL B O 1
ATOM 2741 N N . VAL B 1 77 ? 9.336 -13.297 -4.707 1 98.94 77 VAL B N 1
ATOM 2742 C CA . VAL B 1 77 ? 9.156 -13.172 -6.148 1 98.94 77 VAL B CA 1
ATOM 2743 C C . VAL B 1 77 ? 7.926 -12.32 -6.445 1 98.94 77 VAL B C 1
ATOM 2745 O O . VAL B 1 77 ? 6.883 -12.484 -5.812 1 98.94 77 VAL B O 1
ATOM 2748 N N . LEU B 1 78 ? 8.047 -11.367 -7.262 1 99 78 LEU B N 1
ATOM 2749 C CA . LEU B 1 78 ? 6.891 -10.648 -7.793 1 99 78 LEU B CA 1
ATOM 2750 C C . LEU B 1 78 ? 6.559 -11.125 -9.203 1 99 78 LEU B C 1
ATOM 2752 O O . LEU B 1 78 ? 7.406 -11.078 -10.094 1 99 78 LEU B O 1
ATOM 2756 N N . HIS B 1 79 ? 5.289 -11.586 -9.359 1 98.94 79 HIS B N 1
ATOM 2757 C CA . HIS B 1 79 ? 4.879 -12.336 -10.539 1 98.94 79 HIS B CA 1
ATOM 2758 C C . HIS B 1 79 ? 3.648 -11.711 -11.188 1 98.94 79 HIS B C 1
ATOM 2760 O O . HIS B 1 79 ? 2.613 -11.547 -10.539 1 98.94 79 HIS B O 1
ATOM 2766 N N . LEU B 1 80 ? 3.77 -11.273 -12.5 1 98.88 80 LEU B N 1
ATOM 2767 C CA . LEU B 1 80 ? 2.598 -10.859 -13.266 1 98.88 80 LEU B CA 1
ATOM 2768 C C . LEU B 1 80 ? 1.836 -12.07 -13.797 1 98.88 80 LEU B C 1
ATOM 2770 O O . LEU B 1 80 ? 2.359 -12.828 -14.609 1 98.88 80 LEU B O 1
ATOM 2774 N N . ASP B 1 81 ? 0.612 -12.156 -13.352 1 97.75 81 ASP B N 1
ATOM 2775 C CA . ASP B 1 81 ? -0.188 -13.352 -13.609 1 97.75 81 ASP B CA 1
ATOM 2776 C C . ASP B 1 81 ? -1.142 -13.133 -14.781 1 97.75 81 ASP B C 1
ATOM 2778 O O . ASP B 1 81 ? -1.719 -12.055 -14.93 1 97.75 81 ASP B O 1
ATOM 2782 N N . HIS B 1 82 ? -1.262 -14.109 -15.734 1 97 82 HIS B N 1
ATOM 2783 C CA . HIS B 1 82 ? -2.24 -14.242 -16.812 1 97 82 HIS B CA 1
ATOM 2784 C C . HIS B 1 82 ? -2.178 -13.055 -17.766 1 97 82 HIS B C 1
ATOM 2786 O O . HIS B 1 82 ? -3.215 -12.539 -18.172 1 97 82 HIS B O 1
ATOM 2792 N N . ALA B 1 83 ? -1.061 -12.523 -17.984 1 97.69 83 ALA B N 1
ATOM 2793 C CA . ALA B 1 83 ? -0.937 -11.492 -19.016 1 97.69 83 ALA B CA 1
ATOM 2794 C C . ALA B 1 83 ? -1.108 -12.094 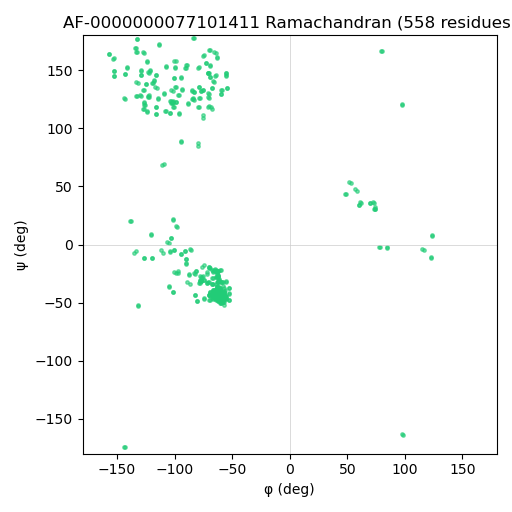-20.406 1 97.69 83 ALA B C 1
ATOM 2796 O O . ALA B 1 83 ? -0.614 -13.188 -20.688 1 97.69 83 ALA B O 1
ATOM 2797 N N . LYS B 1 84 ? -1.726 -11.375 -21.312 1 96.69 84 LYS B N 1
ATOM 2798 C CA . LYS B 1 84 ? -2.014 -11.898 -22.641 1 96.69 84 LYS B CA 1
ATOM 2799 C C . LYS B 1 84 ? -1.348 -11.055 -23.719 1 96.69 84 LYS B C 1
ATOM 2801 O O . LYS B 1 84 ? -1.27 -11.469 -24.875 1 96.69 84 LYS B O 1
ATOM 2806 N N . GLU B 1 85 ? -0.851 -9.906 -23.281 1 97.25 85 GLU B N 1
ATOM 2807 C CA . GLU B 1 85 ? -0.264 -8.977 -24.234 1 97.25 85 GLU B CA 1
ATOM 2808 C C . GLU B 1 85 ? 1.209 -8.727 -23.938 1 97.25 85 GLU B C 1
ATOM 2810 O O . GLU B 1 85 ? 1.584 -8.523 -22.781 1 97.25 85 GLU B O 1
ATOM 2815 N N . TYR B 1 86 ? 1.938 -8.68 -24.984 1 98.12 86 TYR B N 1
ATOM 2816 C CA . TYR B 1 86 ? 3.377 -8.469 -24.875 1 98.12 86 TYR B CA 1
ATOM 2817 C C . TYR B 1 86 ? 3.678 -7.16 -24.156 1 98.12 86 TYR B C 1
ATOM 2819 O O . TYR B 1 86 ? 4.555 -7.109 -23.281 1 98.12 86 TYR B O 1
ATOM 2827 N N . ASP B 1 87 ? 2.99 -6.117 -24.5 1 98.25 87 ASP B N 1
ATOM 2828 C CA . ASP B 1 87 ? 3.27 -4.797 -23.953 1 98.25 87 ASP B CA 1
ATOM 2829 C C . ASP B 1 87 ? 3.035 -4.77 -22.453 1 98.25 87 ASP B C 1
ATOM 2831 O O . ASP B 1 87 ? 3.74 -4.07 -21.719 1 98.25 87 ASP B O 1
ATOM 2835 N N . GLU B 1 88 ? 2.035 -5.477 -21.984 1 98.12 88 GLU B N 1
ATOM 2836 C CA . GLU B 1 88 ? 1.771 -5.574 -20.547 1 98.12 88 GLU B CA 1
ATOM 2837 C C . GLU B 1 88 ? 2.922 -6.262 -19.828 1 98.12 88 GLU B C 1
ATOM 2839 O O . GLU B 1 88 ? 3.326 -5.832 -18.734 1 98.12 88 GLU B O 1
ATOM 2844 N N . ILE B 1 89 ? 3.371 -7.266 -20.422 1 98.75 89 ILE B N 1
ATOM 2845 C CA . ILE B 1 89 ? 4.465 -8.039 -19.859 1 98.75 89 ILE B CA 1
ATOM 2846 C C . ILE B 1 89 ? 5.746 -7.207 -19.844 1 98.75 89 ILE B C 1
ATOM 2848 O O . ILE B 1 89 ? 6.457 -7.152 -18.844 1 98.75 89 ILE B O 1
ATOM 2852 N N . LYS B 1 90 ? 6.031 -6.574 -20.953 1 98.75 90 LYS B N 1
ATOM 2853 C CA . LYS B 1 90 ? 7.211 -5.715 -21.047 1 98.75 90 LYS B CA 1
ATOM 2854 C C . LYS B 1 90 ? 7.18 -4.613 -20 1 98.75 90 LYS B C 1
ATOM 2856 O O . LYS B 1 90 ? 8.211 -4.289 -19.406 1 98.75 90 LYS B O 1
ATOM 2861 N N . GLU B 1 91 ? 6.031 -4.047 -19.828 1 98.75 91 GLU B N 1
ATOM 2862 C CA . GLU B 1 91 ? 5.879 -2.99 -18.828 1 98.75 91 GLU B CA 1
ATOM 2863 C C . GLU B 1 91 ? 6.242 -3.486 -17.438 1 98.75 91 GLU B C 1
ATOM 2865 O O . GLU B 1 91 ? 6.926 -2.793 -16.688 1 98.75 91 GLU B O 1
ATOM 2870 N N . ALA B 1 92 ? 5.734 -4.629 -17.078 1 98.88 92 ALA B N 1
ATOM 2871 C CA . ALA B 1 92 ? 6.02 -5.211 -15.766 1 98.88 92 ALA B CA 1
ATOM 2872 C C . ALA B 1 92 ? 7.512 -5.488 -15.609 1 98.88 92 ALA B C 1
ATOM 2874 O O . ALA B 1 92 ? 8.102 -5.16 -14.578 1 98.88 92 ALA B O 1
ATOM 2875 N N . ILE B 1 93 ? 8.094 -6.066 -16.641 1 98.94 93 ILE B N 1
ATOM 2876 C CA . ILE B 1 93 ? 9.516 -6.379 -16.609 1 98.94 93 ILE B CA 1
ATOM 2877 C C . ILE B 1 93 ? 10.32 -5.094 -16.453 1 98.94 93 ILE B C 1
ATOM 2879 O O . ILE B 1 93 ? 11.219 -5.016 -15.602 1 98.94 93 ILE B O 1
ATOM 2883 N N . ASP B 1 94 ? 9.953 -4.07 -17.234 1 98.88 94 ASP B N 1
ATOM 2884 C CA . ASP B 1 94 ? 10.664 -2.795 -17.188 1 98.88 94 ASP B CA 1
ATOM 2885 C C . ASP B 1 94 ? 10.539 -2.152 -15.805 1 98.88 94 ASP B C 1
ATOM 2887 O O . ASP B 1 94 ? 11.445 -1.437 -15.367 1 98.88 94 ASP B O 1
ATOM 2891 N N . ALA B 1 95 ? 9.508 -2.439 -15.109 1 98.81 95 ALA B N 1
ATOM 2892 C CA . ALA B 1 95 ? 9.273 -1.854 -13.789 1 98.81 95 ALA B CA 1
ATOM 2893 C C . ALA B 1 95 ? 10.062 -2.592 -12.711 1 98.81 95 ALA B C 1
ATOM 2895 O O . ALA B 1 95 ? 10.242 -2.08 -11.602 1 98.81 95 ALA B O 1
ATOM 2896 N N . GLY B 1 96 ? 10.414 -3.867 -13.031 1 98.88 96 GLY B N 1
ATOM 2897 C CA . GLY B 1 96 ? 11.25 -4.574 -12.078 1 98.88 96 GLY B CA 1
ATOM 2898 C C . GLY B 1 96 ? 10.633 -5.879 -11.602 1 98.88 96 GLY B C 1
ATOM 2899 O O . GLY B 1 96 ? 11.141 -6.5 -10.664 1 98.88 96 GLY B O 1
ATOM 2900 N N . TYR B 1 97 ? 9.531 -6.32 -12.188 1 98.94 97 TYR B N 1
ATOM 2901 C CA . TYR B 1 97 ? 9.023 -7.648 -11.867 1 98.94 97 TYR B CA 1
ATOM 2902 C C . TYR B 1 97 ? 10.094 -8.711 -12.094 1 98.94 97 TYR B C 1
ATOM 2904 O O . TYR B 1 97 ? 10.859 -8.625 -13.055 1 98.94 97 TYR B O 1
ATOM 2912 N N . SER B 1 98 ? 10.055 -9.703 -11.258 1 98.94 98 SER B N 1
ATOM 2913 C CA . SER B 1 98 ? 11.109 -10.711 -11.359 1 98.94 98 SER B CA 1
ATOM 2914 C C . SER B 1 98 ? 10.586 -11.984 -12.023 1 98.94 98 SER B C 1
ATOM 2916 O O . SER B 1 98 ? 11.352 -12.922 -12.266 1 98.94 98 SER B O 1
ATOM 2918 N N . SER B 1 99 ? 9.312 -12.016 -12.266 1 98.94 99 SER B N 1
ATOM 2919 C CA . SER B 1 99 ? 8.648 -13.133 -12.938 1 98.94 99 SER B CA 1
ATOM 2920 C C . SER B 1 99 ? 7.395 -12.664 -13.672 1 98.94 99 SER B C 1
ATOM 2922 O O . SER B 1 99 ? 6.719 -11.734 -13.234 1 98.94 99 SER B O 1
ATOM 2924 N N . VAL B 1 100 ? 7.129 -13.289 -14.805 1 98.94 100 VAL B N 1
ATOM 2925 C CA . VAL B 1 100 ? 5.926 -12.977 -15.57 1 98.94 100 VAL B CA 1
ATOM 2926 C C . VAL B 1 100 ? 5.34 -14.258 -16.156 1 98.94 100 VAL B C 1
ATOM 2928 O O . VAL B 1 100 ? 6.059 -15.234 -16.375 1 98.94 100 VAL B O 1
ATOM 2931 N N . MET B 1 101 ? 4.078 -14.203 -16.328 1 98.69 101 MET B N 1
ATOM 2932 C CA . MET B 1 101 ? 3.4 -15.281 -17.047 1 98.69 101 MET B CA 1
ATOM 2933 C C . MET B 1 101 ? 2.785 -14.773 -18.344 1 98.69 101 MET B C 1
ATOM 2935 O O . MET B 1 101 ? 2.205 -13.688 -18.375 1 98.69 101 MET B O 1
ATOM 2939 N N . PHE B 1 102 ? 2.955 -15.484 -19.406 1 98.5 102 PHE B N 1
ATOM 2940 C CA . PHE B 1 102 ? 2.178 -15.297 -20.625 1 98.5 102 PHE B CA 1
ATOM 2941 C C . PHE B 1 102 ? 1.082 -16.344 -20.734 1 98.5 102 PHE B C 1
ATOM 2943 O O . PHE B 1 102 ? 1.367 -17.547 -20.766 1 98.5 102 PHE B O 1
ATOM 2950 N N . ASP B 1 103 ? -0.089 -15.906 -20.75 1 97.62 103 ASP B N 1
ATOM 2951 C CA . ASP B 1 103 ? -1.221 -16.812 -20.938 1 97.62 103 ASP B CA 1
ATOM 2952 C C . ASP B 1 103 ? -1.633 -16.891 -22.406 1 97.62 103 ASP B C 1
ATOM 2954 O O . ASP B 1 103 ? -2.535 -16.172 -22.844 1 97.62 103 ASP B O 1
ATOM 2958 N N . GLY B 1 104 ? -1.017 -17.797 -23.094 1 97.19 104 GLY B N 1
ATOM 2959 C CA . GLY B 1 104 ? -1.381 -18.062 -24.484 1 97.19 104 GLY B CA 1
ATOM 2960 C C . GLY B 1 104 ? -2.24 -19.312 -24.625 1 97.19 104 GLY B C 1
ATOM 2961 O O . GLY B 1 104 ? -2.293 -19.906 -25.703 1 97.19 104 GLY B O 1
ATOM 2962 N N . SER B 1 105 ? -2.869 -19.688 -23.578 1 95 105 SER B N 1
ATOM 2963 C CA . SER B 1 105 ? -3.529 -20.984 -23.531 1 95 105 SER B CA 1
ATOM 2964 C C . SER B 1 105 ? -4.668 -21.078 -24.547 1 95 105 SER B C 1
ATOM 2966 O O . SER B 1 105 ? -5.016 -22.156 -25 1 95 105 SER B O 1
ATOM 2968 N N . SER B 1 106 ? -5.277 -19.953 -24.891 1 93.75 106 SER B N 1
ATOM 2969 C CA . SER B 1 106 ? -6.41 -19.953 -25.812 1 93.75 106 SER B CA 1
ATOM 2970 C C . SER B 1 106 ? -5.945 -19.906 -27.266 1 93.75 106 SER B C 1
ATOM 2972 O O . SER B 1 106 ? -6.758 -20.016 -28.188 1 93.75 106 SER B O 1
ATOM 2974 N N . LEU B 1 107 ? -4.68 -19.781 -27.5 1 96.81 107 LEU B N 1
ATOM 2975 C CA . LEU B 1 107 ? -4.121 -19.688 -28.844 1 96.81 107 LEU B CA 1
ATOM 2976 C C . LEU B 1 107 ? -3.797 -21.078 -29.391 1 96.81 107 LEU B C 1
ATOM 2978 O O . LEU B 1 107 ? -3.543 -22 -28.625 1 96.81 107 LEU B O 1
ATOM 2982 N N . PRO B 1 108 ? -3.799 -21.172 -30.734 1 97.19 108 PRO B N 1
ATOM 2983 C CA . PRO B 1 108 ? -3.176 -22.375 -31.297 1 97.19 108 PRO B CA 1
ATOM 2984 C C . PRO B 1 108 ? -1.74 -22.562 -30.812 1 97.19 108 PRO B C 1
ATOM 2986 O O . PRO B 1 108 ? -1.008 -21.594 -30.625 1 97.19 108 PRO B O 1
ATOM 2989 N N . LEU B 1 109 ? -1.348 -23.797 -30.688 1 97.81 109 LEU B N 1
ATOM 2990 C CA . LEU B 1 109 ? -0.071 -24.156 -30.078 1 97.81 109 LEU B CA 1
ATOM 2991 C C . LEU B 1 109 ? 1.077 -23.406 -30.734 1 97.81 109 LEU B C 1
ATOM 2993 O O . LEU B 1 109 ? 1.938 -22.859 -30.047 1 97.81 109 LEU B O 1
ATOM 2997 N N . LYS B 1 110 ? 1.109 -23.391 -32.062 1 98.12 110 LYS B N 1
ATOM 2998 C CA . LYS B 1 110 ? 2.184 -22.719 -32.812 1 98.12 110 LYS B CA 1
ATOM 2999 C C . LYS B 1 110 ? 2.262 -21.234 -32.438 1 98.12 110 LYS B C 1
ATOM 3001 O O . LYS B 1 110 ? 3.352 -20.703 -32.219 1 98.12 110 LYS B O 1
ATOM 3006 N N . GLU B 1 111 ? 1.177 -20.531 -32.375 1 98.25 111 GLU B N 1
ATOM 3007 C CA . GLU B 1 111 ? 1.139 -19.125 -32 1 98.25 111 GLU B CA 1
ATOM 3008 C C . GLU B 1 111 ? 1.564 -18.922 -30.562 1 98.25 111 GLU B C 1
ATOM 3010 O O . GLU B 1 111 ? 2.264 -17.953 -30.234 1 98.25 111 GLU B O 1
ATOM 3015 N N . ASN B 1 112 ? 1.078 -19.766 -29.688 1 98.5 112 ASN B N 1
ATOM 3016 C CA . ASN B 1 112 ? 1.501 -19.719 -28.297 1 98.5 112 ASN B CA 1
ATOM 3017 C C . ASN B 1 112 ? 3.018 -19.844 -28.172 1 98.5 112 ASN B C 1
ATOM 3019 O O . ASN B 1 112 ? 3.641 -19.062 -27.438 1 98.5 112 ASN B O 1
ATOM 3023 N N . ILE B 1 113 ? 3.607 -20.75 -28.906 1 98.69 113 ILE B N 1
ATOM 3024 C CA . ILE B 1 113 ? 5.051 -20.953 -28.891 1 98.69 113 ILE B CA 1
ATOM 3025 C C . ILE B 1 113 ? 5.758 -19.688 -29.359 1 98.69 113 ILE B C 1
ATOM 3027 O O . ILE B 1 113 ? 6.664 -19.188 -28.688 1 98.69 113 ILE B O 1
ATOM 3031 N N . LEU B 1 114 ? 5.312 -19.078 -30.438 1 98.62 114 LEU B N 1
ATOM 3032 C CA . LEU B 1 114 ? 5.957 -17.906 -31.031 1 98.62 114 LEU B CA 1
ATOM 3033 C C . LEU B 1 114 ? 5.898 -16.719 -30.062 1 98.62 114 LEU B C 1
ATOM 3035 O O . LEU B 1 114 ? 6.906 -16.047 -29.844 1 98.62 114 LEU B O 1
ATOM 3039 N N . LYS B 1 115 ? 4.797 -16.5 -29.516 1 98.62 115 LYS B N 1
ATOM 3040 C CA . LYS B 1 115 ? 4.637 -15.375 -28.609 1 98.62 115 LYS B CA 1
ATOM 3041 C C . LYS B 1 115 ? 5.414 -15.594 -27.312 1 98.62 115 LYS B C 1
ATOM 3043 O O . LYS B 1 115 ? 6.023 -14.664 -26.781 1 98.62 115 LYS B O 1
ATOM 3048 N N . THR B 1 116 ? 5.367 -16.797 -26.828 1 98.75 116 THR B N 1
ATOM 3049 C CA . THR B 1 116 ? 6.129 -17.109 -25.625 1 98.75 116 THR B CA 1
ATOM 3050 C C . THR B 1 116 ? 7.625 -16.906 -25.875 1 98.75 116 THR B C 1
ATOM 3052 O O . THR B 1 116 ? 8.336 -16.406 -25 1 98.75 116 THR B O 1
ATOM 3055 N N . GLN B 1 117 ? 8.094 -17.328 -27.016 1 98.75 117 GLN B N 1
ATOM 3056 C CA . GLN B 1 117 ? 9.5 -17.141 -27.359 1 98.75 117 GLN B CA 1
ATOM 3057 C C . GLN B 1 117 ? 9.875 -15.664 -27.344 1 98.75 117 GLN B C 1
ATOM 3059 O O . GLN B 1 117 ? 10.953 -15.305 -26.859 1 98.75 117 GLN B O 1
ATOM 3064 N N . GLN B 1 118 ? 9.016 -14.867 -27.875 1 98.5 118 GLN B N 1
ATOM 3065 C CA . GLN B 1 118 ? 9.25 -13.422 -27.859 1 98.5 118 GLN B CA 1
ATOM 3066 C C . GLN B 1 118 ? 9.391 -12.898 -26.438 1 98.5 118 GLN B C 1
ATOM 3068 O O . GLN B 1 118 ? 10.266 -12.078 -26.156 1 98.5 118 GLN B O 1
ATOM 3073 N N . ILE B 1 119 ? 8.531 -13.352 -25.609 1 98.75 119 ILE B N 1
ATOM 3074 C CA . ILE B 1 119 ? 8.547 -12.93 -24.219 1 98.75 119 ILE B CA 1
ATOM 3075 C C . ILE B 1 119 ? 9.828 -13.406 -23.547 1 98.75 119 ILE B C 1
ATOM 3077 O O . ILE B 1 119 ? 10.469 -12.648 -22.812 1 98.75 119 ILE B O 1
ATOM 3081 N N . ILE B 1 120 ? 10.203 -14.633 -23.812 1 98.69 120 ILE B N 1
ATOM 3082 C CA . ILE B 1 120 ? 11.406 -15.219 -23.234 1 98.69 120 ILE B CA 1
ATOM 3083 C C . ILE B 1 120 ? 12.625 -14.398 -23.641 1 98.69 120 ILE B C 1
ATOM 3085 O O . ILE B 1 120 ? 13.492 -14.109 -22.812 1 98.69 120 ILE B O 1
ATOM 3089 N N . GLU B 1 121 ? 12.703 -14.062 -24.844 1 98.44 121 GLU B N 1
ATOM 3090 C CA . GLU B 1 121 ? 13.828 -13.289 -25.359 1 98.44 121 GLU B CA 1
ATOM 3091 C C . GLU B 1 121 ? 13.984 -11.969 -24.609 1 98.44 121 GLU B C 1
ATOM 3093 O O . GLU B 1 121 ? 15.094 -11.57 -24.266 1 98.44 121 GLU B O 1
ATOM 3098 N N . TYR B 1 122 ? 12.891 -11.367 -24.359 1 98.69 122 TYR B N 1
ATOM 3099 C CA . TYR B 1 122 ? 12.945 -10.094 -23.641 1 98.69 122 TYR B CA 1
ATOM 3100 C C . TYR B 1 122 ? 13.242 -10.32 -22.156 1 98.69 122 TYR B C 1
ATOM 3102 O O . TYR B 1 122 ? 14.102 -9.641 -21.578 1 98.69 122 TYR B O 1
ATOM 3110 N N . ALA B 1 123 ? 12.562 -11.242 -21.562 1 98.81 123 ALA B N 1
ATOM 3111 C CA . ALA B 1 123 ? 12.648 -11.5 -20.125 1 98.81 123 ALA B CA 1
ATOM 3112 C C . ALA B 1 123 ? 14.07 -11.891 -19.734 1 98.81 123 ALA B C 1
ATOM 3114 O O . ALA B 1 123 ? 14.555 -11.492 -18.672 1 98.81 123 ALA B O 1
ATOM 3115 N N . ARG B 1 124 ? 14.734 -12.617 -20.531 1 98.06 124 ARG B N 1
ATOM 3116 C CA . ARG B 1 124 ? 16.062 -13.141 -20.219 1 98.06 124 ARG B CA 1
ATOM 3117 C C . ARG B 1 124 ? 17.078 -12.016 -20.125 1 98.06 124 ARG B C 1
ATOM 3119 O O . ARG B 1 124 ? 18.031 -12.109 -19.344 1 98.06 124 ARG B O 1
ATOM 3126 N N . LYS B 1 125 ? 16.828 -10.953 -20.859 1 98.25 125 LYS B N 1
ATOM 3127 C CA . LYS B 1 125 ? 17.719 -9.797 -20.781 1 98.25 125 LYS B CA 1
ATOM 3128 C C . LYS B 1 125 ? 17.781 -9.227 -19.375 1 98.25 125 LYS B C 1
ATOM 3130 O O . LYS B 1 125 ? 18.75 -8.578 -19 1 98.25 125 LYS B O 1
ATOM 3135 N N . PHE B 1 126 ? 16.797 -9.492 -18.594 1 98.44 126 PHE B N 1
ATOM 3136 C CA . PHE B 1 126 ? 16.688 -8.875 -17.266 1 98.44 126 PHE B CA 1
ATOM 3137 C C . PHE B 1 126 ? 16.672 -9.938 -16.172 1 98.44 126 PHE B C 1
ATOM 3139 O O . PHE B 1 126 ? 16.328 -9.641 -15.023 1 98.44 126 PHE B O 1
ATOM 3146 N N . ASP B 1 127 ? 16.922 -11.203 -16.5 1 98.44 127 ASP B N 1
ATOM 3147 C CA . ASP B 1 127 ? 16.906 -12.328 -15.57 1 98.44 127 ASP B CA 1
ATOM 3148 C C . ASP B 1 127 ? 15.523 -12.523 -14.961 1 98.44 127 ASP B C 1
ATOM 3150 O O . ASP B 1 127 ? 15.398 -12.805 -13.766 1 98.44 127 ASP B O 1
ATOM 3154 N N . VAL B 1 128 ? 14.516 -12.273 -15.742 1 98.94 128 VAL B N 1
ATOM 3155 C CA . VAL B 1 128 ? 13.133 -12.469 -15.328 1 98.94 128 VAL B CA 1
ATOM 3156 C C . VAL B 1 128 ? 12.656 -13.859 -15.758 1 98.94 128 VAL B C 1
ATOM 3158 O O . VAL B 1 128 ? 12.891 -14.273 -16.891 1 98.94 128 VAL B O 1
ATOM 3161 N N . SER B 1 129 ? 12 -14.586 -14.836 1 98.94 129 SER B N 1
ATOM 3162 C CA . SER B 1 129 ? 11.477 -15.914 -15.148 1 98.94 129 SER B CA 1
ATOM 3163 C C . SER B 1 129 ? 10.164 -15.828 -15.914 1 98.94 129 SER B C 1
ATOM 3165 O O . SER B 1 129 ? 9.406 -14.859 -15.758 1 98.94 129 SER B O 1
ATOM 3167 N N . VAL B 1 130 ? 9.906 -16.859 -16.719 1 98.94 130 VAL B N 1
ATOM 3168 C CA . VAL B 1 130 ? 8.695 -16.859 -17.531 1 98.94 130 VAL B CA 1
ATOM 3169 C C . VAL B 1 130 ? 7.906 -18.141 -17.281 1 98.94 130 VAL B C 1
ATOM 3171 O O . VAL B 1 130 ? 8.445 -19.25 -17.406 1 98.94 130 VAL B O 1
ATOM 3174 N N . GLU B 1 131 ? 6.707 -17.969 -16.875 1 98.94 131 GLU B N 1
ATOM 3175 C CA . GLU B 1 131 ? 5.703 -19.031 -16.781 1 98.94 131 GLU B CA 1
ATOM 3176 C C . GLU B 1 131 ? 4.746 -18.984 -17.969 1 98.94 131 GLU B C 1
ATOM 3178 O O . GLU B 1 131 ? 4.41 -17.906 -18.453 1 98.94 131 GLU B O 1
ATOM 3183 N N . ALA B 1 132 ? 4.348 -20.094 -18.438 1 98.75 132 ALA B N 1
ATOM 3184 C CA . ALA B 1 132 ? 3.332 -20.188 -19.484 1 98.75 132 ALA B CA 1
ATOM 3185 C C . ALA B 1 132 ? 2.289 -21.25 -19.141 1 98.75 132 ALA B C 1
ATOM 3187 O O . ALA B 1 132 ? 2.453 -22 -18.188 1 98.75 132 ALA B O 1
ATOM 3188 N N . GLU B 1 133 ? 1.235 -21.219 -19.922 1 98.12 133 GLU B N 1
ATOM 3189 C CA . GLU B 1 133 ? 0.126 -22.125 -19.641 1 98.12 133 GLU B CA 1
ATOM 3190 C C . GLU B 1 133 ? -0.253 -22.938 -20.859 1 98.12 133 GLU B C 1
ATOM 3192 O O . GLU B 1 133 ? -0.3 -22.422 -21.984 1 98.12 133 GLU B O 1
ATOM 3197 N N . LEU B 1 134 ? -0.403 -24.156 -20.688 1 98.25 134 LEU B N 1
ATOM 3198 C CA . LEU B 1 134 ? -0.995 -25.062 -21.672 1 98.25 134 LEU B CA 1
ATOM 3199 C C . LEU B 1 134 ? -2.285 -25.672 -21.141 1 98.25 134 LEU B C 1
ATOM 3201 O O . LEU B 1 134 ? -2.369 -26.031 -19.969 1 98.25 134 LEU B O 1
ATOM 3205 N N . GLY B 1 135 ? -3.232 -25.906 -22 1 96.81 135 GLY B N 1
ATOM 3206 C CA . GLY B 1 135 ? -4.582 -26.234 -21.578 1 96.81 135 GLY B CA 1
ATOM 3207 C C . GLY B 1 135 ? -5.387 -25.016 -21.172 1 96.81 135 GLY B C 1
ATOM 3208 O O . GLY B 1 135 ? -4.859 -23.906 -21.109 1 96.81 135 GLY B O 1
ATOM 3209 N N . ILE B 1 136 ? -6.637 -25.25 -21.062 1 95.25 136 ILE B N 1
ATOM 3210 C CA . ILE B 1 136 ? -7.52 -24.141 -20.688 1 95.25 136 ILE B CA 1
ATOM 3211 C C . ILE B 1 136 ? -8.156 -24.438 -19.328 1 95.25 136 ILE B C 1
ATOM 3213 O O . ILE B 1 136 ? -8.969 -25.359 -19.203 1 95.25 136 ILE B O 1
ATOM 3217 N N . VAL B 1 137 ? -7.75 -23.625 -18.328 1 93.38 137 VAL B N 1
ATOM 3218 C CA . VAL B 1 137 ? -8.312 -23.75 -16.984 1 93.38 137 VAL B CA 1
ATOM 3219 C C . VAL B 1 137 ? -9.68 -23.078 -16.938 1 93.38 137 VAL B C 1
ATOM 3221 O O . VAL B 1 137 ? -9.852 -21.969 -17.453 1 93.38 137 VAL B O 1
ATOM 3224 N N . GLY B 1 138 ? -10.633 -23.719 -16.328 1 91.12 138 GLY B N 1
ATOM 3225 C CA . GLY B 1 138 ? -11.992 -23.203 -16.281 1 91.12 138 GLY B CA 1
ATOM 3226 C C . GLY B 1 138 ? -12.211 -22.188 -15.18 1 91.12 138 GLY B C 1
ATOM 3227 O O . GLY B 1 138 ? -11.266 -21.797 -14.484 1 91.12 138 GLY B O 1
ATOM 3228 N N . GLY B 1 139 ? -13.516 -21.641 -15.164 1 91.44 139 GLY B N 1
ATOM 3229 C CA . GLY B 1 139 ? -13.93 -20.734 -14.102 1 91.44 139 GLY B CA 1
ATOM 3230 C C . GLY B 1 139 ? -13.82 -19.266 -14.492 1 91.44 139 GLY B C 1
ATOM 3231 O O . GLY B 1 139 ? -13.906 -18.938 -15.672 1 91.44 139 GLY B O 1
ATOM 3232 N N . THR B 1 140 ? -13.844 -18.484 -13.469 1 85.94 140 THR B N 1
ATOM 3233 C CA . THR B 1 140 ? -13.82 -17.031 -13.688 1 85.94 140 THR B CA 1
ATOM 3234 C C . THR B 1 140 ? -12.633 -16.406 -12.969 1 85.94 140 THR B C 1
ATOM 3236 O O . THR B 1 140 ? -12.422 -16.641 -11.773 1 85.94 140 THR B O 1
ATOM 3239 N N . GLU B 1 141 ? -11.883 -15.656 -13.758 1 81.19 141 GLU B N 1
ATOM 3240 C CA . GLU B 1 141 ? -10.758 -14.906 -13.203 1 81.19 141 GLU B CA 1
ATOM 3241 C C . GLU B 1 141 ? -10.805 -13.445 -13.625 1 81.19 141 GLU B C 1
ATOM 3243 O O . GLU B 1 141 ? -10.906 -13.141 -14.812 1 81.19 141 GLU B O 1
ATOM 3248 N N . ASP B 1 142 ? -10.719 -12.586 -12.688 1 80.5 142 ASP B N 1
ATOM 3249 C CA . ASP B 1 142 ? -10.727 -11.141 -12.906 1 80.5 142 ASP B CA 1
ATOM 3250 C C . ASP B 1 142 ? -11.859 -10.727 -13.844 1 80.5 142 ASP B C 1
ATOM 3252 O O . ASP B 1 142 ? -11.633 -9.984 -14.805 1 80.5 142 ASP B O 1
ATOM 3256 N N . GLY B 1 143 ? -12.969 -11.266 -13.641 1 78.44 143 GLY B N 1
ATOM 3257 C CA . GLY B 1 143 ? -14.172 -10.891 -14.359 1 78.44 143 GLY B CA 1
ATOM 3258 C C . GLY B 1 143 ? -14.312 -11.602 -15.695 1 78.44 143 GLY B C 1
ATOM 3259 O O . GLY B 1 143 ? -15.312 -11.43 -16.391 1 78.44 143 GLY B O 1
ATOM 3260 N N . VAL B 1 144 ? -13.344 -12.477 -16.188 1 80.12 144 VAL B N 1
ATOM 3261 C CA . VAL B 1 144 ? -13.391 -13.203 -17.453 1 80.12 144 VAL B CA 1
ATOM 3262 C C . VAL B 1 144 ? -13.766 -14.664 -17.203 1 80.12 144 VAL B C 1
ATOM 3264 O O . VAL B 1 144 ? -13.008 -15.398 -16.562 1 80.12 144 VAL B O 1
ATOM 3267 N N . ALA B 1 145 ? -14.828 -15.141 -17.797 1 87.5 145 ALA B N 1
ATOM 3268 C CA . ALA B 1 145 ? -15.328 -16.5 -17.578 1 87.5 145 ALA B CA 1
ATOM 3269 C C . ALA B 1 145 ? -14.938 -17.422 -18.734 1 87.5 145 ALA B C 1
ATOM 3271 O O . ALA B 1 145 ? -15 -17.016 -19.906 1 87.5 145 ALA B O 1
ATOM 3272 N N . VAL B 1 146 ? -14.422 -18.547 -18.312 1 87.94 146 VAL B N 1
ATOM 3273 C CA . VAL B 1 146 ? -14.211 -19.641 -19.266 1 87.94 146 VAL B CA 1
ATOM 3274 C C . VAL B 1 146 ? -15.289 -20.703 -19.078 1 87.94 146 VAL B C 1
ATOM 3276 O O . VAL B 1 146 ? -15.477 -21.219 -17.984 1 87.94 146 VAL B O 1
ATOM 3279 N N . SER B 1 147 ? -15.961 -20.953 -20.156 1 86.75 147 SER B N 1
ATOM 3280 C CA . SER B 1 147 ? -17.031 -21.938 -20.078 1 86.75 147 SER B CA 1
ATOM 3281 C C . SER B 1 147 ? -16.484 -23.344 -19.953 1 86.75 147 SER B C 1
ATOM 3283 O O . SER B 1 147 ? -15.359 -23.625 -20.375 1 86.75 147 SER B O 1
ATOM 3285 N N . GLU B 1 148 ? -17.281 -24.203 -19.406 1 85.44 148 GLU B N 1
ATOM 3286 C CA . GLU B 1 148 ? -16.891 -25.609 -19.219 1 85.44 148 GLU B CA 1
ATOM 3287 C C . GLU B 1 148 ? -16.562 -26.266 -20.547 1 85.44 148 GLU B C 1
ATOM 3289 O O . GLU B 1 148 ? -15.68 -27.125 -20.625 1 85.44 148 GLU B O 1
ATOM 3294 N N . ALA B 1 149 ? -17.234 -25.828 -21.562 1 90.19 149 ALA B N 1
ATOM 3295 C CA . ALA B 1 149 ? -17.062 -26.422 -22.891 1 90.19 149 ALA B CA 1
ATOM 3296 C C . ALA B 1 149 ? -15.695 -26.078 -23.469 1 90.19 149 ALA B C 1
ATOM 3298 O O . ALA B 1 149 ? -15.211 -26.766 -24.375 1 90.19 149 ALA B O 1
ATOM 3299 N N . GLU B 1 150 ? -15.141 -25.062 -22.906 1 92.06 150 GLU B N 1
ATOM 3300 C CA . GLU B 1 150 ? -13.867 -24.594 -23.438 1 92.06 150 GLU B CA 1
ATOM 3301 C C . GLU B 1 150 ? -12.688 -25.188 -22.688 1 92.06 150 GLU B C 1
ATOM 3303 O O . GLU B 1 150 ? -11.547 -25.125 -23.141 1 92.06 150 GLU B O 1
ATOM 3308 N N . VAL B 1 151 ? -13 -25.844 -21.656 1 93.19 151 VAL B N 1
ATOM 3309 C CA . VAL B 1 151 ? -11.961 -26.422 -20.812 1 93.19 151 VAL B CA 1
ATOM 3310 C C . VAL B 1 151 ? -11.242 -27.531 -21.562 1 93.19 151 VAL B C 1
ATOM 3312 O O . VAL B 1 151 ? -11.875 -28.344 -22.25 1 93.19 151 VAL B O 1
ATOM 3315 N N . ARG B 1 152 ? -9.953 -27.5 -21.469 1 95.75 152 ARG B N 1
ATOM 3316 C CA . ARG B 1 152 ? -9.117 -28.5 -22.125 1 95.75 152 ARG B CA 1
ATOM 3317 C C . ARG B 1 152 ? -7.902 -28.844 -21.25 1 95.75 152 ARG B C 1
ATOM 3319 O O . ARG B 1 152 ? -7.102 -27.969 -20.938 1 95.75 152 ARG B O 1
ATOM 3326 N N . TYR B 1 153 ? -7.77 -30.109 -21 1 97.31 153 TYR B N 1
ATOM 3327 C CA . TYR B 1 153 ? -6.625 -30.547 -20.203 1 97.31 153 TYR B CA 1
ATOM 3328 C C . TYR B 1 153 ? -5.328 -30.406 -21 1 97.31 153 TYR B C 1
ATOM 3330 O O . TYR B 1 153 ? -5.332 -30.531 -22.219 1 97.31 153 TYR B O 1
ATOM 3338 N N . THR B 1 154 ? -4.266 -30.125 -20.328 1 98.31 154 THR B N 1
ATOM 3339 C CA . THR B 1 154 ? -2.943 -30.062 -20.953 1 98.31 154 THR B CA 1
ATOM 3340 C C . THR B 1 154 ? -2.572 -31.391 -21.594 1 98.31 154 THR B C 1
ATOM 3342 O O . THR B 1 154 ? -2.697 -32.438 -20.953 1 98.31 154 THR B O 1
ATOM 3345 N N . ASP B 1 155 ? -2.168 -31.344 -22.781 1 98.06 155 ASP B N 1
ATOM 3346 C CA . ASP B 1 155 ? -1.7 -32.531 -23.5 1 98.06 155 ASP B CA 1
ATOM 3347 C C . ASP B 1 155 ? -0.207 -32.75 -23.281 1 98.06 155 ASP B C 1
ATOM 3349 O O . ASP B 1 155 ? 0.618 -31.906 -23.641 1 98.06 155 ASP B O 1
ATOM 3353 N N . PRO B 1 156 ? 0.184 -33.906 -22.734 1 98.44 156 PRO B N 1
ATOM 3354 C CA . PRO B 1 156 ? 1.594 -34.156 -22.438 1 98.44 156 PRO B CA 1
ATOM 3355 C C . PRO B 1 156 ? 2.492 -34.031 -23.656 1 98.44 156 PRO B C 1
ATOM 3357 O O . PRO B 1 156 ? 3.627 -33.562 -23.562 1 98.44 156 PRO B O 1
ATOM 3360 N N . LYS B 1 157 ? 1.983 -34.469 -24.797 1 98.06 157 LYS B N 1
ATOM 3361 C CA . LYS B 1 157 ? 2.793 -34.375 -26.016 1 98.06 157 LYS B CA 1
ATOM 3362 C C . LYS B 1 157 ? 3.025 -32.906 -26.422 1 98.06 157 LYS B C 1
ATOM 3364 O O . LYS B 1 157 ? 4.137 -32.531 -26.797 1 98.06 157 LYS B O 1
ATOM 3369 N N . GLU B 1 158 ? 1.999 -32.156 -26.328 1 98.19 158 GLU B N 1
ATOM 3370 C CA . GLU B 1 158 ? 2.139 -30.719 -26.594 1 98.19 158 GLU B CA 1
ATOM 3371 C C . GLU B 1 158 ? 3.082 -30.047 -25.594 1 98.19 158 GLU B C 1
ATOM 3373 O O . GLU B 1 158 ? 3.838 -29.141 -25.953 1 98.19 158 GLU B O 1
ATOM 3378 N N . ALA B 1 159 ? 3 -30.531 -24.406 1 98.69 159 ALA B N 1
ATOM 3379 C CA . ALA B 1 159 ? 3.852 -29.969 -23.359 1 98.69 159 ALA B CA 1
ATOM 3380 C C . ALA B 1 159 ? 5.328 -30.172 -23.672 1 98.69 159 ALA B C 1
ATOM 3382 O O . ALA B 1 159 ? 6.141 -29.266 -23.5 1 98.69 159 ALA B O 1
ATOM 3383 N N . VAL B 1 160 ? 5.691 -31.359 -24.109 1 98.56 160 VAL B N 1
ATOM 3384 C CA . VAL B 1 160 ? 7.078 -31.656 -24.453 1 98.56 160 VAL B CA 1
ATOM 3385 C C . VAL B 1 160 ? 7.559 -30.703 -25.531 1 98.56 160 VAL B C 1
ATOM 3387 O O . VAL B 1 160 ? 8.617 -30.078 -25.391 1 98.56 160 VAL B O 1
ATOM 3390 N N . ASP B 1 161 ? 6.727 -30.609 -26.578 1 98.12 161 ASP B N 1
ATOM 3391 C CA . ASP B 1 161 ? 7.078 -29.75 -27.703 1 98.12 161 ASP B CA 1
ATOM 3392 C C . ASP B 1 161 ? 7.18 -28.281 -27.266 1 98.12 161 ASP B C 1
ATOM 3394 O O . ASP B 1 161 ? 8.125 -27.594 -27.641 1 98.12 161 ASP B O 1
ATOM 3398 N N . PHE B 1 162 ? 6.254 -27.859 -26.547 1 98.69 162 PHE B N 1
ATOM 3399 C CA . PHE B 1 162 ? 6.16 -26.484 -26.078 1 98.69 162 PHE B CA 1
ATOM 3400 C C . PHE B 1 162 ? 7.371 -26.109 -25.234 1 98.69 162 PHE B C 1
ATOM 3402 O O . PHE B 1 162 ? 8.008 -25.078 -25.469 1 98.69 162 PHE B O 1
ATOM 3409 N N . VAL B 1 163 ? 7.691 -26.906 -24.281 1 98.62 163 VAL B N 1
ATOM 3410 C CA . VAL B 1 163 ? 8.789 -26.656 -23.344 1 98.62 163 VAL B CA 1
ATOM 3411 C C . VAL B 1 163 ? 10.109 -26.641 -24.109 1 98.62 163 VAL B C 1
ATOM 3413 O O . VAL B 1 163 ? 10.953 -25.781 -23.891 1 98.62 163 VAL B O 1
ATOM 3416 N N . LYS B 1 164 ? 10.297 -27.594 -24.984 1 98.19 164 LYS B N 1
ATOM 3417 C CA . LYS B 1 164 ? 11.523 -27.688 -25.766 1 98.19 164 LYS B CA 1
ATOM 3418 C C . LYS B 1 164 ? 11.719 -26.453 -26.625 1 98.19 164 LYS B C 1
ATOM 3420 O O . LYS B 1 164 ? 12.836 -25.938 -26.734 1 98.19 164 LYS B O 1
ATOM 3425 N N . LYS B 1 165 ? 10.688 -25.938 -27.156 1 98.5 165 LYS B N 1
ATOM 3426 C CA . LYS B 1 165 ? 10.781 -24.859 -28.125 1 98.5 165 LYS B CA 1
ATOM 3427 C C . LYS B 1 165 ? 10.82 -23.5 -27.438 1 98.5 165 LYS B C 1
ATOM 3429 O O . LYS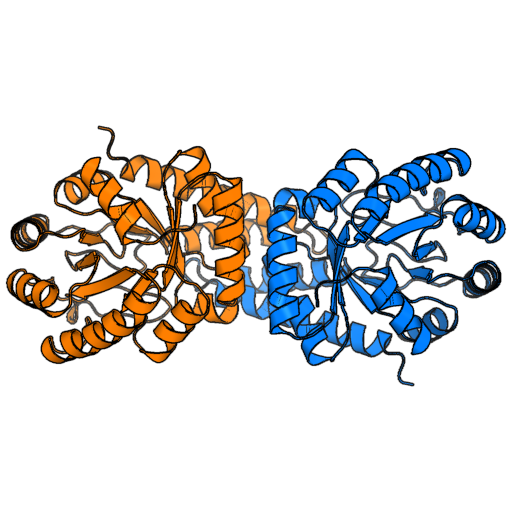 B 1 165 ? 11.312 -22.516 -28.016 1 98.5 165 LYS B O 1
ATOM 3434 N N . THR B 1 166 ? 10.297 -23.359 -26.281 1 98.56 166 THR B N 1
ATOM 3435 C CA . THR B 1 166 ? 10.164 -22.031 -25.672 1 98.56 166 THR B CA 1
ATOM 3436 C C . THR B 1 166 ? 11.211 -21.844 -24.578 1 98.56 166 THR B C 1
ATOM 3438 O O . THR B 1 166 ? 11.648 -20.719 -24.328 1 98.56 166 THR B O 1
ATOM 3441 N N . GLY B 1 167 ? 11.516 -22.875 -23.844 1 98.12 167 GLY B N 1
ATOM 3442 C CA . GLY B 1 167 ? 12.461 -22.75 -22.734 1 98.12 167 GLY B CA 1
ATOM 3443 C C . GLY B 1 167 ? 11.883 -22.031 -21.531 1 98.12 167 GLY B C 1
ATOM 3444 O O . GLY B 1 167 ? 12.602 -21.344 -20.812 1 98.12 167 GLY B O 1
ATOM 3445 N N . ILE B 1 168 ? 10.617 -22.172 -21.297 1 98.75 168 ILE B N 1
ATOM 3446 C CA . ILE B 1 168 ? 9.977 -21.516 -20.156 1 98.75 168 ILE B CA 1
ATOM 3447 C C . ILE B 1 168 ? 10.523 -22.094 -18.859 1 98.75 168 ILE B C 1
ATOM 3449 O O . ILE B 1 168 ? 11.164 -23.156 -18.859 1 98.75 168 ILE B O 1
ATOM 3453 N N . ASP B 1 169 ? 10.242 -21.375 -17.734 1 98.75 169 ASP B N 1
ATOM 3454 C CA . ASP B 1 169 ? 10.805 -21.75 -16.438 1 98.75 169 ASP B CA 1
ATOM 3455 C C . ASP B 1 169 ? 9.805 -22.578 -15.633 1 98.75 169 ASP B C 1
ATOM 3457 O O . ASP B 1 169 ? 10.195 -23.281 -14.703 1 98.75 169 ASP B O 1
ATOM 3461 N N . ALA B 1 170 ? 8.555 -22.406 -15.93 1 98.88 170 ALA B N 1
ATOM 3462 C CA . ALA B 1 170 ? 7.477 -23.125 -15.25 1 98.88 170 ALA B CA 1
ATOM 3463 C C . ALA B 1 170 ? 6.262 -23.266 -16.156 1 98.88 170 ALA B C 1
ATOM 3465 O O . ALA B 1 170 ? 6.016 -22.422 -17.016 1 98.88 170 ALA B O 1
ATOM 3466 N N . LEU B 1 171 ? 5.508 -24.328 -15.984 1 98.88 171 LEU B N 1
ATOM 3467 C CA . LEU B 1 171 ? 4.363 -24.609 -16.844 1 98.88 171 LEU B CA 1
ATOM 3468 C C . LEU B 1 171 ? 3.09 -24.766 -16.016 1 98.88 171 LEU B C 1
ATOM 3470 O O . LEU B 1 171 ? 2.977 -25.703 -15.211 1 98.88 171 LEU B O 1
ATOM 3474 N N . ALA B 1 172 ? 2.182 -23.859 -16.203 1 98.75 172 ALA B N 1
ATOM 3475 C CA . ALA B 1 172 ? 0.844 -24.031 -15.641 1 98.75 172 ALA B CA 1
ATOM 3476 C C . ALA B 1 172 ? 0.035 -25.047 -16.438 1 98.75 172 ALA B C 1
ATOM 3478 O O . ALA B 1 172 ? -0.038 -24.969 -17.672 1 98.75 172 ALA B O 1
ATOM 3479 N N . VAL B 1 173 ? -0.603 -25.953 -15.742 1 98.44 173 VAL B N 1
ATOM 3480 C CA . VAL B 1 173 ? -1.27 -27.047 -16.438 1 98.44 173 VAL B CA 1
ATOM 3481 C C . VAL B 1 173 ? -2.752 -27.062 -16.062 1 98.44 173 VAL B C 1
ATOM 3483 O O . VAL B 1 173 ? -3.123 -26.703 -14.953 1 98.44 173 VAL B O 1
ATOM 3486 N N . ALA B 1 174 ? -3.518 -27.484 -17.016 1 97.31 174 ALA B N 1
ATOM 3487 C CA . ALA B 1 174 ? -4.941 -27.719 -16.797 1 97.31 174 ALA B CA 1
ATOM 3488 C C . ALA B 1 174 ? -5.223 -29.188 -16.5 1 97.31 174 ALA B C 1
ATOM 3490 O O . ALA B 1 174 ? -5.082 -30.031 -17.359 1 97.31 174 ALA B O 1
ATOM 3491 N N . ILE B 1 175 ? -5.633 -29.422 -15.289 1 97.19 175 ILE B N 1
ATOM 3492 C CA . ILE B 1 175 ? -5.828 -30.812 -14.867 1 97.19 175 ILE B CA 1
ATOM 3493 C C . ILE B 1 175 ? -7.113 -30.922 -14.047 1 97.19 175 ILE B C 1
ATOM 3495 O O . ILE B 1 175 ? -7.219 -31.781 -13.164 1 97.19 175 ILE B O 1
ATOM 3499 N N . GLY B 1 176 ? -8.016 -29.906 -14.211 1 94.62 176 GLY B N 1
ATOM 3500 C CA . GLY B 1 176 ? -9.328 -30.047 -13.609 1 94.62 176 GLY B CA 1
ATOM 3501 C C . GLY B 1 176 ? -9.664 -28.906 -12.648 1 94.62 176 GLY B C 1
ATOM 3502 O O . GLY B 1 176 ? -10.82 -28.766 -12.242 1 94.62 176 GLY B O 1
ATOM 3503 N N . THR B 1 177 ? -8.719 -28.016 -12.242 1 93.56 177 THR B N 1
ATOM 3504 C CA . THR B 1 177 ? -8.984 -26.891 -11.352 1 93.56 177 THR B CA 1
ATOM 3505 C C . THR B 1 177 ? -9.719 -25.781 -12.094 1 93.56 177 THR B C 1
ATOM 3507 O O . THR B 1 177 ? -9.781 -25.781 -13.32 1 93.56 177 THR B O 1
ATOM 3510 N N . ASN B 1 178 ? -10.305 -24.922 -11.305 1 92.31 178 ASN B N 1
ATOM 3511 C CA . ASN B 1 178 ? -11.031 -23.766 -11.844 1 92.31 178 ASN B CA 1
ATOM 3512 C C . ASN B 1 178 ? -10.648 -22.469 -11.141 1 92.31 178 ASN B C 1
ATOM 3514 O O . ASN B 1 178 ? -10.477 -22.453 -9.922 1 92.31 178 ASN B O 1
ATOM 3518 N N . HIS B 1 179 ? -10.508 -21.406 -11.953 1 90.5 179 HIS B N 1
ATOM 3519 C CA . HIS B 1 179 ? -10.359 -20.078 -11.359 1 90.5 179 HIS B CA 1
ATOM 3520 C C . HIS B 1 179 ? -11.609 -19.672 -10.594 1 90.5 179 HIS B C 1
ATOM 3522 O O . HIS B 1 179 ? -12.727 -19.969 -11.031 1 90.5 179 HIS B O 1
ATOM 3528 N N . GLY B 1 180 ? -11.469 -18.938 -9.5 1 88.62 180 GLY B N 1
ATOM 3529 C CA . GLY B 1 180 ? -12.586 -18.344 -8.789 1 88.62 180 GLY B CA 1
ATOM 3530 C C . GLY B 1 180 ? -13.352 -19.328 -7.926 1 88.62 180 GLY B C 1
ATOM 3531 O O . GLY B 1 180 ? -14.305 -18.953 -7.246 1 88.62 180 GLY B O 1
ATOM 3532 N N . GLN B 1 181 ? -13.016 -20.5 -7.926 1 84.38 181 GLN B N 1
ATOM 3533 C CA . GLN B 1 181 ? -13.711 -21.531 -7.148 1 84.38 181 GLN B CA 1
ATOM 3534 C C . GLN B 1 181 ? -13.359 -21.422 -5.668 1 84.38 181 GLN B C 1
ATOM 3536 O O . GLN B 1 181 ? -12.203 -21.656 -5.285 1 84.38 181 GLN B O 1
ATOM 3541 N N . TYR B 1 182 ? -14.406 -21 -4.855 1 84.31 182 TYR B N 1
ATOM 3542 C CA . TYR B 1 182 ? -14.125 -20.875 -3.432 1 84.31 182 TYR B CA 1
ATOM 3543 C C . TYR B 1 182 ? -15.242 -21.484 -2.594 1 84.31 182 TYR B C 1
ATOM 3545 O O . TYR B 1 182 ? -15.109 -21.609 -1.374 1 84.31 182 TYR B O 1
ATOM 3553 N N . LYS B 1 183 ? -16.344 -21.891 -3.264 1 85.75 183 LYS B N 1
ATOM 3554 C CA . LYS B 1 183 ? -17.453 -22.484 -2.531 1 85.75 183 LYS B CA 1
ATOM 3555 C C . LYS B 1 183 ? -17.422 -24.016 -2.611 1 85.75 183 LYS B C 1
ATOM 3557 O O . LYS B 1 183 ? -17.984 -24.688 -1.75 1 85.75 183 LYS B O 1
ATOM 3562 N N . SER B 1 184 ? -16.766 -24.406 -3.684 1 86.69 184 SER B N 1
ATOM 3563 C CA . SER B 1 184 ? -16.656 -25.844 -3.885 1 86.69 184 SER B CA 1
ATOM 3564 C C . SER B 1 184 ? -15.227 -26.25 -4.223 1 86.69 184 SER B C 1
ATOM 3566 O O . SER B 1 184 ? -14.375 -25.391 -4.473 1 86.69 184 SER B O 1
ATOM 3568 N N . LYS B 1 185 ? -15.039 -27.656 -4.098 1 90.69 185 LYS B N 1
ATOM 3569 C CA . LYS B 1 185 ? -13.719 -28.172 -4.414 1 90.69 185 LYS B CA 1
ATOM 3570 C C . LYS B 1 185 ? -13.727 -28.938 -5.738 1 90.69 185 LYS B C 1
ATOM 3572 O O . LYS B 1 185 ? -14.766 -29.422 -6.18 1 90.69 185 LYS B O 1
ATOM 3577 N N . THR B 1 186 ? -12.57 -28.922 -6.34 1 90.75 186 THR B N 1
ATOM 3578 C CA . THR B 1 186 ? -12.461 -29.547 -7.656 1 90.75 186 THR B CA 1
ATOM 3579 C C . THR B 1 186 ? -11.867 -30.953 -7.551 1 90.75 186 THR B C 1
ATOM 3581 O O . THR B 1 186 ? -11.289 -31.297 -6.523 1 90.75 186 THR B O 1
ATOM 3584 N N . ASN B 1 187 ? -12.156 -31.75 -8.609 1 91.06 187 ASN B N 1
ATOM 3585 C CA . ASN B 1 187 ? -11.508 -33.062 -8.75 1 91.06 187 ASN B CA 1
ATOM 3586 C C . ASN B 1 187 ? -10.328 -33 -9.711 1 91.06 187 ASN B C 1
ATOM 3588 O O . ASN B 1 187 ? -10.492 -32.688 -10.891 1 91.06 187 ASN B O 1
ATOM 3592 N N . ILE B 1 188 ? -9.195 -33.375 -9.219 1 96.5 188 ILE B N 1
ATOM 3593 C CA . ILE B 1 188 ? -7.941 -33.312 -9.969 1 96.5 188 ILE B CA 1
ATOM 3594 C C . ILE B 1 188 ? -7.785 -34.562 -10.812 1 96.5 188 ILE B C 1
ATOM 3596 O O . ILE B 1 188 ? -8.07 -35.688 -10.344 1 96.5 188 ILE B O 1
ATOM 3600 N N . ASN B 1 189 ? -7.453 -34.438 -12.023 1 97.25 189 ASN B N 1
ATOM 3601 C CA . ASN B 1 189 ? -7.066 -35.562 -12.867 1 97.25 189 ASN B CA 1
ATOM 3602 C C . ASN B 1 189 ? -5.625 -35.969 -12.617 1 97.25 189 ASN B C 1
ATOM 3604 O O . ASN B 1 189 ? -4.723 -35.625 -13.375 1 97.25 189 ASN B O 1
ATOM 3608 N N . PHE B 1 190 ? -5.375 -36.844 -11.648 1 98.12 190 PHE B N 1
ATOM 3609 C CA . PHE B 1 190 ? -4.047 -37.25 -11.203 1 98.12 190 PHE B CA 1
ATOM 3610 C C . PHE B 1 190 ? -3.33 -38.031 -12.297 1 98.12 190 PHE B C 1
ATOM 3612 O O . PHE B 1 190 ? -2.107 -37.938 -12.43 1 98.12 190 PHE B O 1
ATOM 3619 N N . GLU B 1 191 ? -4.109 -38.781 -13.039 1 98.12 191 GLU B N 1
ATOM 3620 C CA . GLU B 1 191 ? -3.508 -39.531 -14.133 1 98.12 191 GLU B CA 1
ATOM 3621 C C . GLU B 1 191 ? -2.877 -38.594 -15.164 1 98.12 191 GLU B C 1
ATOM 3623 O O . GLU B 1 191 ? -1.74 -38.812 -15.594 1 98.12 191 GLU B O 1
ATOM 3628 N N . ARG B 1 192 ? -3.627 -37.594 -15.531 1 98.12 192 ARG B N 1
ATOM 3629 C CA . ARG B 1 192 ? -3.117 -36.625 -16.484 1 98.12 192 ARG B CA 1
ATOM 3630 C C . ARG B 1 192 ? -1.886 -35.906 -15.93 1 98.12 192 ARG B C 1
ATOM 3632 O O . ARG B 1 192 ? -0.917 -35.688 -16.656 1 98.12 192 ARG B O 1
ATOM 3639 N N . LEU B 1 193 ? -1.924 -35.531 -14.703 1 98.44 193 LEU B N 1
ATOM 3640 C CA . LEU B 1 193 ? -0.793 -34.875 -14.062 1 98.44 193 LEU B CA 1
ATOM 3641 C C . LEU B 1 193 ? 0.448 -35.75 -14.094 1 98.44 193 LEU B C 1
ATOM 3643 O O . LEU B 1 193 ? 1.551 -35.281 -14.375 1 98.44 193 LEU B O 1
ATOM 3647 N N . LYS B 1 194 ? 0.269 -37 -13.797 1 98.38 194 LYS B N 1
ATOM 3648 C CA . LYS B 1 194 ? 1.373 -37.969 -13.828 1 98.38 194 LYS B CA 1
ATOM 3649 C C . LYS B 1 194 ? 1.979 -38.062 -15.227 1 98.38 194 LYS B C 1
ATOM 3651 O O . LYS B 1 194 ? 3.203 -38.062 -15.383 1 98.38 194 LYS B O 1
ATOM 3656 N N . GLU B 1 195 ? 1.122 -38.094 -16.203 1 98.62 195 GLU B N 1
ATOM 3657 C CA . GLU B 1 195 ? 1.583 -38.156 -17.594 1 98.62 195 GLU B CA 1
ATOM 3658 C C . GLU B 1 195 ? 2.422 -36.938 -17.938 1 98.62 195 GLU B C 1
ATOM 3660 O O . GLU B 1 195 ? 3.453 -37.031 -18.609 1 98.62 195 GLU B O 1
ATOM 3665 N N . ILE B 1 196 ? 1.952 -35.781 -17.547 1 98.62 196 ILE B N 1
ATOM 3666 C CA . ILE B 1 196 ? 2.652 -34.531 -17.844 1 98.62 196 ILE B CA 1
ATOM 3667 C C . ILE B 1 196 ? 4.004 -34.5 -17.141 1 98.62 196 ILE B C 1
ATOM 3669 O O . ILE B 1 196 ? 5.023 -34.156 -17.734 1 98.62 196 ILE B O 1
ATOM 3673 N N . LYS B 1 197 ? 4 -34.875 -15.859 1 98.19 197 LYS B N 1
ATOM 3674 C CA . LYS B 1 197 ? 5.223 -34.906 -15.062 1 98.19 197 LYS B CA 1
ATOM 3675 C C . LYS B 1 197 ? 6.273 -35.812 -15.711 1 98.19 197 LYS B C 1
ATOM 3677 O O . LYS B 1 197 ? 7.461 -35.5 -15.703 1 98.19 197 LYS B O 1
ATOM 3682 N N . GLU B 1 198 ? 5.832 -36.875 -16.203 1 98.06 198 GLU B N 1
ATOM 3683 C CA . GLU B 1 198 ? 6.738 -37.844 -16.844 1 98.06 198 GLU B CA 1
ATOM 3684 C C . GLU B 1 198 ? 7.242 -37.312 -18.172 1 98.06 198 GLU B C 1
ATOM 3686 O O . GLU B 1 198 ? 8.32 -37.688 -18.641 1 98.06 198 GLU B O 1
ATOM 3691 N N . ALA B 1 199 ? 6.488 -36.438 -18.766 1 98.31 199 ALA B N 1
ATOM 3692 C CA . ALA B 1 199 ? 6.773 -35.969 -20.125 1 98.31 199 ALA B CA 1
ATOM 3693 C C . ALA B 1 199 ? 7.742 -34.812 -20.109 1 98.31 199 ALA B C 1
ATOM 3695 O O . ALA B 1 199 ? 8.516 -34.625 -21.047 1 98.31 199 ALA B O 1
ATOM 3696 N N . VAL B 1 200 ? 7.668 -33.969 -19.094 1 97.69 200 VAL B N 1
ATOM 3697 C CA . VAL B 1 200 ? 8.5 -32.781 -19.078 1 97.69 200 VAL B CA 1
ATOM 3698 C C . VAL B 1 200 ? 9.242 -32.688 -17.75 1 97.69 200 VAL B C 1
ATOM 3700 O O . VAL B 1 200 ? 8.75 -33.125 -16.719 1 97.69 200 VAL B O 1
ATOM 3703 N N . ASP B 1 201 ? 10.461 -32.062 -17.812 1 94.94 201 ASP B N 1
ATOM 3704 C CA . ASP B 1 201 ? 11.305 -31.891 -16.641 1 94.94 201 ASP B CA 1
ATOM 3705 C C . ASP B 1 201 ? 11.383 -30.422 -16.219 1 94.94 201 ASP B C 1
ATOM 3707 O O . ASP B 1 201 ? 12.445 -29.812 -16.297 1 94.94 201 ASP B O 1
ATOM 3711 N N . LEU B 1 202 ? 10.406 -29.859 -15.766 1 96.62 202 LEU B N 1
ATOM 3712 C CA . LEU B 1 202 ? 10.375 -28.516 -15.195 1 96.62 202 LEU B CA 1
ATOM 3713 C C . LEU B 1 202 ? 9.258 -28.375 -14.172 1 96.62 202 LEU B C 1
ATOM 3715 O O . LEU B 1 202 ? 8.297 -29.156 -14.195 1 96.62 202 LEU B O 1
ATOM 3719 N N . PRO B 1 203 ? 9.305 -27.406 -13.297 1 98.5 203 PRO B N 1
ATOM 3720 C CA . PRO B 1 203 ? 8.266 -27.203 -12.289 1 98.5 203 PRO B CA 1
ATOM 3721 C C . PRO B 1 203 ? 6.887 -26.969 -12.898 1 98.5 203 PRO B C 1
ATOM 3723 O O . PRO B 1 203 ? 6.758 -26.203 -13.867 1 98.5 203 PRO B O 1
ATOM 3726 N N . LEU B 1 204 ? 5.91 -27.641 -12.383 1 98.88 204 LEU B N 1
ATOM 3727 C CA . LEU B 1 204 ? 4.527 -27.469 -12.812 1 98.88 204 LEU B CA 1
ATOM 3728 C C . LEU B 1 204 ? 3.773 -26.562 -11.836 1 98.88 204 LEU B C 1
ATOM 3730 O O . LEU B 1 204 ? 4.137 -26.469 -10.664 1 98.88 204 LEU B O 1
ATOM 3734 N N . VAL B 1 205 ? 2.775 -25.891 -12.391 1 98.81 205 VAL B N 1
ATOM 3735 C CA . VAL B 1 205 ? 2.043 -24.891 -11.617 1 98.81 205 VAL B CA 1
ATOM 3736 C C . VAL B 1 205 ? 0.552 -25.219 -11.633 1 98.81 205 VAL B C 1
ATOM 3738 O O . VAL B 1 205 ? -0.001 -25.578 -12.68 1 98.81 205 VAL B O 1
ATOM 3741 N N . ILE B 1 206 ? -0.068 -25.078 -10.508 1 97.25 206 ILE B N 1
ATOM 3742 C CA . ILE B 1 206 ? -1.521 -25.188 -10.422 1 97.25 206 ILE B CA 1
ATOM 3743 C C . ILE B 1 206 ? -2.146 -23.797 -10.352 1 97.25 206 ILE B C 1
ATOM 3745 O O . ILE B 1 206 ? -1.812 -23 -9.469 1 97.25 206 ILE B O 1
ATOM 3749 N N . HIS B 1 207 ? -3 -23.484 -11.266 1 96.25 207 HIS B N 1
ATOM 3750 C CA . HIS B 1 207 ? -3.924 -22.359 -11.164 1 96.25 207 HIS B CA 1
ATOM 3751 C C . HIS B 1 207 ? -5.242 -22.781 -10.531 1 96.25 207 HIS B C 1
ATOM 3753 O O . HIS B 1 207 ? -5.621 -23.953 -10.594 1 96.25 207 HIS B O 1
ATOM 3759 N N . GLY B 1 208 ? -5.953 -21.891 -9.867 1 92.69 208 GLY B N 1
ATOM 3760 C CA . GLY B 1 208 ? -7.18 -22.25 -9.18 1 92.69 208 GLY B CA 1
ATOM 3761 C C . GLY B 1 208 ? -6.934 -23.062 -7.91 1 92.69 208 GLY B C 1
ATOM 3762 O O . GLY B 1 208 ? -7.723 -23.938 -7.57 1 92.69 208 GLY B O 1
ATOM 3763 N N . GLY B 1 209 ? -5.902 -22.734 -7.281 1 91.38 209 GLY B N 1
ATOM 3764 C CA . GLY B 1 209 ? -5.492 -23.484 -6.102 1 91.38 209 GLY B CA 1
ATOM 3765 C C . GLY B 1 209 ? -6.496 -23.406 -4.965 1 91.38 209 GLY B C 1
ATOM 3766 O O . GLY B 1 209 ? -6.562 -24.297 -4.129 1 91.38 209 GLY B O 1
ATOM 3767 N N . THR B 1 210 ? -7.297 -22.422 -4.957 1 90.94 210 THR B N 1
ATOM 3768 C CA . THR B 1 210 ? -8.328 -22.266 -3.936 1 90.94 210 THR B CA 1
ATOM 3769 C C . THR B 1 210 ? -9.258 -23.469 -3.904 1 90.94 210 THR B C 1
ATOM 3771 O O . THR B 1 210 ? -9.75 -23.844 -2.84 1 90.94 210 THR B O 1
ATOM 3774 N N . GLY B 1 211 ? -9.477 -24.062 -4.973 1 92.06 211 GLY B N 1
ATOM 3775 C CA . GLY B 1 211 ? -10.453 -25.141 -5.082 1 92.06 211 GLY B CA 1
ATOM 3776 C C . GLY B 1 211 ? -9.859 -26.516 -4.832 1 92.06 211 GLY B C 1
ATOM 3777 O O . GLY B 1 211 ? -10.578 -27.516 -4.812 1 92.06 211 GLY B O 1
ATOM 3778 N N . VAL B 1 212 ? -8.617 -26.625 -4.672 1 94.56 212 VAL B N 1
ATOM 3779 C CA . VAL B 1 212 ? -7.973 -27.922 -4.469 1 94.56 212 VAL B CA 1
ATOM 3780 C C . VAL B 1 212 ? -8.203 -28.391 -3.035 1 94.56 212 VAL B C 1
ATOM 3782 O O . VAL B 1 212 ? -7.988 -27.641 -2.082 1 94.56 212 VAL B O 1
ATOM 3785 N N . LYS B 1 213 ? -8.617 -29.656 -2.881 1 95.81 213 LYS B N 1
ATOM 3786 C CA . LYS B 1 213 ? -8.82 -30.234 -1.559 1 95.81 213 LYS B CA 1
ATOM 3787 C C . LYS B 1 213 ? -7.496 -30.375 -0.812 1 95.81 213 LYS B C 1
ATOM 3789 O O . LYS B 1 213 ? -6.48 -30.75 -1.401 1 95.81 213 LYS B O 1
ATOM 3794 N N . ASP B 1 214 ? -7.539 -30.094 0.489 1 94.25 214 ASP B N 1
ATOM 3795 C CA . ASP B 1 214 ? -6.336 -30.219 1.309 1 94.25 214 ASP B CA 1
ATOM 3796 C C . ASP B 1 214 ? -5.703 -31.594 1.15 1 94.25 214 ASP B C 1
ATOM 3798 O O . ASP B 1 214 ? -4.477 -31.719 1.099 1 94.25 214 ASP B O 1
ATOM 3802 N N . GLU B 1 215 ? -6.531 -32.625 1.038 1 94.75 215 GLU B N 1
ATOM 3803 C CA . GLU B 1 215 ? -6.047 -34 0.983 1 94.75 215 GLU B CA 1
ATOM 3804 C C . GLU B 1 215 ? -5.336 -34.281 -0.337 1 94.75 215 GLU B C 1
ATOM 3806 O O . GLU B 1 215 ? -4.582 -35.25 -0.447 1 94.75 215 GLU B O 1
ATOM 3811 N N . ASP B 1 216 ? -5.613 -33.438 -1.345 1 97 216 ASP B N 1
ATOM 3812 C CA . ASP B 1 216 ? -5.031 -33.656 -2.666 1 97 216 ASP B CA 1
ATOM 3813 C C . ASP B 1 216 ? -3.693 -32.938 -2.797 1 97 216 ASP B C 1
ATOM 3815 O O . ASP B 1 216 ? -2.912 -33.219 -3.707 1 97 216 ASP B O 1
ATOM 3819 N N . VAL B 1 217 ? -3.381 -31.984 -1.944 1 97 217 VAL B N 1
ATOM 3820 C CA . VAL B 1 217 ? -2.244 -31.078 -2.08 1 97 217 VAL B CA 1
ATOM 3821 C C . VAL B 1 217 ? -0.943 -31.875 -2.064 1 97 217 VAL B C 1
ATOM 3823 O O . VAL B 1 217 ? -0.065 -31.656 -2.902 1 97 217 VAL B O 1
ATOM 3826 N N . ARG B 1 218 ? -0.837 -32.844 -1.216 1 96.75 218 ARG B N 1
ATOM 3827 C CA . ARG B 1 218 ? 0.376 -33.625 -1.126 1 96.75 218 ARG B CA 1
ATOM 3828 C C . ARG B 1 218 ? 0.626 -34.406 -2.426 1 96.75 218 ARG B C 1
ATOM 3830 O O . ARG B 1 218 ? 1.748 -34.406 -2.938 1 96.75 218 ARG B O 1
ATOM 3837 N N . GLN B 1 219 ? -0.425 -35 -2.881 1 97.19 219 GLN B N 1
ATOM 3838 C CA . GLN B 1 219 ? -0.286 -35.812 -4.07 1 97.19 219 GLN B CA 1
ATOM 3839 C C . GLN B 1 219 ? 0.126 -35 -5.281 1 97.19 219 GLN B C 1
ATOM 3841 O O . GLN B 1 219 ? 0.961 -35.406 -6.082 1 97.19 219 GLN B O 1
ATOM 3846 N N . VAL B 1 220 ? -0.487 -33.812 -5.461 1 97.62 220 VAL B N 1
ATOM 3847 C CA . VAL B 1 220 ? -0.145 -33 -6.625 1 97.62 220 VAL B CA 1
ATOM 3848 C C . VAL B 1 220 ? 1.296 -32.5 -6.512 1 97.62 220 VAL B C 1
ATOM 3850 O O . VAL B 1 220 ? 2 -32.406 -7.516 1 97.62 220 VAL B O 1
ATOM 3853 N N . ILE B 1 221 ? 1.764 -32.219 -5.273 1 98.38 221 ILE B N 1
ATOM 3854 C CA . ILE B 1 221 ? 3.15 -31.812 -5.07 1 98.38 221 ILE B CA 1
ATOM 3855 C C . ILE B 1 221 ? 4.082 -32.969 -5.41 1 98.38 221 ILE B C 1
ATOM 3857 O O . ILE B 1 221 ? 5.074 -32.781 -6.117 1 98.38 221 ILE B O 1
ATOM 3861 N N . ASP B 1 222 ? 3.713 -34.156 -4.977 1 97.69 222 ASP B N 1
ATOM 3862 C CA . ASP B 1 222 ? 4.523 -35.344 -5.25 1 97.69 222 ASP B CA 1
ATOM 3863 C C . ASP B 1 222 ? 4.613 -35.625 -6.746 1 97.69 222 ASP B C 1
ATOM 3865 O O . ASP B 1 222 ? 5.57 -36.25 -7.219 1 97.69 222 ASP B O 1
ATOM 3869 N N . LEU B 1 223 ? 3.594 -35.125 -7.465 1 97.94 223 LEU B N 1
ATOM 3870 C CA . LEU B 1 223 ? 3.545 -35.344 -8.906 1 97.94 223 LEU B CA 1
ATOM 3871 C C . LEU B 1 223 ? 4.086 -34.125 -9.664 1 97.94 223 LEU B C 1
ATOM 3873 O O . LEU B 1 223 ? 3.754 -33.938 -10.828 1 97.94 223 LEU B O 1
ATOM 3877 N N . GLY B 1 224 ? 4.773 -33.219 -9.008 1 98.19 224 GLY B N 1
ATOM 3878 C CA . GLY B 1 224 ? 5.602 -32.312 -9.766 1 98.19 224 GLY B CA 1
ATOM 3879 C C . GLY B 1 224 ? 5.152 -30.859 -9.633 1 98.19 224 GLY B C 1
ATOM 3880 O O . GLY B 1 224 ? 5.84 -29.953 -10.094 1 98.19 224 GLY B O 1
ATOM 3881 N N . ILE B 1 225 ? 4.02 -30.609 -8.93 1 98.75 225 ILE B N 1
ATOM 3882 C CA . ILE B 1 225 ? 3.588 -29.234 -8.727 1 98.75 225 ILE B CA 1
ATOM 3883 C C . ILE B 1 225 ? 4.539 -28.531 -7.758 1 98.75 225 ILE B C 1
ATOM 3885 O O . ILE B 1 225 ? 4.824 -29.047 -6.676 1 98.75 225 ILE B O 1
ATOM 3889 N N . ARG B 1 226 ? 4.996 -27.391 -8.141 1 98.88 226 ARG B N 1
ATOM 3890 C CA . ARG B 1 226 ? 5.961 -26.656 -7.332 1 98.88 226 ARG B CA 1
ATOM 3891 C C . ARG B 1 226 ? 5.48 -25.234 -7.055 1 98.88 226 ARG B C 1
ATOM 3893 O O . ARG B 1 226 ? 6.074 -24.516 -6.25 1 98.88 226 ARG B O 1
ATOM 3900 N N . LYS B 1 227 ? 4.461 -24.75 -7.711 1 98.81 227 LYS B N 1
ATOM 3901 C CA . LYS B 1 227 ? 3.822 -23.453 -7.504 1 98.81 227 LYS B CA 1
ATOM 3902 C C . LYS B 1 227 ? 2.305 -23.594 -7.434 1 98.81 227 LYS B C 1
ATOM 3904 O O . LYS B 1 227 ? 1.694 -24.234 -8.297 1 98.81 227 LYS B O 1
ATOM 3909 N N . PHE B 1 228 ? 1.726 -23.047 -6.367 1 97.88 228 PHE B N 1
ATOM 3910 C CA . PHE B 1 228 ? 0.282 -23.062 -6.16 1 97.88 228 PHE B CA 1
ATOM 3911 C C . PHE B 1 228 ? -0.281 -21.641 -6.16 1 97.88 228 PHE B C 1
ATOM 3913 O O . PHE B 1 228 ? 0.038 -20.844 -5.277 1 97.88 228 PHE B O 1
ATOM 3920 N N . ASN B 1 229 ? -1.169 -21.359 -7.102 1 97.75 229 ASN B N 1
ATOM 3921 C CA . ASN B 1 229 ? -1.828 -20.047 -7.117 1 97.75 229 ASN B CA 1
ATOM 3922 C C . ASN B 1 229 ? -3.027 -20.016 -6.176 1 97.75 229 ASN B C 1
ATOM 3924 O O . ASN B 1 229 ? -3.916 -20.875 -6.262 1 97.75 229 ASN B O 1
ATOM 3928 N N . VAL B 1 230 ? -3.066 -19.109 -5.312 1 96.81 230 VAL B N 1
ATOM 3929 C CA . VAL B 1 230 ? -4.207 -18.859 -4.441 1 96.81 230 VAL B CA 1
ATOM 3930 C C . VAL B 1 230 ? -4.609 -17.391 -4.543 1 96.81 230 VAL B C 1
ATOM 3932 O O . VAL B 1 230 ? -3.803 -16.5 -4.258 1 96.81 230 VAL B O 1
ATOM 3935 N N . GLY B 1 231 ? -5.777 -17.062 -5.004 1 96.06 231 GLY B N 1
ATOM 3936 C CA . GLY B 1 231 ? -6.207 -15.68 -5.172 1 96.06 231 GLY B CA 1
ATOM 3937 C C . GLY B 1 231 ? -7.586 -15.414 -4.602 1 96.06 231 GLY B C 1
ATOM 3938 O O . GLY B 1 231 ? -7.75 -14.555 -3.734 1 96.06 231 GLY B O 1
ATOM 3939 N N . THR B 1 232 ? -8.555 -16.25 -5.027 1 95.12 232 THR B N 1
ATOM 3940 C CA . THR B 1 232 ? -9.953 -16 -4.699 1 95.12 232 THR B CA 1
ATOM 3941 C C . THR B 1 232 ? -10.18 -16.094 -3.193 1 95.12 232 THR B C 1
ATOM 3943 O O . THR B 1 232 ? -10.977 -15.344 -2.633 1 95.12 232 THR B O 1
ATOM 3946 N N . GLU B 1 233 ? -9.539 -17 -2.568 1 96.06 233 GLU B N 1
ATOM 3947 C CA . GLU B 1 233 ? -9.711 -17.156 -1.128 1 96.06 233 GLU B CA 1
ATOM 3948 C C . GLU B 1 233 ? -9.273 -15.914 -0.373 1 96.06 233 GLU B C 1
ATOM 3950 O O . GLU B 1 233 ? -9.898 -15.523 0.615 1 96.06 233 GLU B O 1
ATOM 3955 N N . LEU B 1 234 ? -8.195 -15.281 -0.782 1 98.06 234 LEU B N 1
ATOM 3956 C CA . LEU B 1 234 ? -7.723 -14.055 -0.144 1 98.06 234 LEU B CA 1
ATOM 3957 C C . LEU B 1 234 ? -8.695 -12.906 -0.384 1 98.06 234 LEU B C 1
ATOM 3959 O O . LEU B 1 234 ? -9 -12.148 0.538 1 98.06 234 LEU B O 1
ATOM 3963 N N . LEU B 1 235 ? -9.18 -12.82 -1.632 1 97 235 LEU B N 1
ATOM 3964 C CA . LEU B 1 235 ? -10.141 -11.781 -1.996 1 97 235 LEU B CA 1
ATOM 3965 C C . LEU B 1 235 ? -11.406 -11.891 -1.159 1 97 235 LEU B C 1
ATOM 3967 O O . LEU B 1 235 ? -11.859 -10.906 -0.572 1 97 235 LEU B O 1
ATOM 3971 N N . VAL B 1 236 ? -11.93 -13.07 -1.104 1 96.94 236 VAL B N 1
ATOM 3972 C CA . VAL B 1 236 ? -13.18 -13.312 -0.388 1 96.94 236 VAL B CA 1
ATOM 3973 C C . VAL B 1 236 ? -12.984 -13.055 1.104 1 96.94 236 VAL B C 1
ATOM 3975 O O . VAL B 1 236 ? -13.828 -12.438 1.752 1 96.94 236 VAL B O 1
ATOM 3978 N N . THR B 1 237 ? -11.852 -13.508 1.645 1 97.94 237 THR B N 1
ATOM 3979 C CA . THR B 1 237 ? -11.523 -13.297 3.051 1 97.94 237 THR B CA 1
ATOM 3980 C C . THR B 1 237 ? -11.477 -11.805 3.381 1 97.94 237 THR B C 1
ATOM 3982 O O . THR B 1 237 ? -12.086 -11.359 4.352 1 97.94 237 THR B O 1
ATOM 3985 N N . TRP B 1 238 ? -10.781 -11.023 2.607 1 98 238 TRP B N 1
ATOM 3986 C CA . TRP B 1 238 ? -10.664 -9.586 2.814 1 98 238 TRP B CA 1
ATOM 3987 C C . TRP B 1 238 ? -12.023 -8.906 2.719 1 98 238 TRP B C 1
ATOM 3989 O O . TRP B 1 238 ? -12.375 -8.086 3.57 1 98 238 TRP B O 1
ATOM 3999 N N . THR B 1 239 ? -12.781 -9.258 1.675 1 97.12 239 THR B N 1
ATOM 4000 C CA . THR B 1 239 ? -14.055 -8.602 1.407 1 97.12 239 THR B CA 1
ATOM 4001 C C . THR B 1 239 ? -15.062 -8.898 2.518 1 97.12 239 THR B C 1
ATOM 4003 O O . THR B 1 239 ? -15.75 -7.992 2.996 1 97.12 239 THR B O 1
ATOM 4006 N N . LYS B 1 240 ? -15.133 -10.18 2.955 1 96.94 240 LYS B N 1
ATOM 4007 C CA . LYS B 1 240 ? -16.047 -10.555 4.023 1 96.94 240 LYS B CA 1
ATOM 4008 C C . LYS B 1 240 ? -15.727 -9.805 5.316 1 96.94 240 LYS B C 1
ATOM 4010 O O . LYS B 1 240 ? -16.625 -9.258 5.965 1 96.94 240 LYS B O 1
ATOM 4015 N N . LYS B 1 241 ? -14.469 -9.781 5.672 1 97.25 241 LYS B N 1
ATOM 4016 C CA . LYS B 1 241 ? -14.047 -9.102 6.898 1 97.25 241 LYS B CA 1
ATOM 4017 C C . LYS B 1 241 ? -14.289 -7.602 6.809 1 97.25 241 LYS B C 1
ATOM 4019 O O . LYS B 1 241 ? -14.742 -6.98 7.773 1 97.25 241 LYS B O 1
ATOM 4024 N N . SER B 1 242 ? -13.977 -6.984 5.68 1 96.75 242 SER B N 1
ATOM 4025 C CA . SER B 1 242 ? -14.219 -5.559 5.469 1 96.75 242 SER B CA 1
ATOM 4026 C C . SER B 1 242 ? -15.695 -5.223 5.59 1 96.75 242 SER B C 1
ATOM 4028 O O . SER B 1 242 ? -16.062 -4.234 6.23 1 96.75 242 SER B O 1
ATOM 4030 N N . LYS B 1 243 ? -16.484 -6.027 4.91 1 95.19 243 LYS B N 1
ATOM 4031 C CA . LYS B 1 243 ? -17.922 -5.828 4.961 1 95.19 243 LYS B CA 1
ATOM 4032 C C . LYS B 1 243 ? -18.438 -5.84 6.402 1 95.19 243 LYS B C 1
ATOM 4034 O O . LYS B 1 243 ? -19.203 -4.973 6.801 1 95.19 243 LYS B O 1
ATOM 4039 N N . GLU B 1 244 ? -18 -6.766 7.172 1 95.69 244 GLU B N 1
ATOM 4040 C CA . GLU B 1 244 ? -18.375 -6.902 8.578 1 95.69 244 GLU B CA 1
ATOM 4041 C C . GLU B 1 244 ? -17.953 -5.684 9.383 1 95.69 244 GLU B C 1
ATOM 4043 O O . GLU B 1 244 ? -18.75 -5.09 10.102 1 95.69 244 GLU B O 1
ATOM 4048 N N . LEU B 1 245 ? -16.734 -5.238 9.234 1 96.06 245 LEU B N 1
ATOM 4049 C CA . LEU B 1 245 ? -16.141 -4.23 10.109 1 96.06 245 LEU B CA 1
ATOM 4050 C C . LEU B 1 245 ? -16.594 -2.83 9.719 1 96.06 245 LEU B C 1
ATOM 4052 O O . LEU B 1 245 ? -16.969 -2.031 10.578 1 96.06 245 LEU B O 1
ATOM 4056 N N . PHE B 1 246 ? -16.516 -2.506 8.422 1 93.75 246 PHE B N 1
ATOM 4057 C CA . PHE B 1 246 ? -16.938 -1.174 7.996 1 93.75 246 PHE B CA 1
ATOM 4058 C C . PHE B 1 246 ? -18.422 -0.947 8.297 1 93.75 246 PHE B C 1
ATOM 4060 O O . PHE B 1 246 ? -18.828 0.181 8.562 1 93.75 246 PHE B O 1
ATOM 4067 N N . GLY B 1 247 ? -19.172 -1.996 8.281 1 90.69 247 GLY B N 1
ATOM 4068 C CA . GLY B 1 247 ? -20.578 -1.89 8.609 1 90.69 247 GLY B CA 1
ATOM 4069 C C . GLY B 1 247 ? -20.812 -1.415 10.031 1 90.69 247 GLY B C 1
ATOM 4070 O O . GLY B 1 247 ? -21.844 -0.782 10.32 1 90.69 247 GLY B O 1
ATOM 4071 N N . GLN B 1 248 ? -19.844 -1.592 10.906 1 92.19 248 GLN B N 1
ATOM 4072 C CA . GLN B 1 248 ? -20.047 -1.332 12.328 1 92.19 248 GLN B CA 1
ATOM 4073 C C . GLN B 1 248 ? -19.234 -0.114 12.781 1 92.19 248 GLN B C 1
ATOM 4075 O O . GLN B 1 248 ? -19.422 0.376 13.898 1 92.19 248 GLN B O 1
ATOM 4080 N N . THR B 1 249 ? -18.5 0.391 11.984 1 90.94 249 THR B N 1
ATOM 4081 C CA . THR B 1 249 ? -17.547 1.406 12.422 1 90.94 249 THR B CA 1
ATOM 4082 C C . THR B 1 249 ? -18.125 2.807 12.227 1 90.94 249 THR B C 1
ATOM 4084 O O . THR B 1 249 ? -18.844 3.057 11.258 1 90.94 249 THR B O 1
ATOM 4087 N N . SER B 1 250 ? -17.766 3.676 13.219 1 91.38 250 SER B N 1
ATOM 4088 C CA . SER B 1 250 ? -18.062 5.09 13.016 1 91.38 250 SER B CA 1
ATOM 4089 C C . SER B 1 250 ? -17.188 5.691 11.922 1 91.38 250 SER B C 1
ATOM 4091 O O . SER B 1 250 ? -16.078 5.211 11.664 1 91.38 250 SER B O 1
ATOM 4093 N N . GLU B 1 251 ? -17.672 6.715 11.297 1 90.56 251 GLU B N 1
ATOM 4094 C CA . GLU B 1 251 ? -16.984 7.312 10.156 1 90.56 251 GLU B CA 1
ATOM 4095 C C . GLU B 1 251 ? -15.648 7.922 10.586 1 90.56 251 GLU B C 1
ATOM 4097 O O . GLU B 1 251 ? -14.742 8.086 9.766 1 90.56 251 GLU B O 1
ATOM 4102 N N . SER B 1 252 ? -15.516 8.242 11.852 1 90.06 252 SER B N 1
ATOM 4103 C CA . SER B 1 252 ? -14.305 8.922 12.312 1 90.06 252 SER B CA 1
ATOM 4104 C C . SER B 1 252 ? -13.375 7.953 13.039 1 90.06 252 SER B C 1
ATOM 4106 O O . SER B 1 252 ? -12.359 8.367 13.602 1 90.06 252 SER B O 1
ATOM 4108 N N . SER B 1 253 ? -13.773 6.719 13 1 91.25 253 SER B N 1
ATOM 4109 C CA . SER B 1 253 ? -12.93 5.719 13.641 1 91.25 253 SER B CA 1
ATOM 4110 C C . SER B 1 253 ? -11.633 5.504 12.859 1 91.25 253 SER B C 1
ATOM 4112 O O . SER B 1 253 ? -11.617 5.613 11.625 1 91.25 253 SER B O 1
ATOM 4114 N N . SER B 1 254 ? -10.586 5.199 13.641 1 93.94 254 SER B N 1
ATOM 4115 C CA . SER B 1 254 ? -9.312 4.898 12.992 1 93.94 254 SER B CA 1
ATOM 4116 C C . SER B 1 254 ? -9.469 3.783 11.969 1 93.94 254 SER B C 1
ATOM 4118 O O . SER B 1 254 ? -10.094 2.756 12.242 1 93.94 254 SER B O 1
ATOM 4120 N N . LEU B 1 255 ? -8.922 3.951 10.852 1 95.25 255 LEU B N 1
ATOM 4121 C CA . LEU B 1 255 ? -8.977 2.941 9.797 1 95.25 255 LEU B CA 1
ATOM 4122 C C . LEU B 1 255 ? -8.289 1.656 10.242 1 95.25 255 LEU B C 1
ATOM 4124 O O . LEU B 1 255 ? -8.578 0.578 9.719 1 95.25 255 LEU B O 1
ATOM 4128 N N . ARG B 1 256 ? -7.332 1.771 11.18 1 95.62 256 ARG B N 1
ATOM 4129 C CA . ARG B 1 256 ? -6.621 0.611 11.703 1 95.62 256 ARG B CA 1
ATOM 4130 C C . ARG B 1 256 ? -7.594 -0.428 12.25 1 95.62 256 ARG B C 1
ATOM 4132 O O . ARG B 1 256 ? -7.344 -1.631 12.148 1 95.62 256 ARG B O 1
ATOM 4139 N N . ASN B 1 257 ? -8.688 0.066 12.758 1 95.12 257 ASN B N 1
ATOM 4140 C CA . ASN B 1 257 ? -9.688 -0.818 13.344 1 95.12 257 ASN B CA 1
ATOM 4141 C C . ASN B 1 257 ? -10.344 -1.699 12.281 1 95.12 257 ASN B C 1
ATOM 4143 O O . ASN B 1 257 ? -10.898 -2.752 12.602 1 95.12 257 ASN B O 1
ATOM 4147 N N . ASN B 1 258 ? -10.305 -1.306 11.086 1 95.75 258 ASN B N 1
ATOM 4148 C CA . ASN B 1 258 ? -10.906 -2.053 9.984 1 95.75 258 ASN B CA 1
ATOM 4149 C C . ASN B 1 258 ? -9.852 -2.824 9.188 1 95.75 258 ASN B C 1
ATOM 4151 O O . ASN B 1 258 ? -10.031 -4.012 8.914 1 95.75 258 ASN B O 1
ATOM 4155 N N . VAL B 1 259 ? -8.75 -2.221 8.969 1 97.06 259 VAL B N 1
ATOM 4156 C CA . VAL B 1 259 ? -7.766 -2.748 8.023 1 97.06 259 VAL B CA 1
ATOM 4157 C C . VAL B 1 259 ? -6.926 -3.826 8.703 1 97.06 259 VAL B C 1
ATOM 4159 O O . VAL B 1 259 ? -6.648 -4.871 8.102 1 97.06 259 VAL B O 1
ATOM 4162 N N . MET B 1 260 ? -6.492 -3.586 9.938 1 97.81 260 MET B N 1
ATOM 4163 C CA . MET B 1 260 ? -5.578 -4.504 10.609 1 97.81 260 MET B CA 1
ATOM 4164 C C . MET B 1 260 ? -6.215 -5.883 10.773 1 97.81 260 MET B C 1
ATOM 4166 O O . MET B 1 260 ? -5.566 -6.902 10.539 1 97.81 260 MET B O 1
ATOM 4170 N N . PRO B 1 261 ? -7.531 -5.969 11.141 1 98.25 261 PRO B N 1
ATOM 4171 C CA . PRO B 1 261 ? -8.164 -7.289 11.188 1 98.25 261 PRO B CA 1
ATOM 4172 C C . PRO B 1 261 ? -8.195 -7.98 9.828 1 98.25 261 PRO B C 1
ATOM 4174 O O . PRO B 1 261 ? -8.086 -9.203 9.75 1 98.25 261 PRO B O 1
ATOM 4177 N N . CYS B 1 262 ? -8.422 -7.223 8.742 1 98.31 262 CYS B N 1
ATOM 4178 C CA . CYS B 1 262 ? -8.383 -7.801 7.402 1 98.31 262 CYS B CA 1
ATOM 4179 C C . CYS B 1 262 ? -7 -8.352 7.082 1 98.31 262 CYS B C 1
ATOM 4181 O O . CYS B 1 262 ? -6.875 -9.445 6.527 1 98.31 262 CYS B O 1
ATOM 4183 N N . ILE B 1 263 ? -5.996 -7.625 7.449 1 98.38 263 ILE B N 1
ATOM 4184 C CA . ILE B 1 263 ? -4.609 -8.039 7.277 1 98.38 263 ILE B CA 1
ATOM 4185 C C . ILE B 1 263 ? -4.367 -9.352 8.016 1 98.38 263 ILE B C 1
ATOM 4187 O O . ILE B 1 263 ? -3.801 -10.297 7.457 1 98.38 263 ILE B O 1
ATOM 4191 N N . GLU B 1 264 ? -4.809 -9.383 9.219 1 98.62 264 GLU B N 1
ATOM 4192 C CA . GLU B 1 264 ? -4.629 -10.586 10.031 1 98.62 264 GLU B CA 1
ATOM 4193 C C . GLU B 1 264 ? -5.352 -11.781 9.414 1 98.62 264 GLU B C 1
ATOM 4195 O O . GLU B 1 264 ? -4.824 -12.891 9.414 1 98.62 264 GLU B O 1
ATOM 4200 N N . ALA B 1 265 ? -6.531 -11.555 8.922 1 98.75 265 ALA B N 1
ATOM 4201 C CA . ALA B 1 265 ? -7.301 -12.633 8.305 1 98.75 265 ALA B CA 1
ATOM 4202 C C . ALA B 1 265 ? -6.574 -13.195 7.082 1 98.75 265 ALA B C 1
ATOM 4204 O O . ALA B 1 265 ? -6.5 -14.406 6.902 1 98.75 265 ALA B O 1
ATOM 4205 N N . VAL B 1 266 ? -6.086 -12.336 6.266 1 98.69 266 VAL B N 1
ATOM 4206 C CA . VAL B 1 266 ? -5.336 -12.75 5.086 1 98.69 266 VAL B CA 1
ATOM 4207 C C . VAL B 1 266 ? -4.074 -13.492 5.512 1 98.69 266 VAL B C 1
ATOM 4209 O O . VAL B 1 266 ? -3.75 -14.547 4.957 1 98.69 266 VAL B O 1
ATOM 4212 N N . ASN B 1 267 ? -3.35 -12.914 6.488 1 98.81 267 ASN B N 1
ATOM 4213 C CA . ASN B 1 267 ? -2.145 -13.547 7.012 1 98.81 267 ASN B CA 1
ATOM 4214 C C . ASN B 1 267 ? -2.412 -14.984 7.441 1 98.81 267 ASN B C 1
ATOM 4216 O O . ASN B 1 267 ? -1.641 -15.891 7.113 1 98.81 267 ASN B O 1
ATOM 4220 N N . GLN B 1 268 ? -3.5 -15.242 8.078 1 98.81 268 GLN B N 1
ATOM 4221 C CA . GLN B 1 268 ? -3.848 -16.562 8.57 1 98.81 268 GLN B CA 1
ATOM 4222 C C . GLN B 1 268 ? -4.113 -17.531 7.418 1 98.81 268 GLN B C 1
ATOM 4224 O O . GLN B 1 268 ? -3.693 -18.688 7.457 1 98.81 268 GLN B O 1
ATOM 4229 N N . VAL B 1 269 ? -4.828 -17.062 6.406 1 98.56 269 VAL B N 1
ATOM 4230 C CA . VAL B 1 269 ? -5.105 -17.906 5.246 1 98.56 269 VAL B CA 1
ATOM 4231 C C . VAL B 1 269 ? -3.793 -18.312 4.574 1 98.56 269 VAL B C 1
ATOM 4233 O O . VAL B 1 269 ? -3.598 -19.484 4.234 1 98.56 269 VAL B O 1
ATOM 4236 N N . VAL B 1 270 ? -2.879 -17.359 4.43 1 98.81 270 VAL B N 1
ATOM 4237 C CA . VAL B 1 270 ? -1.61 -17.609 3.75 1 98.81 270 VAL B CA 1
ATOM 4238 C C . VAL B 1 270 ? -0.773 -18.594 4.562 1 98.81 270 VAL B C 1
ATOM 4240 O O . VAL B 1 270 ? -0.198 -19.531 4.008 1 98.81 270 VAL B O 1
ATOM 4243 N N . GLN B 1 271 ? -0.74 -18.406 5.848 1 98.75 271 GLN B N 1
ATOM 4244 C CA . GLN B 1 271 ? 0.013 -19.312 6.707 1 98.75 271 GLN B CA 1
ATOM 4245 C C . GLN B 1 271 ? -0.503 -20.75 6.582 1 98.75 271 GLN B C 1
ATOM 4247 O O . GLN B 1 271 ? 0.284 -21.688 6.473 1 98.75 271 GLN B O 1
ATOM 4252 N N . ARG B 1 272 ? -1.796 -20.891 6.625 1 98.19 272 ARG B N 1
ATOM 4253 C CA . ARG B 1 272 ? -2.395 -22.219 6.512 1 98.19 272 ARG B CA 1
ATOM 4254 C C . ARG B 1 272 ? -2.018 -22.875 5.191 1 98.19 272 ARG B C 1
ATOM 4256 O O . ARG B 1 272 ? -1.673 -24.062 5.16 1 98.19 272 ARG B O 1
ATOM 4263 N N . LYS B 1 273 ? -2.117 -22.125 4.148 1 98.31 273 LYS B N 1
ATOM 4264 C CA . LYS B 1 273 ? -1.796 -22.672 2.832 1 98.31 273 LYS B CA 1
ATOM 4265 C C . LYS B 1 273 ? -0.321 -23.062 2.74 1 98.31 273 LYS B C 1
ATOM 4267 O O . LYS B 1 273 ? 0.018 -24.125 2.234 1 98.31 273 LYS B O 1
ATOM 4272 N N . ILE B 1 274 ? 0.56 -22.156 3.242 1 98.62 274 ILE B N 1
ATOM 4273 C CA . ILE B 1 274 ? 1.993 -22.422 3.189 1 98.62 274 ILE B CA 1
ATOM 4274 C C . ILE B 1 274 ? 2.312 -23.703 3.971 1 98.62 274 ILE B C 1
ATOM 4276 O O . ILE B 1 274 ? 3.129 -24.516 3.533 1 98.62 274 ILE B O 1
ATOM 4280 N N . GLU B 1 275 ? 1.677 -23.859 5.062 1 97.94 275 GLU B N 1
ATOM 4281 C CA . GLU B 1 275 ? 1.883 -25.062 5.852 1 97.94 275 GLU B CA 1
ATOM 4282 C C . GLU B 1 275 ? 1.575 -26.312 5.031 1 97.94 275 GLU B C 1
ATOM 4284 O O . GLU B 1 275 ? 2.318 -27.297 5.082 1 97.94 275 GLU B O 1
ATOM 4289 N N . LEU B 1 276 ? 0.515 -26.281 4.254 1 97.62 276 LEU B N 1
ATOM 4290 C CA . LEU B 1 276 ? 0.156 -27.391 3.381 1 97.62 276 LEU B CA 1
ATOM 4291 C C . LEU B 1 276 ? 1.202 -27.594 2.287 1 97.62 276 LEU B C 1
ATOM 4293 O O . LEU B 1 276 ? 1.556 -28.719 1.954 1 97.62 276 LEU B O 1
ATOM 4297 N N . PHE B 1 277 ? 1.687 -26.516 1.797 1 98.56 277 PHE B N 1
ATOM 4298 C CA . PHE B 1 277 ? 2.559 -26.562 0.628 1 98.56 277 PHE B CA 1
ATOM 4299 C C . PHE B 1 277 ? 3.955 -27.031 1.01 1 98.56 277 PHE B C 1
ATOM 4301 O O . PHE B 1 277 ? 4.738 -27.438 0.147 1 98.56 277 PHE B O 1
ATOM 4308 N N . LYS B 1 278 ? 4.336 -26.953 2.285 1 98.06 278 LYS B N 1
ATOM 4309 C CA . LYS B 1 278 ? 5.629 -27.453 2.756 1 98.06 278 LYS B CA 1
ATOM 4310 C C . LYS B 1 278 ? 5.723 -28.969 2.605 1 98.06 278 LYS B C 1
ATOM 4312 O O . LYS B 1 278 ? 6.82 -29.531 2.604 1 98.06 278 LYS B O 1
ATOM 4317 N N . ASN B 1 279 ? 4.555 -29.594 2.514 1 97.56 279 ASN B N 1
ATOM 4318 C CA . ASN B 1 279 ? 4.52 -31.031 2.27 1 97.56 279 ASN B CA 1
ATOM 4319 C C . ASN B 1 279 ? 5.301 -31.797 3.332 1 97.56 279 ASN B C 1
ATOM 4321 O O . ASN B 1 279 ? 6.148 -32.625 3.004 1 97.56 279 ASN B O 1
ATOM 4325 N N . LEU B 1 280 ? 5.164 -31.578 4.582 1 93.25 280 LEU B N 1
ATOM 4326 C CA . LEU B 1 280 ? 5.934 -32.156 5.68 1 93.25 280 LEU B CA 1
ATOM 4327 C C . LEU B 1 280 ? 5.484 -33.562 5.973 1 93.25 280 LEU B C 1
ATOM 4329 O O . LEU B 1 280 ? 6.234 -34.344 6.555 1 93.25 280 LEU B O 1
ATOM 4333 N N . ASN B 1 281 ? 4.27 -34.031 5.742 1 77.12 281 ASN B N 1
ATOM 4334 C CA . ASN B 1 281 ? 3.832 -35.406 6.102 1 77.12 281 ASN B CA 1
ATOM 4335 C C . ASN B 1 281 ? 3.873 -36.344 4.898 1 77.12 281 ASN B C 1
ATOM 4337 O O . ASN B 1 281 ? 3.652 -35.906 3.764 1 77.12 281 ASN B O 1
#

Radius of gyration: 26.37 Å; Cα contacts (8 Å, |Δi|>4): 1266; chains: 2; bounding box: 46×78×63 Å

InterPro domains:
  IPR000771 Fructose-bisphosphate aldolase, class-II [PF01116] (4-279)
  IPR000771 Fructose-bisphosphate aldolase, class-II [PIRSF001359] (2-278)
  IPR000771 Fructose-bisphosphate aldolase, class-II [PS00806] (130-141)
  IPR000771 Fructose-bisphosphate aldolase, class-II [TIGR00167] (2-280)
  IPR000771 Fructose-bisphosphate aldolase, class-II [cd00947] (5-277)
  IPR013785 Aldolase-type TIM barrel [G3DSA:3.20.20.70] (1-281)